Protein AF-0000000078382080 (afdb_homodimer)

Nearest PDB structures (foldseek):
  4kbr-assembly10_B  TM=9.056E-01  e=1.632E-13  Mus musculus
  4kbr-assembly9_C  TM=8.989E-01  e=3.040E-13  Mus musculus
  4kbr-assembly7_G  TM=9.002E-01  e=3.509E-13  Mus musculus
  4k80-assembly2_A  TM=8.984E-01  e=5.358E-12  Homo sapiens
  4k80-assembly2_A-2  TM=8.984E-01  e=5.358E-12  Homo sapiens

Structure (mmCIF, N/CA/C/O backbone):
data_AF-0000000078382080-model_v1
#
loop_
_entity.id
_entity.type
_entity.pdbx_description
1 polymer 'Ceramide-1-phosphate transfer protein'
#
loop_
_atom_site.group_PDB
_atom_site.id
_atom_site.type_symbol
_atom_site.label_atom_id
_atom_site.label_alt_id
_atom_site.label_comp_id
_atom_site.label_asym_id
_atom_site.label_entity_id
_atom_site.label_seq_id
_atom_site.pdbx_PDB_ins_code
_atom_site.Cartn_x
_atom_site.Cartn_y
_atom_site.Cartn_z
_atom_site.occupancy
_atom_site.B_iso_or_equiv
_atom_site.auth_seq_id
_atom_site.auth_comp_id
_atom_site.auth_asym_id
_atom_site.auth_atom_id
_atom_site.pdbx_PDB_model_num
ATOM 1 N N . MET A 1 1 ? 19.266 -20.781 9.438 1 33.88 1 MET A N 1
ATOM 2 C CA . MET A 1 1 ? 18.391 -19.703 8.992 1 33.88 1 MET A CA 1
ATOM 3 C C . MET A 1 1 ? 17.016 -20.219 8.609 1 33.88 1 MET A C 1
ATOM 5 O O . MET A 1 1 ? 16.906 -21.203 7.871 1 33.88 1 MET A O 1
ATOM 9 N N . SER A 1 2 ? 16.062 -19.938 9.281 1 39.28 2 SER A N 1
ATOM 10 C CA . SER A 1 2 ? 14.742 -20.5 8.992 1 39.28 2 SER A CA 1
ATOM 11 C C . SER A 1 2 ? 14.383 -20.312 7.523 1 39.28 2 SER A C 1
ATOM 13 O O . SER A 1 2 ? 14.898 -19.422 6.855 1 39.28 2 SER A O 1
ATOM 15 N N . ASP A 1 3 ? 13.711 -21.375 6.984 1 46.34 3 ASP A N 1
ATOM 16 C CA . ASP A 1 3 ? 13.281 -21.297 5.586 1 46.34 3 ASP A CA 1
ATOM 17 C C . ASP A 1 3 ? 12.773 -19.906 5.242 1 46.34 3 ASP A C 1
ATOM 19 O O . ASP A 1 3 ? 12.938 -19.438 4.113 1 46.34 3 ASP A O 1
ATOM 23 N N . ALA A 1 4 ? 12.219 -19.203 6.25 1 49.31 4 ALA A N 1
ATOM 24 C CA . ALA A 1 4 ? 11.688 -17.844 6.16 1 49.31 4 ALA A CA 1
ATOM 25 C C . ALA A 1 4 ? 12.812 -16.828 5.953 1 49.31 4 ALA A C 1
ATOM 27 O O . ALA A 1 4 ? 12.594 -15.758 5.375 1 49.31 4 ALA A O 1
ATOM 28 N N . GLN A 1 5 ? 13.969 -17.312 6.449 1 55.97 5 GLN A N 1
ATOM 29 C CA . GLN A 1 5 ? 15.07 -16.359 6.441 1 55.97 5 GLN A CA 1
ATOM 30 C C . GLN A 1 5 ? 15.828 -16.406 5.121 1 55.97 5 GLN A C 1
ATOM 32 O O . GLN A 1 5 ? 16.641 -15.516 4.836 1 55.97 5 GLN A O 1
ATOM 37 N N . ARG A 1 6 ? 15.375 -17.5 4.359 1 63.19 6 ARG A N 1
ATOM 38 C CA . ARG A 1 6 ? 16.172 -17.656 3.15 1 63.19 6 ARG A CA 1
ATOM 39 C C . ARG A 1 6 ? 15.641 -16.766 2.023 1 63.19 6 ARG A C 1
ATOM 41 O O . ARG A 1 6 ? 14.438 -16.516 1.942 1 63.19 6 ARG A O 1
ATOM 48 N N . LEU A 1 7 ? 16.453 -16.375 1.157 1 82 7 LEU A N 1
ATOM 49 C CA . LEU A 1 7 ? 16.203 -15.531 -0 1 82 7 LEU A CA 1
ATOM 50 C C . LEU A 1 7 ? 15.469 -16.297 -1.091 1 82 7 LEU A C 1
ATOM 52 O O . LEU A 1 7 ? 15.469 -17.531 -1.091 1 82 7 LEU A O 1
ATOM 56 N N . PHE A 1 8 ? 14.766 -15.773 -1.916 1 92.88 8 PHE A N 1
ATOM 57 C CA . PHE A 1 8 ? 14.039 -16.359 -3.035 1 92.88 8 PHE A CA 1
ATOM 58 C C . PHE A 1 8 ? 14.953 -17.281 -3.852 1 92.88 8 PHE A C 1
ATOM 60 O O . PHE A 1 8 ? 16.094 -16.922 -4.129 1 92.88 8 PHE A O 1
ATOM 67 N N . ASP A 1 9 ? 14.461 -18.438 -4.203 1 92.31 9 ASP A N 1
ATOM 68 C CA . ASP A 1 9 ? 15.156 -19.422 -5.016 1 92.31 9 ASP A CA 1
ATOM 69 C C . ASP A 1 9 ? 14.227 -20.016 -6.07 1 92.31 9 ASP A C 1
ATOM 71 O O . ASP A 1 9 ? 13.375 -20.859 -5.75 1 92.31 9 ASP A O 1
ATOM 75 N N . ILE A 1 10 ? 14.492 -19.641 -7.305 1 94.94 10 ILE A N 1
ATOM 76 C CA . ILE A 1 10 ? 13.617 -20.078 -8.391 1 94.94 10 ILE A CA 1
ATOM 77 C C . ILE A 1 10 ? 13.703 -21.594 -8.555 1 94.94 10 ILE A C 1
ATOM 79 O O . ILE A 1 10 ? 12.727 -22.234 -8.938 1 94.94 10 ILE A O 1
ATOM 83 N N . ASP A 1 11 ? 14.797 -22.172 -8.234 1 95.56 11 ASP A N 1
ATOM 84 C CA . ASP A 1 11 ? 14.945 -23.625 -8.336 1 95.56 11 ASP A CA 1
ATOM 85 C C . ASP A 1 11 ? 14.102 -24.328 -7.289 1 95.56 11 ASP A C 1
ATOM 87 O O . ASP A 1 11 ? 13.562 -25.422 -7.547 1 95.56 11 ASP A O 1
ATOM 91 N N . ALA A 1 12 ? 14 -23.719 -6.203 1 96.38 12 ALA A N 1
ATOM 92 C CA . ALA A 1 12 ? 13.133 -24.281 -5.176 1 96.38 12 ALA A CA 1
ATOM 93 C C . ALA A 1 12 ? 11.672 -24.25 -5.617 1 96.38 12 ALA A C 1
ATOM 95 O O . ALA A 1 12 ? 10.922 -25.203 -5.359 1 96.38 12 ALA A O 1
ATOM 96 N N . VAL A 1 13 ? 11.25 -23.203 -6.258 1 97.81 13 VAL A N 1
ATOM 97 C CA . VAL A 1 13 ? 9.891 -23.125 -6.797 1 97.81 13 VAL A CA 1
ATOM 98 C C . VAL A 1 13 ? 9.664 -24.266 -7.785 1 97.81 13 VAL A C 1
ATOM 100 O O . VAL A 1 13 ? 8.672 -25 -7.691 1 97.81 13 VAL A O 1
ATOM 103 N N . SER A 1 14 ? 10.609 -24.438 -8.656 1 98.25 14 SER A N 1
ATOM 104 C CA . SER A 1 14 ? 10.516 -25.484 -9.664 1 98.25 14 SER A CA 1
ATOM 105 C C . SER A 1 14 ? 10.43 -26.859 -9.016 1 98.25 14 SER A C 1
ATOM 107 O O . SER A 1 14 ? 9.609 -27.688 -9.43 1 98.25 14 SER A O 1
ATOM 109 N N . ASP A 1 15 ? 11.242 -27.016 -8.023 1 98.5 15 ASP A N 1
ATOM 110 C CA . ASP A 1 15 ? 11.25 -28.297 -7.328 1 98.5 15 ASP A CA 1
ATOM 111 C C . ASP A 1 15 ? 9.891 -28.594 -6.711 1 98.5 15 ASP A C 1
ATOM 113 O O . ASP A 1 15 ? 9.367 -29.703 -6.848 1 98.5 15 ASP A O 1
ATOM 117 N N . HIS A 1 16 ? 9.336 -27.641 -6.043 1 98.75 16 HIS A N 1
ATOM 118 C CA . HIS A 1 16 ? 8.039 -27.828 -5.402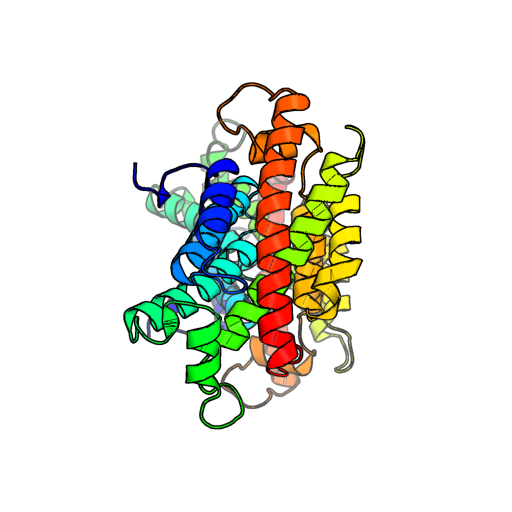 1 98.75 16 HIS A CA 1
ATOM 119 C C . HIS A 1 16 ? 6.953 -28.125 -6.434 1 98.75 16 HIS A C 1
ATOM 121 O O . HIS A 1 16 ? 6.141 -29.031 -6.238 1 98.75 16 HIS A O 1
ATOM 127 N N . PHE A 1 17 ? 6.93 -27.406 -7.555 1 98.88 17 PHE A N 1
ATOM 128 C CA . PHE A 1 17 ? 5.926 -27.656 -8.586 1 98.88 17 PHE A CA 1
ATOM 129 C C . PHE A 1 17 ? 6.117 -29.016 -9.219 1 98.88 17 PHE A C 1
ATOM 131 O O . PHE A 1 17 ? 5.148 -29.75 -9.445 1 98.88 17 PHE A O 1
ATOM 138 N N . GLU A 1 18 ? 7.383 -29.391 -9.461 1 98.81 18 GLU A N 1
ATOM 139 C CA . GLU A 1 18 ? 7.664 -30.703 -10.031 1 98.81 18 GLU A CA 1
ATOM 140 C C . GLU A 1 18 ? 7.188 -31.828 -9.102 1 98.81 18 GLU A C 1
ATOM 142 O O . GLU A 1 18 ? 6.555 -32.781 -9.555 1 98.81 18 GLU A O 1
ATOM 147 N N . ARG A 1 19 ? 7.422 -31.641 -7.879 1 98.75 19 ARG A N 1
ATOM 148 C CA . ARG A 1 19 ? 7.074 -32.656 -6.902 1 98.75 19 ARG A CA 1
ATOM 149 C C . ARG A 1 19 ? 5.574 -32.656 -6.617 1 98.75 19 ARG A C 1
ATOM 151 O O . ARG A 1 19 ? 5.043 -33.625 -6.066 1 98.75 19 ARG A O 1
ATOM 158 N N . SER A 1 20 ? 4.922 -31.562 -6.914 1 98.88 20 SER A N 1
ATOM 159 C CA . SER A 1 20 ? 3.49 -31.484 -6.645 1 98.88 20 SER A CA 1
ATOM 160 C C . SER A 1 20 ? 2.689 -32.312 -7.652 1 98.88 20 SER A C 1
ATOM 162 O O . SER A 1 20 ? 1.515 -32.594 -7.426 1 98.88 20 SER A O 1
ATOM 164 N N . LEU A 1 21 ? 3.314 -32.594 -8.812 1 98.75 21 LEU A N 1
ATOM 165 C CA . LEU A 1 21 ? 2.652 -33.438 -9.812 1 98.75 21 LEU A CA 1
ATOM 166 C C . LEU A 1 21 ? 2.488 -34.844 -9.297 1 98.75 21 LEU A C 1
ATOM 168 O O . LEU A 1 21 ? 3.479 -35.562 -9.078 1 98.75 21 LEU A O 1
ATOM 172 N N . THR A 1 22 ? 1.29 -35.219 -9.008 1 98.38 22 THR A N 1
ATOM 173 C CA . THR A 1 22 ? 1.055 -36.531 -8.469 1 98.38 22 THR A CA 1
ATOM 174 C C . THR A 1 22 ? 0.033 -37.281 -9.312 1 98.38 22 THR A C 1
ATOM 176 O O . THR A 1 22 ? -0.933 -36.688 -9.805 1 98.38 22 THR A O 1
ATOM 179 N N . GLY A 1 23 ? 0.293 -38.531 -9.5 1 96.75 23 GLY A N 1
ATOM 180 C CA . GLY A 1 23 ? -0.563 -39.281 -10.398 1 96.75 23 GLY A CA 1
ATOM 181 C C . GLY A 1 23 ? -0.502 -38.812 -11.828 1 96.75 23 GLY A C 1
ATOM 182 O O . GLY A 1 23 ? 0.505 -38.25 -12.258 1 96.75 23 GLY A O 1
ATOM 183 N N . ASP A 1 24 ? -1.569 -39.062 -12.609 1 95.25 24 ASP A N 1
ATOM 184 C CA . ASP A 1 24 ? -1.585 -38.688 -14.023 1 95.25 24 ASP A CA 1
ATOM 185 C C . ASP A 1 24 ? -2.074 -37.281 -14.234 1 95.25 24 ASP A C 1
ATOM 187 O O . ASP A 1 24 ? -1.695 -36.625 -15.211 1 95.25 24 ASP A O 1
ATOM 191 N N . ASP A 1 25 ? -2.857 -36.812 -13.297 1 97.44 25 ASP A N 1
ATOM 192 C CA . ASP A 1 25 ? -3.48 -35.531 -13.617 1 97.44 25 ASP A CA 1
ATOM 193 C C . ASP A 1 25 ? -3.84 -34.75 -12.352 1 97.44 25 ASP A C 1
ATOM 195 O O . ASP A 1 25 ? -4.766 -33.938 -12.352 1 97.44 25 ASP A O 1
ATOM 199 N N . ASP A 1 26 ? -3.162 -35.062 -11.227 1 98.69 26 ASP A N 1
ATOM 200 C CA . ASP A 1 26 ? -3.504 -34.438 -9.961 1 98.69 26 ASP A CA 1
ATOM 201 C C . ASP A 1 26 ? -2.338 -33.594 -9.438 1 98.69 26 ASP A C 1
ATOM 203 O O . ASP A 1 26 ? -1.266 -33.562 -10.039 1 98.69 26 ASP A O 1
ATOM 207 N N . ILE A 1 27 ? -2.646 -32.781 -8.391 1 98.88 27 ILE A N 1
ATOM 208 C CA . ILE A 1 27 ? -1.654 -31.891 -7.809 1 98.88 27 ILE A CA 1
ATOM 209 C C . ILE A 1 27 ? -1.623 -32.062 -6.293 1 98.88 27 ILE A C 1
ATOM 211 O O . ILE A 1 27 ? -2.666 -32.031 -5.633 1 98.88 27 ILE A O 1
ATOM 215 N N . ASP A 1 28 ? -0.42 -32.375 -5.758 1 98.94 28 ASP A N 1
ATOM 216 C CA . ASP A 1 28 ? -0.219 -32.344 -4.312 1 98.94 28 ASP A CA 1
ATOM 217 C C . ASP A 1 28 ? -0.405 -30.938 -3.762 1 98.94 28 ASP A C 1
ATOM 219 O O . ASP A 1 28 ? 0.338 -30.016 -4.121 1 98.94 28 ASP A O 1
ATOM 223 N N . LEU A 1 29 ? -1.395 -30.797 -2.912 1 98.88 29 LEU A N 1
ATOM 224 C CA . LEU A 1 29 ? -1.798 -29.453 -2.518 1 98.88 29 LEU A CA 1
ATOM 225 C C . LEU A 1 29 ? -0.754 -28.812 -1.605 1 98.88 29 LEU A C 1
ATOM 227 O O . LEU A 1 29 ? -0.351 -27.672 -1.82 1 98.88 29 LEU A O 1
ATOM 231 N N . PRO A 1 30 ? -0.165 -29.484 -0.596 1 98.81 30 PRO A N 1
ATOM 232 C CA . PRO A 1 30 ? 0.861 -28.875 0.258 1 98.81 30 PRO A CA 1
ATOM 233 C C . PRO A 1 30 ? 2.096 -28.438 -0.525 1 98.81 30 PRO A C 1
ATOM 235 O O . PRO A 1 30 ? 2.662 -27.375 -0.246 1 98.81 30 PRO A O 1
ATOM 238 N N . LEU A 1 31 ? 2.496 -29.219 -1.482 1 98.81 31 LEU A N 1
ATOM 239 C CA . LEU A 1 31 ? 3.666 -28.859 -2.279 1 98.81 31 LEU A CA 1
ATOM 240 C C . LEU A 1 31 ? 3.369 -27.672 -3.193 1 98.81 31 LEU A C 1
ATOM 242 O O . LEU A 1 31 ? 4.246 -26.844 -3.451 1 98.81 31 LEU A O 1
ATOM 246 N N . TYR A 1 32 ? 2.123 -27.656 -3.719 1 98.88 32 TYR A N 1
ATOM 247 C CA . TYR A 1 32 ? 1.674 -26.484 -4.469 1 98.88 32 TYR A CA 1
ATOM 248 C C . TYR A 1 32 ? 1.769 -25.234 -3.619 1 98.88 32 TYR A C 1
ATOM 250 O O . TYR A 1 32 ? 2.297 -24.203 -4.066 1 98.88 32 TYR A O 1
ATOM 258 N N . VAL A 1 33 ? 1.312 -25.328 -2.393 1 98.81 33 VAL A N 1
ATOM 259 C CA . VAL A 1 33 ? 1.335 -24.203 -1.461 1 98.81 33 VAL A CA 1
ATOM 260 C C . VAL A 1 33 ? 2.779 -23.844 -1.114 1 98.81 33 VAL A C 1
ATOM 262 O O . VAL A 1 33 ? 3.125 -22.672 -1 1 98.81 33 VAL A O 1
ATOM 265 N N . ALA A 1 34 ? 3.631 -24.812 -1 1 98.5 34 ALA A N 1
ATOM 266 C CA . ALA A 1 34 ? 5.047 -24.578 -0.726 1 98.5 34 ALA A CA 1
ATOM 267 C C . ALA A 1 34 ? 5.703 -23.797 -1.86 1 98.5 34 ALA A C 1
ATOM 269 O O . ALA A 1 34 ? 6.566 -22.953 -1.619 1 98.5 34 ALA A O 1
ATOM 270 N N . ALA A 1 35 ? 5.32 -24.109 -3.061 1 98.56 35 ALA A N 1
ATOM 271 C CA . ALA A 1 35 ? 5.836 -23.359 -4.207 1 98.56 35 ALA A CA 1
ATOM 272 C C . ALA A 1 35 ? 5.469 -21.891 -4.109 1 98.56 35 ALA A C 1
ATOM 274 O O . ALA A 1 35 ? 6.309 -21.016 -4.352 1 98.56 35 ALA A O 1
ATOM 275 N N . TYR A 1 36 ? 4.25 -21.609 -3.697 1 98.38 36 TYR A N 1
ATOM 276 C CA . TYR A 1 36 ? 3.795 -20.219 -3.564 1 98.38 36 TYR A CA 1
ATOM 277 C C . TYR A 1 36 ? 4.492 -19.531 -2.398 1 98.38 36 TYR A C 1
ATOM 279 O O . TYR A 1 36 ? 4.758 -18.328 -2.453 1 98.38 36 TYR A O 1
ATOM 287 N N . ARG A 1 37 ? 4.77 -20.297 -1.4 1 97.44 37 ARG A N 1
ATOM 288 C CA . ARG A 1 37 ? 5.531 -19.734 -0.293 1 97.44 37 ARG A CA 1
ATOM 289 C C . ARG A 1 37 ? 6.906 -19.266 -0.757 1 97.44 37 ARG A C 1
ATOM 291 O O . ARG A 1 37 ? 7.371 -18.203 -0.358 1 97.44 37 ARG A O 1
ATOM 298 N N . GLU A 1 38 ? 7.504 -20.062 -1.555 1 96.44 38 GLU A N 1
ATOM 299 C CA . GLU A 1 38 ? 8.789 -19.672 -2.129 1 96.44 38 GLU A CA 1
ATOM 300 C C . GLU A 1 38 ? 8.633 -18.469 -3.059 1 96.44 38 GLU A C 1
ATOM 302 O O . GLU A 1 38 ? 9.43 -17.531 -2.996 1 96.44 38 GLU A O 1
ATOM 307 N N . LEU A 1 39 ? 7.621 -18.453 -3.875 1 96.25 39 LEU A N 1
ATOM 308 C CA . LEU A 1 39 ? 7.363 -17.359 -4.809 1 96.25 39 LEU A CA 1
ATOM 309 C C . LEU A 1 39 ? 7.148 -16.047 -4.062 1 96.25 39 LEU A C 1
ATOM 311 O O . LEU A 1 39 ? 7.559 -14.984 -4.531 1 96.25 39 LEU A O 1
ATOM 315 N N . ASN A 1 40 ? 6.523 -16.141 -2.957 1 96.56 40 ASN A N 1
ATOM 316 C CA . ASN A 1 40 ? 6.172 -14.961 -2.186 1 96.56 40 ASN A CA 1
ATOM 317 C C . ASN A 1 40 ? 7.414 -14.219 -1.704 1 96.56 40 ASN A C 1
ATOM 319 O O . ASN A 1 40 ? 7.379 -13 -1.515 1 96.56 40 ASN A O 1
ATOM 323 N N . LYS A 1 41 ? 8.539 -14.922 -1.537 1 94.75 41 LYS A N 1
ATOM 324 C CA . LYS A 1 41 ? 9.805 -14.305 -1.138 1 94.75 41 LYS A CA 1
ATOM 325 C C . LYS A 1 41 ? 10.297 -13.32 -2.197 1 94.75 41 LYS A C 1
ATOM 327 O O . LYS A 1 41 ? 11.016 -12.375 -1.884 1 94.75 41 LYS A O 1
ATOM 332 N N . LEU A 1 42 ? 9.953 -13.594 -3.424 1 93.69 42 LEU A N 1
ATOM 333 C CA . LEU A 1 42 ? 10.344 -12.711 -4.516 1 93.69 42 LEU A CA 1
ATOM 334 C C . LEU A 1 42 ? 9.758 -11.312 -4.312 1 93.69 42 LEU A C 1
ATOM 336 O O . LEU A 1 42 ? 10.43 -10.312 -4.559 1 93.69 42 LEU A O 1
ATOM 340 N N . PHE A 1 43 ? 8.531 -11.203 -3.85 1 93.88 43 PHE A N 1
ATOM 341 C CA . PHE A 1 43 ? 7.855 -9.922 -3.711 1 93.88 43 PHE A CA 1
ATOM 342 C C . PHE A 1 43 ? 8.5 -9.086 -2.611 1 93.88 43 PHE A C 1
ATOM 344 O O . PHE A 1 43 ? 8.461 -7.852 -2.656 1 93.88 43 PHE A O 1
ATOM 351 N N . THR A 1 44 ? 9.086 -9.797 -1.656 1 90.69 44 THR A N 1
ATOM 352 C CA . THR A 1 44 ? 9.883 -9.086 -0.66 1 90.69 44 THR A CA 1
ATOM 353 C C . THR A 1 44 ? 11.117 -8.461 -1.299 1 90.69 44 THR A C 1
ATOM 355 O O . THR A 1 44 ? 11.477 -7.324 -0.998 1 90.69 44 THR A O 1
ATOM 358 N N . LEU A 1 45 ? 11.68 -9.156 -2.209 1 89.5 45 LEU A N 1
ATOM 359 C CA . LEU A 1 45 ? 12.891 -8.703 -2.889 1 89.5 45 LEU A CA 1
ATOM 360 C C . LEU A 1 45 ? 12.594 -7.531 -3.814 1 89.5 45 LEU A C 1
ATOM 362 O O . LEU A 1 45 ? 13.438 -6.656 -4.004 1 89.5 45 LEU A O 1
ATOM 366 N N . LEU A 1 46 ? 11.43 -7.539 -4.352 1 91.69 46 LEU A N 1
ATOM 367 C CA . LEU A 1 46 ? 11.094 -6.527 -5.348 1 91.69 46 LEU A CA 1
ATOM 368 C C . LEU A 1 46 ? 10.812 -5.184 -4.688 1 91.69 46 LEU A C 1
ATOM 370 O O . LEU A 1 46 ? 10.906 -4.137 -5.332 1 91.69 46 LEU A O 1
ATOM 374 N N . GLY A 1 47 ? 10.352 -5.234 -3.363 1 90.31 47 GLY A N 1
ATOM 375 C CA . GLY A 1 47 ? 10.234 -3.961 -2.668 1 90.31 47 GLY A CA 1
ATOM 376 C C . GLY A 1 47 ? 8.93 -3.811 -1.911 1 90.31 47 GLY A C 1
ATOM 377 O O . GLY A 1 47 ? 7.992 -4.586 -2.115 1 90.31 47 GLY A O 1
ATOM 378 N N . ALA A 1 48 ? 8.859 -2.797 -1.228 1 89.56 48 ALA A N 1
ATOM 379 C CA . ALA A 1 48 ? 7.766 -2.57 -0.289 1 89.56 48 ALA A CA 1
ATOM 380 C C . ALA A 1 48 ? 6.449 -2.344 -1.027 1 89.56 48 ALA A C 1
ATOM 382 O O . ALA A 1 48 ? 5.379 -2.666 -0.511 1 89.56 48 ALA A O 1
ATOM 383 N N . VAL A 1 49 ? 6.508 -1.811 -2.248 1 91.06 49 VAL A N 1
ATOM 384 C CA . VAL A 1 49 ? 5.316 -1.51 -3.033 1 91.06 49 VAL A CA 1
ATOM 385 C C . VAL A 1 49 ? 4.574 -2.805 -3.367 1 91.06 49 VAL A C 1
ATOM 387 O O . VAL A 1 49 ? 3.391 -2.779 -3.705 1 91.06 49 VAL A O 1
ATOM 390 N N . PHE A 1 50 ? 5.207 -3.938 -3.123 1 94.38 50 PHE A N 1
ATOM 391 C CA . PHE A 1 50 ? 4.602 -5.23 -3.424 1 94.38 50 PHE A CA 1
ATOM 392 C C . PHE A 1 50 ? 4.055 -5.879 -2.158 1 94.38 50 PHE A C 1
ATOM 394 O O . PHE A 1 50 ? 3.686 -7.055 -2.166 1 94.38 50 PHE A O 1
ATOM 401 N N . ALA A 1 51 ? 3.967 -5.086 -1.121 1 92.31 51 ALA A N 1
ATOM 402 C CA . ALA A 1 51 ? 3.49 -5.621 0.151 1 92.31 51 ALA A CA 1
ATOM 403 C C . ALA A 1 51 ? 2.057 -6.129 0.029 1 92.31 51 ALA A C 1
ATOM 405 O O . ALA A 1 51 ? 1.693 -7.137 0.639 1 92.31 51 ALA A O 1
ATOM 406 N N . PHE A 1 52 ? 1.255 -5.473 -0.711 1 91.62 52 PHE A N 1
ATOM 407 C CA . PHE A 1 52 ? -0.139 -5.883 -0.844 1 91.62 52 PHE A CA 1
ATOM 408 C C . PHE A 1 52 ? -0.247 -7.207 -1.587 1 91.62 52 PHE A C 1
ATOM 410 O O . PHE A 1 52 ? -1.144 -8.008 -1.312 1 91.62 52 PHE A O 1
ATOM 417 N N . VAL A 1 53 ? 0.643 -7.43 -2.609 1 96.19 53 VAL A N 1
ATOM 418 C CA . VAL A 1 53 ? 0.666 -8.703 -3.316 1 96.19 53 VAL A CA 1
ATOM 419 C C . VAL A 1 53 ? 1.112 -9.812 -2.367 1 96.19 53 VAL A C 1
ATOM 421 O O . VAL A 1 53 ? 0.478 -10.867 -2.293 1 96.19 53 VAL A O 1
ATOM 424 N N . ARG A 1 54 ? 2.199 -9.453 -1.652 1 95.75 54 ARG A N 1
ATOM 425 C CA . ARG A 1 54 ? 2.748 -10.422 -0.703 1 95.75 54 ARG A CA 1
ATOM 426 C C . ARG A 1 54 ? 1.705 -10.82 0.335 1 95.75 54 ARG A C 1
ATOM 428 O O . ARG A 1 54 ? 1.524 -12.008 0.617 1 95.75 54 ARG A O 1
ATOM 435 N N . SER A 1 55 ? 1.027 -9.875 0.879 1 95.44 55 SER A N 1
ATOM 436 C CA . SER A 1 55 ? 0.028 -10.133 1.911 1 95.44 55 SER A CA 1
ATOM 437 C C . SER A 1 55 ? -1.127 -10.969 1.368 1 95.44 55 SER A C 1
ATOM 439 O O . SER A 1 55 ? -1.615 -11.875 2.045 1 95.44 55 SER A O 1
ATOM 441 N N . ASP A 1 56 ? -1.547 -10.641 0.179 1 96.5 56 ASP A N 1
ATOM 442 C CA . ASP A 1 56 ? -2.633 -11.383 -0.453 1 96.5 56 ASP A CA 1
ATOM 443 C C . ASP A 1 56 ? -2.25 -12.852 -0.662 1 96.5 56 ASP A C 1
ATOM 445 O O . ASP A 1 56 ? -3.031 -13.75 -0.353 1 96.5 56 ASP A O 1
ATOM 449 N N . VAL A 1 57 ? -1.08 -13.109 -1.146 1 97.75 57 VAL A N 1
ATOM 450 C CA . VAL A 1 57 ? -0.597 -14.469 -1.38 1 97.75 57 VAL A CA 1
ATOM 451 C C . VAL A 1 57 ? -0.454 -15.203 -0.049 1 97.75 57 VAL A C 1
ATOM 453 O O . VAL A 1 57 ? -0.858 -16.359 0.074 1 97.75 57 VAL A O 1
ATOM 456 N N . GLU A 1 58 ? 0.089 -14.523 0.914 1 97.88 58 GLU A N 1
ATOM 457 C CA . GLU A 1 58 ? 0.249 -15.109 2.24 1 97.88 58 GLU A CA 1
ATOM 458 C C . GLU A 1 58 ? -1.097 -15.531 2.822 1 97.88 58 GLU A C 1
ATOM 460 O O . GLU A 1 58 ? -1.203 -16.594 3.443 1 97.88 58 GLU A O 1
ATOM 465 N N . GLU A 1 59 ? -2.047 -14.711 2.695 1 98.06 59 GLU A N 1
ATOM 466 C CA . GLU A 1 59 ? -3.387 -15.039 3.174 1 98.06 59 GLU A CA 1
ATOM 467 C C . GLU A 1 59 ? -3.922 -16.297 2.506 1 98.06 59 GLU A C 1
ATOM 469 O O . GLU A 1 59 ? -4.473 -17.172 3.174 1 98.06 59 GLU A O 1
ATOM 474 N N . LYS A 1 60 ? -3.77 -16.406 1.211 1 98.25 60 LYS A N 1
ATOM 475 C CA . LYS A 1 60 ? -4.266 -17.562 0.467 1 98.25 60 LYS A CA 1
ATOM 476 C C . LYS A 1 60 ? -3.498 -18.828 0.837 1 98.25 60 LYS A C 1
ATOM 478 O O . LYS A 1 60 ? -4.09 -19.891 0.981 1 98.25 60 LYS A O 1
ATOM 483 N N . GLU A 1 61 ? -2.193 -18.656 1.02 1 98.44 61 GLU A N 1
ATOM 484 C CA . GLU A 1 61 ? -1.392 -19.766 1.526 1 98.44 61 GLU A CA 1
ATOM 485 C C . GLU A 1 61 ? -1.925 -20.266 2.865 1 98.44 61 GLU A C 1
ATOM 487 O O . GLU A 1 61 ? -2.064 -21.469 3.072 1 98.44 61 GLU A O 1
ATOM 492 N N . SER A 1 62 ? -2.229 -19.359 3.729 1 98.25 62 SER A N 1
ATOM 493 C CA . SER A 1 62 ? -2.678 -19.688 5.074 1 98.25 62 SER A CA 1
ATOM 494 C C . SER A 1 62 ? -4.02 -20.422 5.043 1 98.25 62 SER A C 1
ATOM 496 O O . SER A 1 62 ? -4.223 -21.391 5.77 1 98.25 62 SER A O 1
ATOM 498 N N . ILE A 1 63 ? -4.902 -19.953 4.207 1 98.5 63 ILE A N 1
ATOM 499 C CA . ILE A 1 63 ? -6.215 -20.578 4.082 1 98.5 63 ILE A CA 1
ATOM 500 C C . ILE A 1 63 ? -6.055 -22.047 3.678 1 98.5 63 ILE A C 1
ATOM 502 O O . ILE A 1 63 ? -6.605 -22.938 4.32 1 98.5 63 ILE A O 1
ATOM 506 N N . LEU A 1 64 ? -5.273 -22.297 2.682 1 98.69 64 LEU A N 1
ATOM 507 C CA . LEU A 1 64 ? -5.105 -23.656 2.17 1 98.69 64 LEU A CA 1
ATOM 508 C C . LEU A 1 64 ? -4.344 -24.516 3.168 1 98.69 64 LEU A C 1
ATOM 510 O O . LEU A 1 64 ? -4.676 -25.688 3.359 1 98.69 64 LEU A O 1
ATOM 514 N N . ALA A 1 65 ? -3.32 -23.938 3.811 1 98.25 65 ALA A N 1
ATOM 515 C CA . ALA A 1 65 ? -2.553 -24.672 4.816 1 98.25 65 ALA A CA 1
ATOM 516 C C . ALA A 1 65 ? -3.428 -25.047 6.008 1 98.25 65 ALA A C 1
ATOM 518 O O . ALA A 1 65 ? -3.312 -26.156 6.543 1 98.25 65 ALA A O 1
ATOM 519 N N . ASP A 1 66 ? -4.281 -24.141 6.43 1 98.38 66 ASP A N 1
ATOM 520 C CA . ASP A 1 66 ? -5.18 -24.406 7.551 1 98.38 66 ASP A CA 1
ATOM 521 C C . ASP A 1 66 ? -6.176 -25.516 7.215 1 98.38 66 ASP A C 1
ATOM 523 O O . ASP A 1 66 ? -6.496 -26.344 8.07 1 98.38 66 ASP A O 1
ATOM 527 N N . LEU A 1 67 ? -6.66 -25.438 6 1 98.44 67 LEU A N 1
ATOM 528 C CA . LEU A 1 67 ? -7.582 -26.484 5.566 1 98.44 67 LEU A CA 1
ATOM 529 C C . LEU A 1 67 ? -6.898 -27.844 5.57 1 98.44 67 LEU A C 1
ATOM 531 O O . LEU A 1 67 ? -7.477 -28.828 6.031 1 98.44 67 LEU A O 1
ATOM 535 N N . TYR A 1 68 ? -5.68 -27.906 5.129 1 98.56 68 TYR A N 1
ATOM 536 C CA . TYR A 1 68 ? -4.918 -29.156 5.156 1 98.56 68 TYR A CA 1
ATOM 537 C C . TYR A 1 68 ? -4.676 -29.625 6.586 1 98.56 68 TYR A C 1
ATOM 539 O O . TYR A 1 68 ? -4.801 -30.812 6.891 1 98.56 68 TYR A O 1
ATOM 547 N N . ALA A 1 69 ? -4.305 -28.703 7.434 1 98.38 69 ALA A N 1
ATOM 548 C CA . ALA A 1 69 ? -4.035 -29.047 8.828 1 98.38 69 ALA A CA 1
ATOM 549 C C . ALA A 1 69 ? -5.281 -29.609 9.508 1 98.38 69 ALA A C 1
ATOM 551 O O . ALA A 1 69 ? -5.184 -30.531 10.328 1 98.38 69 ALA A O 1
ATOM 552 N N . SER A 1 70 ? -6.43 -29.109 9.133 1 97.81 70 SER A N 1
ATOM 553 C CA . SER A 1 70 ? -7.68 -29.516 9.766 1 97.81 70 SER A CA 1
ATOM 554 C C . SER A 1 70 ? -8.172 -30.859 9.211 1 97.81 70 SER A C 1
ATOM 556 O O . SER A 1 70 ? -8.805 -31.641 9.922 1 97.81 70 SER A O 1
ATOM 558 N N . ASN A 1 71 ? -7.918 -31.094 7.938 1 97.88 71 ASN A N 1
ATOM 559 C CA . ASN A 1 71 ? -8.398 -32.312 7.277 1 97.88 71 ASN A CA 1
ATOM 560 C C . ASN A 1 71 ? -7.418 -32.781 6.207 1 97.88 71 ASN A C 1
ATOM 562 O O . ASN A 1 71 ? -7.73 -32.75 5.016 1 97.88 71 ASN A O 1
ATOM 566 N N . PRO A 1 72 ? -6.285 -33.344 6.625 1 98.31 72 PRO A N 1
ATOM 567 C CA . PRO A 1 72 ? -5.207 -33.656 5.695 1 98.31 72 PRO A CA 1
ATOM 568 C C . PRO A 1 72 ? -5.645 -34.688 4.629 1 98.31 72 PRO A C 1
ATOM 570 O O . PRO A 1 72 ? -5.145 -34.625 3.5 1 98.31 72 PRO A O 1
ATOM 573 N N . LYS A 1 73 ? -6.543 -35.531 4.918 1 98.12 73 LYS A N 1
ATOM 574 C CA . LYS A 1 73 ? -6.988 -36.531 3.953 1 98.12 73 LYS A CA 1
ATOM 575 C C . LYS A 1 73 ? -7.688 -35.875 2.764 1 98.12 73 LYS A C 1
ATOM 577 O O . LYS A 1 73 ? -7.355 -36.156 1.61 1 98.12 73 LYS A O 1
ATOM 582 N N . HIS A 1 74 ? -8.602 -35 3.027 1 97.94 74 HIS A N 1
ATOM 583 C CA . HIS A 1 74 ? -9.422 -34.406 1.976 1 97.94 74 HIS A CA 1
ATOM 584 C C . HIS A 1 74 ? -8.68 -33.281 1.282 1 97.94 74 HIS A C 1
ATOM 586 O O . HIS A 1 74 ? -9.055 -32.875 0.181 1 97.94 74 HIS A O 1
ATOM 592 N N . TYR A 1 75 ? -7.609 -32.812 1.892 1 98.62 75 TYR A N 1
ATOM 593 C CA . TYR A 1 75 ? -6.871 -31.703 1.304 1 98.62 75 TYR A CA 1
ATOM 594 C C . TYR A 1 75 ? -5.449 -32.125 0.942 1 98.62 75 TYR A C 1
ATOM 596 O O . TYR A 1 75 ? -4.555 -31.266 0.854 1 98.62 75 TYR A O 1
ATOM 604 N N . ALA A 1 76 ? -5.27 -33.375 0.719 1 98.75 76 ALA A N 1
ATOM 605 C CA . ALA A 1 76 ? -3.969 -33.906 0.31 1 98.75 76 ALA A CA 1
ATOM 606 C C . ALA A 1 76 ? -3.645 -33.5 -1.127 1 98.75 76 ALA A C 1
ATOM 608 O O . ALA A 1 76 ? -2.484 -33.25 -1.462 1 98.75 76 ALA A O 1
ATOM 609 N N . THR A 1 77 ? -4.688 -33.5 -2.02 1 98.81 77 THR A N 1
ATOM 610 C CA . THR A 1 77 ? -4.531 -33.156 -3.422 1 98.81 77 THR A CA 1
ATOM 611 C C . THR A 1 77 ? -5.641 -32.188 -3.859 1 98.81 77 THR A C 1
ATOM 613 O O . THR A 1 77 ? -6.621 -32 -3.137 1 98.81 77 THR A O 1
ATOM 616 N N . VAL A 1 78 ? -5.48 -31.547 -5.023 1 98.81 78 VAL A N 1
ATOM 617 C CA . VAL A 1 78 ? -6.492 -30.656 -5.574 1 98.81 78 VAL A CA 1
ATOM 618 C C . VAL A 1 78 ? -7.766 -31.438 -5.875 1 98.81 78 VAL A C 1
ATOM 620 O O . VAL A 1 78 ? -8.875 -30.984 -5.578 1 98.81 78 VAL A O 1
ATOM 623 N N . ARG A 1 79 ? -7.609 -32.688 -6.398 1 98.44 79 ARG A N 1
ATOM 624 C CA . ARG A 1 79 ? -8.773 -33.5 -6.719 1 98.44 79 ARG A CA 1
ATOM 625 C C . ARG A 1 79 ? -9.555 -33.844 -5.461 1 98.44 79 ARG A C 1
ATOM 627 O O . ARG A 1 79 ? -10.781 -33.75 -5.438 1 98.44 79 ARG A O 1
ATOM 634 N N . SER A 1 80 ? -8.828 -34.344 -4.422 1 98.38 80 SER A N 1
ATOM 635 C CA . SER A 1 80 ? -9.523 -34.719 -3.193 1 98.38 80 SER A CA 1
ATOM 636 C C . SER A 1 80 ? -10.18 -33.5 -2.541 1 98.38 80 SER A C 1
ATOM 638 O O . SER A 1 80 ? -11.242 -33.625 -1.933 1 98.38 80 SER A O 1
ATOM 640 N N . MET A 1 81 ? -9.547 -32.312 -2.654 1 98.69 81 MET A N 1
ATOM 641 C CA . MET A 1 81 ? -10.133 -31.078 -2.145 1 98.69 81 MET A CA 1
ATOM 642 C C . MET A 1 81 ? -11.445 -30.75 -2.857 1 98.69 81 MET A C 1
ATOM 644 O O . MET A 1 81 ? -12.469 -30.531 -2.211 1 98.69 81 MET A O 1
ATOM 648 N N . ILE A 1 82 ? -11.453 -30.828 -4.168 1 98.25 82 ILE A N 1
ATOM 649 C CA . ILE A 1 82 ? -12.641 -30.516 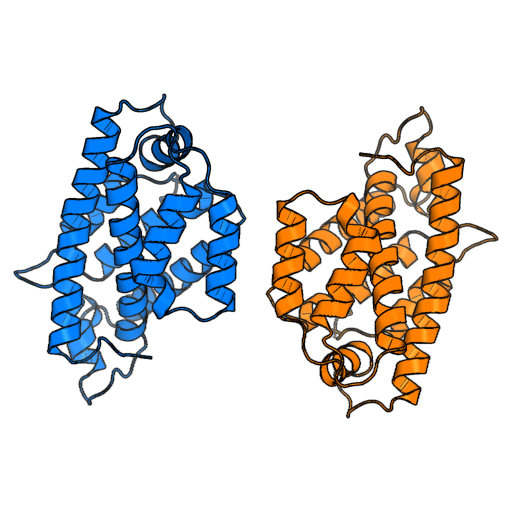-4.961 1 98.25 82 ILE A CA 1
ATOM 650 C C . ILE A 1 82 ? -13.758 -31.5 -4.629 1 98.25 82 ILE A C 1
ATOM 652 O O . ILE A 1 82 ? -14.898 -31.109 -4.406 1 98.25 82 ILE A O 1
ATOM 656 N N . SER A 1 83 ? -13.359 -32.781 -4.57 1 97.38 83 SER A N 1
ATOM 657 C CA . SER A 1 83 ? -14.352 -33.812 -4.262 1 97.38 83 SER A CA 1
ATOM 658 C C . SER A 1 83 ? -15 -33.562 -2.904 1 97.38 83 SER A C 1
ATOM 660 O O . SER A 1 83 ? -16.219 -33.719 -2.76 1 97.38 83 SER A O 1
ATOM 662 N N . TRP A 1 84 ? -14.195 -33.219 -1.985 1 97.88 84 TRP A N 1
ATOM 663 C CA . TRP A 1 84 ? -14.68 -32.969 -0.627 1 97.88 84 TRP A CA 1
ATOM 664 C C . TRP A 1 84 ? -15.539 -31.734 -0.562 1 97.88 84 TRP A C 1
ATOM 666 O O . TRP A 1 84 ? -16.656 -31.75 -0.026 1 97.88 84 TRP A O 1
ATOM 676 N N . GLU A 1 85 ? -15.07 -30.656 -1.152 1 97.62 85 GLU A N 1
ATOM 677 C CA . GLU A 1 85 ? -15.758 -29.375 -1.037 1 97.62 85 GLU A CA 1
ATOM 678 C C . GLU A 1 85 ? -17.031 -29.344 -1.883 1 97.62 85 GLU A C 1
ATOM 680 O O . GLU A 1 85 ? -17.953 -28.578 -1.601 1 97.62 85 GLU A O 1
ATOM 685 N N . CYS A 1 86 ? -17.094 -30.172 -2.877 1 95.69 86 CYS A N 1
ATOM 686 C CA . CYS A 1 86 ? -18.234 -30.156 -3.793 1 95.69 86 CYS A CA 1
ATOM 687 C C . CYS A 1 86 ? -19.156 -31.328 -3.543 1 95.69 86 CYS A C 1
ATOM 689 O O . CYS A 1 86 ? -19.953 -31.703 -4.406 1 95.69 86 CYS A O 1
ATOM 691 N N . ARG A 1 87 ? -18.984 -31.891 -2.436 1 93.69 87 ARG A N 1
ATOM 692 C CA . ARG A 1 87 ? -19.75 -33.094 -2.139 1 93.69 87 ARG A CA 1
ATOM 693 C C . ARG A 1 87 ? -21.25 -32.781 -2.117 1 93.69 87 ARG A C 1
ATOM 695 O O . ARG A 1 87 ? -22.062 -33.688 -2.342 1 93.69 87 ARG A O 1
ATOM 702 N N . HIS A 1 88 ? -21.688 -31.578 -1.958 1 91.81 88 HIS A N 1
ATOM 703 C CA . HIS A 1 88 ? -23.094 -31.172 -1.974 1 91.81 88 HIS A CA 1
ATOM 704 C C . HIS A 1 88 ? -23.359 -30.141 -3.059 1 91.81 88 HIS A C 1
ATOM 706 O O . HIS A 1 88 ? -24.281 -29.328 -2.939 1 91.81 88 HIS A O 1
ATOM 712 N N . GLY A 1 89 ? -22.5 -30.109 -4.098 1 87.88 89 GLY A N 1
ATOM 713 C CA . GLY A 1 89 ? -22.688 -29.156 -5.18 1 87.88 89 GLY A CA 1
ATOM 714 C C . GLY A 1 89 ? -21.578 -28.109 -5.242 1 87.88 89 GLY A C 1
ATOM 715 O O . GLY A 1 89 ? -20.422 -28.438 -5.516 1 87.88 89 GLY A O 1
ATOM 716 N N . MET A 1 90 ? -21.938 -26.859 -4.82 1 85 90 MET A N 1
ATOM 717 C CA . MET A 1 90 ? -20.953 -25.797 -4.82 1 85 90 MET A CA 1
ATOM 718 C C . MET A 1 90 ? -20 -25.938 -3.633 1 85 90 MET A C 1
ATOM 720 O O . MET A 1 90 ? -20.359 -26.5 -2.604 1 85 90 MET A O 1
ATOM 724 N N . PRO A 1 91 ? -18.719 -25.469 -3.887 1 90.88 91 PRO A N 1
ATOM 725 C CA . PRO A 1 91 ? -17.75 -25.656 -2.797 1 90.88 91 PRO A CA 1
ATOM 726 C C . PRO A 1 91 ? -18.25 -25.062 -1.476 1 90.88 91 PRO A C 1
ATOM 728 O O . PRO A 1 91 ? -18.594 -23.875 -1.415 1 90.88 91 PRO A O 1
ATOM 731 N N . GLU A 1 92 ? -18.125 -25.828 -0.503 1 86.69 92 GLU A N 1
ATOM 732 C CA . GLU A 1 92 ? -18.578 -25.453 0.831 1 86.69 92 GLU A CA 1
ATOM 733 C C . GLU A 1 92 ? -17.5 -24.656 1.574 1 86.69 92 GLU A C 1
ATOM 735 O O . GLU A 1 92 ? -17.812 -23.734 2.336 1 86.69 92 GLU A O 1
ATOM 740 N N . GLU A 1 93 ? -16.25 -25.078 1.406 1 88.25 93 GLU A N 1
ATOM 741 C CA . GLU A 1 93 ? -15.117 -24.406 2.035 1 88.25 93 GLU A CA 1
ATOM 742 C C . GLU A 1 93 ? -14.406 -23.469 1.05 1 88.25 93 GLU A C 1
ATOM 744 O O . GLU A 1 93 ? -14.766 -23.422 -0.13 1 88.25 93 GLU A O 1
ATOM 749 N N . LYS A 1 94 ? -13.375 -22.812 1.561 1 93.81 94 LYS A N 1
ATOM 750 C CA . LYS A 1 94 ? -12.727 -21.75 0.802 1 93.81 94 LYS A CA 1
ATOM 751 C C . LYS A 1 94 ? -11.578 -22.297 -0.046 1 93.81 94 LYS A C 1
ATOM 753 O O . LYS A 1 94 ? -10.93 -21.531 -0.771 1 93.81 94 LYS A O 1
ATOM 758 N N . GLY A 1 95 ? -11.359 -23.625 -0.03 1 97.75 95 GLY A N 1
ATOM 759 C CA . GLY A 1 95 ? -10.18 -24.188 -0.662 1 97.75 95 GLY A CA 1
ATOM 760 C C . GLY A 1 95 ? -10.17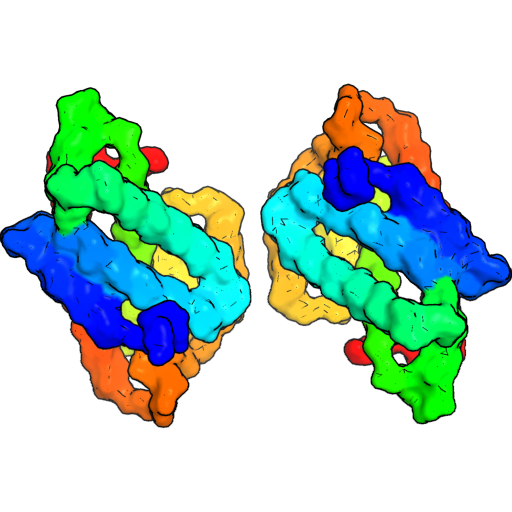2 -24.016 -2.17 1 97.75 95 GLY A C 1
ATOM 761 O O . GLY A 1 95 ? -9.258 -23.406 -2.727 1 97.75 95 GLY A O 1
ATOM 762 N N . SER A 1 96 ? -11.219 -24.469 -2.832 1 98.12 96 SER A N 1
ATOM 763 C CA . SER A 1 96 ? -11.281 -24.422 -4.289 1 98.12 96 SER A CA 1
ATOM 764 C C . SER A 1 96 ? -11.25 -22.984 -4.805 1 98.12 96 SER A C 1
ATOM 766 O O . SER A 1 96 ? -10.531 -22.688 -5.762 1 98.12 96 SER A O 1
ATOM 768 N N . ARG A 1 97 ? -11.977 -22.156 -4.137 1 97.5 97 ARG A N 1
ATOM 769 C CA . ARG A 1 97 ? -12 -20.75 -4.543 1 97.5 97 ARG A CA 1
ATOM 770 C C . ARG A 1 97 ? -10.617 -20.109 -4.379 1 97.5 97 ARG A C 1
ATOM 772 O O . ARG A 1 97 ? -10.164 -19.375 -5.254 1 97.5 97 ARG A O 1
ATOM 779 N N . THR A 1 98 ? -9.977 -20.375 -3.271 1 98.5 98 THR A N 1
ATOM 780 C CA . THR A 1 98 ? -8.656 -19.828 -2.99 1 98.5 98 THR A CA 1
ATOM 781 C C . THR A 1 98 ? -7.633 -20.344 -4 1 98.5 98 THR A C 1
ATOM 783 O O . THR A 1 98 ? -6.832 -19.578 -4.531 1 98.5 98 THR A O 1
ATOM 786 N N . LEU A 1 99 ? -7.707 -21.609 -4.289 1 98.75 99 LEU A N 1
ATOM 787 C CA . LEU A 1 99 ? -6.773 -22.203 -5.234 1 98.75 99 LEU A CA 1
ATOM 788 C C . LEU A 1 99 ? -6.98 -21.641 -6.633 1 98.75 99 LEU A C 1
ATOM 790 O O . LEU A 1 99 ? -6.016 -21.438 -7.375 1 98.75 99 LEU A O 1
ATOM 794 N N . LEU A 1 100 ? -8.188 -21.406 -6.98 1 98.56 100 LEU A N 1
ATOM 795 C CA . LEU A 1 100 ? -8.477 -20.844 -8.297 1 98.56 100 LEU A CA 1
ATOM 796 C C . LEU A 1 100 ? -7.785 -19.5 -8.469 1 98.56 100 LEU A C 1
ATOM 798 O O . LEU A 1 100 ? -7.227 -19.219 -9.531 1 98.56 100 LEU A O 1
ATOM 802 N N . ARG A 1 101 ? -7.836 -18.703 -7.473 1 98.25 101 ARG A N 1
ATOM 803 C CA . ARG A 1 101 ? -7.211 -17.391 -7.527 1 98.25 101 ARG A CA 1
ATOM 804 C C . ARG A 1 101 ? -5.695 -17.5 -7.648 1 98.25 101 ARG A C 1
ATOM 806 O O . ARG A 1 101 ? -5.07 -16.766 -8.406 1 98.25 101 ARG A O 1
ATOM 813 N N . LEU A 1 102 ? -5.082 -18.438 -6.973 1 98.69 102 LEU A N 1
ATOM 814 C CA . LEU A 1 102 ? -3.654 -18.688 -7.113 1 98.69 102 LEU A CA 1
ATOM 815 C C . LEU A 1 102 ? -3.33 -19.234 -8.5 1 98.69 102 LEU A C 1
ATOM 817 O O . LEU A 1 102 ? -2.293 -18.891 -9.078 1 98.69 102 LEU A O 1
ATOM 821 N N . HIS A 1 103 ? -4.207 -20.047 -9.023 1 98.81 103 HIS A N 1
ATOM 822 C CA . HIS A 1 103 ? -4.051 -20.609 -10.359 1 98.81 103 HIS A CA 1
ATOM 823 C C . HIS A 1 103 ? -4.02 -19.516 -11.414 1 98.81 103 HIS A C 1
ATOM 825 O O . HIS A 1 103 ? -3.15 -19.5 -12.289 1 98.81 103 HIS A O 1
ATOM 831 N N . ARG A 1 104 ? -4.887 -18.578 -11.297 1 98.56 104 ARG A N 1
ATOM 832 C CA . ARG A 1 104 ? -4.945 -17.453 -12.227 1 98.56 104 ARG A CA 1
ATOM 833 C C . ARG A 1 104 ? -3.691 -16.594 -12.125 1 98.56 104 ARG A C 1
ATOM 835 O O . ARG A 1 104 ? -3.176 -16.109 -13.141 1 98.56 104 ARG A O 1
ATOM 842 N N . ALA A 1 105 ? -3.254 -16.359 -10.914 1 98.56 105 ALA A N 1
ATOM 843 C CA . ALA A 1 105 ? -2.008 -15.633 -10.703 1 98.56 105 ALA A CA 1
ATOM 844 C C . ALA A 1 105 ? -0.829 -16.359 -11.344 1 98.56 105 ALA A C 1
ATOM 846 O O . ALA A 1 105 ? 0.054 -15.734 -11.93 1 98.56 105 ALA A O 1
ATOM 847 N N . LEU A 1 106 ? -0.786 -17.656 -11.219 1 98.69 106 LEU A N 1
ATOM 848 C CA . LEU A 1 106 ? 0.307 -18.438 -11.797 1 98.69 106 LEU A CA 1
ATOM 849 C C . LEU A 1 106 ? 0.32 -18.312 -13.312 1 98.69 106 LEU A C 1
ATOM 851 O O . LEU A 1 106 ? 1.389 -18.281 -13.93 1 98.69 106 LEU A O 1
ATOM 855 N N . GLN A 1 107 ? -0.855 -18.297 -13.891 1 98.69 107 GLN A N 1
ATOM 856 C CA . GLN A 1 107 ? -0.939 -18.094 -15.328 1 98.69 107 GLN A CA 1
ATOM 857 C C . GLN A 1 107 ? -0.325 -16.75 -15.734 1 98.69 107 GLN A C 1
ATOM 859 O O . GLN A 1 107 ? 0.349 -16.656 -16.766 1 98.69 107 GLN A O 1
ATOM 864 N N . PHE A 1 108 ? -0.586 -15.773 -14.984 1 98.69 108 PHE A N 1
ATOM 865 C CA . PHE A 1 108 ? 0.028 -14.469 -15.203 1 98.69 108 PHE A CA 1
ATOM 866 C C . PHE A 1 108 ? 1.546 -14.555 -15.086 1 98.69 108 PHE A C 1
ATOM 868 O O . PHE A 1 108 ? 2.27 -14.078 -15.961 1 98.69 108 PHE A O 1
ATOM 875 N N . VAL A 1 109 ? 2.053 -15.164 -14.023 1 98.12 109 VAL A N 1
ATOM 876 C CA . VAL A 1 109 ? 3.488 -15.289 -13.797 1 98.12 109 VAL A CA 1
ATOM 877 C C . VAL A 1 109 ? 4.133 -16.031 -14.969 1 98.12 109 VAL A C 1
ATOM 879 O O . VAL A 1 109 ? 5.172 -15.602 -15.477 1 98.12 109 VAL A O 1
ATOM 882 N N . ASN A 1 110 ? 3.514 -17.109 -15.406 1 98.31 110 ASN A N 1
ATOM 883 C CA . ASN A 1 110 ? 4.047 -17.875 -16.531 1 98.31 110 ASN A CA 1
ATOM 884 C C . ASN A 1 110 ? 4.129 -17.016 -17.797 1 98.31 110 ASN A C 1
ATOM 886 O O . ASN A 1 110 ? 5.16 -17 -18.469 1 98.31 110 ASN A O 1
ATOM 890 N N . ASP A 1 111 ? 3.049 -16.359 -18.078 1 98.5 111 ASP A N 1
ATOM 891 C CA . ASP A 1 111 ? 3.014 -15.523 -19.266 1 98.5 111 ASP A CA 1
ATOM 892 C C . ASP A 1 111 ? 4.094 -14.445 -19.219 1 98.5 111 ASP A C 1
ATOM 894 O O . ASP A 1 111 ? 4.785 -14.195 -20.203 1 98.5 111 ASP A O 1
ATOM 898 N N . PHE A 1 112 ? 4.27 -13.828 -18.109 1 98.06 112 PHE A N 1
ATOM 899 C CA . PHE A 1 112 ? 5.273 -12.789 -17.891 1 98.06 112 PHE A CA 1
ATOM 900 C C . PHE A 1 112 ? 6.68 -13.352 -18.094 1 98.06 112 PHE A C 1
ATOM 902 O O . PHE A 1 112 ? 7.512 -12.742 -18.766 1 98.06 112 PHE A O 1
ATOM 909 N N . LEU A 1 113 ? 6.953 -14.516 -17.531 1 96.69 113 LEU A N 1
ATOM 910 C CA . LEU A 1 113 ? 8.281 -15.117 -17.609 1 96.69 113 LEU A CA 1
ATOM 911 C C . LEU A 1 113 ? 8.617 -15.5 -19.047 1 96.69 113 LEU A C 1
ATOM 913 O O . LEU A 1 113 ? 9.766 -15.359 -19.469 1 96.69 113 LEU A O 1
ATOM 917 N N . VAL A 1 114 ? 7.645 -16.016 -19.766 1 96.94 114 VAL A N 1
ATOM 918 C CA . VAL A 1 114 ? 7.863 -16.312 -21.188 1 96.94 114 VAL A CA 1
ATOM 919 C C . VAL A 1 114 ? 8.297 -15.055 -21.922 1 96.94 114 VAL A C 1
ATOM 921 O O . VAL A 1 114 ? 9.273 -15.078 -22.672 1 96.94 114 VAL A O 1
ATOM 924 N N . SER A 1 115 ? 7.555 -13.992 -21.656 1 95.94 115 SER A N 1
ATOM 925 C CA . SER A 1 115 ? 7.863 -12.719 -22.312 1 95.94 115 SER A CA 1
ATOM 926 C C . SER A 1 115 ? 9.234 -12.195 -21.891 1 95.94 115 SER A C 1
ATOM 928 O O . SER A 1 115 ? 9.984 -11.68 -22.703 1 95.94 115 SER A O 1
ATOM 930 N N . LEU A 1 116 ? 9.555 -12.367 -20.641 1 94.62 116 LEU A N 1
ATOM 931 C CA . LEU A 1 116 ? 10.828 -11.906 -20.094 1 94.62 116 LEU A CA 1
ATOM 932 C C . LEU A 1 116 ? 11.992 -12.664 -20.719 1 94.62 116 LEU A C 1
ATOM 934 O O . LEU A 1 116 ? 13 -12.062 -21.094 1 94.62 116 LEU A O 1
ATOM 938 N N . LYS A 1 117 ? 11.852 -13.906 -20.766 1 92.69 117 LYS A N 1
ATOM 939 C CA . LYS A 1 117 ? 12.875 -14.781 -21.312 1 92.69 117 LYS A CA 1
ATOM 940 C C . LYS A 1 117 ? 13.172 -14.438 -22.766 1 92.69 117 LYS A C 1
ATOM 942 O O . LYS A 1 117 ? 14.328 -14.453 -23.188 1 92.69 117 LYS A O 1
ATOM 947 N N . ASP A 1 118 ? 12.18 -14.047 -23.469 1 91.62 118 ASP A N 1
ATOM 948 C CA . ASP A 1 118 ? 12.297 -13.859 -24.906 1 91.62 118 ASP A CA 1
ATOM 949 C C . ASP A 1 118 ? 12.578 -12.398 -25.25 1 91.62 118 ASP A C 1
ATOM 951 O O . ASP A 1 118 ? 12.555 -12.016 -26.422 1 91.62 118 ASP A O 1
ATOM 955 N N . SER A 1 119 ? 12.852 -11.547 -24.312 1 92.25 119 SER A N 1
ATOM 956 C CA . SER A 1 119 ? 13.008 -10.117 -24.562 1 92.25 119 SER A CA 1
ATOM 957 C C . SER A 1 119 ? 14.461 -9.688 -24.422 1 92.25 119 SER A C 1
ATOM 959 O O . SER A 1 119 ? 15.234 -10.305 -23.688 1 92.25 119 SER A O 1
ATOM 961 N N . PRO A 1 120 ? 14.797 -8.609 -25.219 1 91.12 120 PRO A N 1
ATOM 962 C CA . PRO A 1 120 ? 16.156 -8.062 -25.062 1 91.12 120 PRO A CA 1
ATOM 963 C C . PRO A 1 120 ? 16.328 -7.297 -23.766 1 91.12 120 PRO A C 1
ATOM 965 O O . PRO A 1 120 ? 15.359 -7.012 -23.062 1 91.12 120 PRO A O 1
ATOM 968 N N . ASP A 1 121 ? 17.531 -6.969 -23.453 1 87.62 121 ASP A N 1
ATOM 969 C CA . ASP A 1 121 ? 17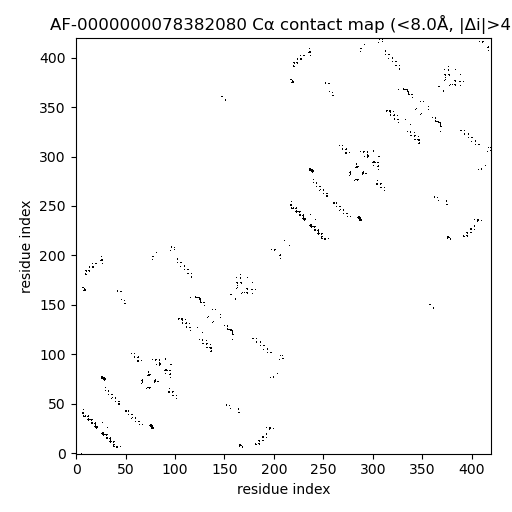.875 -6.359 -22.172 1 87.62 121 ASP A CA 1
ATOM 970 C C . ASP A 1 121 ? 17.297 -4.949 -22.062 1 87.62 121 ASP A C 1
ATOM 972 O O . ASP A 1 121 ? 17.094 -4.441 -20.953 1 87.62 121 ASP A O 1
ATOM 976 N N . ASP A 1 122 ? 17.078 -4.301 -23.125 1 91.94 122 ASP A N 1
ATOM 977 C CA . ASP A 1 122 ? 16.656 -2.908 -23.078 1 91.94 122 ASP A CA 1
ATOM 978 C C . ASP A 1 122 ? 15.125 -2.807 -23.047 1 91.94 122 ASP A C 1
ATOM 980 O O . ASP A 1 122 ? 14.57 -1.707 -23.125 1 91.94 122 ASP A O 1
ATOM 984 N N . VAL A 1 123 ? 14.461 -3.98 -22.891 1 92.94 123 VAL A N 1
ATOM 985 C CA . VAL A 1 123 ? 13.008 -3.977 -22.828 1 92.94 123 VAL A CA 1
ATOM 986 C C . VAL A 1 123 ? 12.539 -3.227 -21.578 1 92.94 123 VAL A C 1
ATOM 988 O O . VAL A 1 123 ? 13.234 -3.209 -20.562 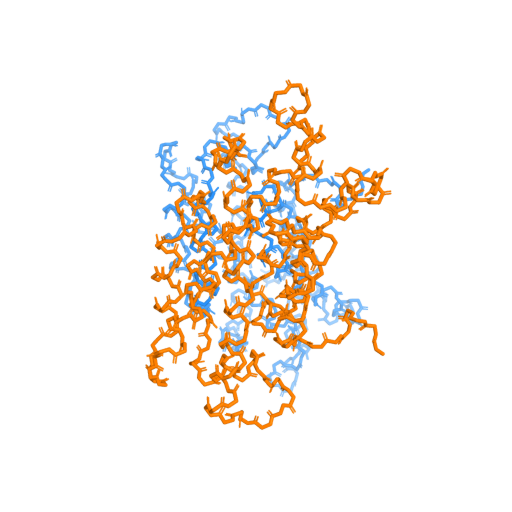1 92.94 123 VAL A O 1
ATOM 991 N N . GLN A 1 124 ? 11.438 -2.576 -21.734 1 95.81 124 GLN A N 1
ATOM 992 C CA . GLN A 1 124 ? 10.766 -2.031 -20.547 1 95.81 124 GLN A CA 1
ATOM 993 C C . GLN A 1 124 ? 10 -3.115 -19.797 1 95.81 124 GLN A C 1
ATOM 995 O O . GLN A 1 124 ? 8.914 -3.52 -20.219 1 95.81 124 GLN A O 1
ATOM 1000 N N . VAL A 1 125 ? 10.523 -3.574 -18.719 1 96.69 125 VAL A N 1
ATOM 1001 C CA . VAL A 1 125 ? 9.953 -4.68 -17.953 1 96.69 125 VAL A CA 1
ATOM 1002 C C . VAL A 1 125 ? 8.531 -4.324 -17.516 1 96.69 125 VAL A C 1
ATOM 1004 O O . VAL A 1 125 ? 7.652 -5.188 -17.5 1 96.69 125 VAL A O 1
ATOM 1007 N N . SER A 1 126 ? 8.328 -3.051 -17.141 1 96.69 126 SER A N 1
ATOM 1008 C CA . SER A 1 126 ? 7 -2.598 -16.75 1 96.69 126 SER A CA 1
ATOM 1009 C C . SER A 1 126 ? 5.98 -2.84 -17.844 1 96.69 126 SER A C 1
ATOM 1011 O O . SER A 1 126 ? 4.848 -3.244 -17.578 1 96.69 126 SER A O 1
ATOM 1013 N N . TRP A 1 127 ? 6.391 -2.598 -19.016 1 96.88 127 TRP A N 1
ATOM 1014 C CA . TRP A 1 127 ? 5.516 -2.809 -20.156 1 96.88 127 TRP A CA 1
ATOM 1015 C C . TRP A 1 127 ? 5.199 -4.289 -20.344 1 96.88 127 TRP A C 1
ATOM 1017 O O . TRP A 1 127 ? 4.043 -4.664 -20.547 1 96.88 127 TRP A O 1
ATOM 1027 N N . LEU A 1 128 ? 6.191 -5.117 -20.266 1 97.25 128 LEU A N 1
ATOM 1028 C CA . LEU A 1 128 ? 5.996 -6.559 -20.375 1 97.25 128 LEU A CA 1
ATOM 1029 C C . LEU A 1 128 ? 5.031 -7.062 -19.312 1 97.25 128 LEU A C 1
ATOM 1031 O O . LEU A 1 128 ? 4.121 -7.844 -19.609 1 97.25 128 LEU A O 1
ATOM 1035 N N . CYS A 1 129 ? 5.289 -6.586 -18.094 1 97.88 129 CYS A N 1
ATOM 1036 C CA . CYS A 1 129 ? 4.461 -7.004 -16.969 1 97.88 129 CYS A CA 1
ATOM 1037 C C . CYS A 1 129 ? 3.008 -6.598 -17.172 1 97.88 129 CYS A C 1
ATOM 1039 O O . CYS A 1 129 ? 2.102 -7.418 -17.016 1 97.88 129 CYS A O 1
ATOM 1041 N N . ARG A 1 130 ? 2.74 -5.414 -17.625 1 98.06 130 ARG A N 1
ATOM 1042 C CA . ARG A 1 130 ? 1.386 -4.902 -17.812 1 98.06 130 ARG A CA 1
ATOM 1043 C C . ARG A 1 130 ? 0.682 -5.625 -18.969 1 98.06 130 ARG A C 1
ATOM 1045 O O . ARG A 1 130 ? -0.51 -5.926 -18.875 1 98.06 130 ARG A O 1
ATOM 1052 N N . ARG A 1 131 ? 1.384 -5.891 -20.016 1 97.88 131 ARG A N 1
ATOM 1053 C CA . ARG A 1 131 ? 0.798 -6.613 -21.141 1 97.88 131 ARG A CA 1
ATOM 1054 C C . ARG A 1 131 ? 0.375 -8.016 -20.719 1 97.88 131 ARG A C 1
ATOM 1056 O O . ARG A 1 131 ? -0.719 -8.469 -21.062 1 97.88 131 ARG A O 1
ATOM 1063 N N . SER A 1 132 ? 1.257 -8.648 -20.031 1 98.56 132 SER A N 1
ATOM 1064 C CA . SER A 1 132 ? 0.924 -9.977 -19.531 1 98.56 132 SER A CA 1
ATOM 1065 C C . SER A 1 132 ? -0.259 -9.938 -18.578 1 98.56 132 SER A C 1
ATOM 1067 O O . SER A 1 132 ? -1.147 -10.789 -18.625 1 98.56 132 SER A O 1
ATOM 1069 N N . TYR A 1 133 ? -0.223 -8.977 -17.688 1 98.69 133 TYR A N 1
ATOM 1070 C CA . TYR A 1 133 ? -1.311 -8.797 -16.734 1 98.69 133 TYR A CA 1
ATOM 1071 C C . TYR A 1 133 ? -2.641 -8.609 -17.453 1 98.69 133 TYR A C 1
ATOM 1073 O O . TYR A 1 133 ? -3.637 -9.25 -17.109 1 98.69 133 TYR A O 1
ATOM 1081 N N . GLU A 1 134 ? -2.709 -7.824 -18.5 1 98.44 134 GLU A N 1
ATOM 1082 C CA . GLU A 1 134 ? -3.914 -7.531 -19.266 1 98.44 134 GLU A CA 1
ATOM 1083 C C . GLU A 1 134 ? -4.422 -8.773 -20 1 98.44 134 GLU A C 1
ATOM 1085 O O . GLU A 1 134 ? -5.633 -8.984 -20.109 1 98.44 134 GLU A O 1
ATOM 1090 N N . ARG A 1 135 ? -3.529 -9.609 -20.344 1 98 135 ARG A N 1
ATOM 1091 C CA . ARG A 1 135 ? -3.889 -10.797 -21.109 1 98 135 ARG A CA 1
ATOM 1092 C C . ARG A 1 135 ? -4.391 -11.914 -20.203 1 98 135 ARG A C 1
ATOM 1094 O O . ARG A 1 135 ? -5.035 -12.852 -20.672 1 98 135 ARG A O 1
ATOM 1101 N N . THR A 1 136 ? -4.082 -11.797 -18.938 1 98.31 136 THR A N 1
ATOM 1102 C CA . THR A 1 136 ? -4.32 -12.977 -18.109 1 98.31 136 THR A CA 1
ATOM 1103 C C . THR A 1 136 ? -5.137 -12.617 -16.875 1 98.31 136 THR A C 1
ATOM 1105 O O . THR A 1 136 ? -6.359 -12.766 -16.859 1 98.31 136 THR A O 1
ATOM 1108 N N . LEU A 1 137 ? -4.605 -11.898 -15.953 1 98.44 137 LEU A N 1
ATOM 1109 C CA . LEU A 1 137 ? -5.082 -11.82 -14.578 1 98.44 137 LEU A CA 1
ATOM 1110 C C . LEU A 1 137 ? -6.039 -10.648 -14.406 1 98.44 137 LEU A C 1
ATOM 1112 O O . LEU A 1 137 ? -6.945 -10.695 -13.57 1 98.44 137 LEU A O 1
ATOM 1116 N N . SER A 1 138 ? -5.961 -9.586 -15.258 1 98.44 138 SER A N 1
ATOM 1117 C CA . SER A 1 138 ? -6.672 -8.328 -15.047 1 98.44 138 SER A CA 1
ATOM 1118 C C . SER A 1 138 ? -8.18 -8.523 -15.125 1 98.44 138 SER A C 1
ATOM 1120 O O . SER A 1 138 ? -8.938 -7.852 -14.422 1 98.44 138 SER A O 1
ATOM 1122 N N . LYS A 1 139 ? -8.672 -9.477 -15.875 1 97.56 139 LYS A N 1
ATOM 1123 C CA . LYS A 1 139 ? -10.102 -9.68 -16.109 1 97.56 139 LYS A CA 1
ATOM 1124 C C . LYS A 1 139 ? -10.797 -10.188 -14.844 1 97.56 139 LYS A C 1
ATOM 1126 O O . LYS A 1 139 ? -12.031 -10.148 -14.75 1 97.56 139 LYS A O 1
ATOM 1131 N N . TYR A 1 140 ? -10 -10.617 -13.898 1 97.62 140 TYR A N 1
ATOM 1132 C CA . TYR A 1 140 ? -10.586 -11.164 -12.68 1 97.62 140 TYR A CA 1
ATOM 1133 C C . TYR A 1 140 ? -10.484 -10.164 -11.531 1 97.62 140 TYR A C 1
ATOM 1135 O O . TYR A 1 140 ? -10.977 -10.422 -10.43 1 97.62 140 TYR A O 1
ATOM 1143 N N . HIS A 1 141 ? -9.766 -9.008 -11.703 1 97.06 141 HIS A N 1
ATOM 1144 C CA . HIS A 1 141 ? -9.523 -8.039 -10.633 1 97.06 141 HIS A CA 1
ATOM 1145 C C . HIS A 1 141 ? -10.43 -6.82 -10.781 1 97.06 141 HIS A C 1
ATOM 1147 O O . HIS A 1 141 ? -10.703 -6.375 -11.891 1 97.06 141 HIS A O 1
ATOM 1153 N N . GLY A 1 142 ? -10.898 -6.32 -9.68 1 95.25 142 GLY A N 1
ATOM 1154 C CA . GLY A 1 142 ? -11.578 -5.039 -9.68 1 95.25 142 GLY A CA 1
ATOM 1155 C C . GLY A 1 142 ? -10.656 -3.865 -9.93 1 95.25 142 GLY A C 1
ATOM 1156 O O . GLY A 1 142 ? -9.438 -4.043 -10.047 1 95.25 142 GLY A O 1
ATOM 1157 N N . TRP A 1 143 ? -11.164 -2.689 -10.008 1 94.69 143 TRP A N 1
ATOM 1158 C CA . TRP A 1 143 ? -10.453 -1.481 -10.414 1 94.69 143 TRP A CA 1
ATOM 1159 C C . TRP A 1 143 ? -9.305 -1.175 -9.453 1 94.69 143 TRP A C 1
ATOM 1161 O O . TRP A 1 143 ? -8.203 -0.819 -9.875 1 94.69 143 TRP A O 1
ATOM 1171 N N . LEU A 1 144 ? -9.516 -1.312 -8.156 1 92.88 144 LEU A N 1
ATOM 1172 C CA . LEU A 1 144 ? -8.508 -0.948 -7.172 1 92.88 144 LEU A CA 1
ATOM 1173 C C . LEU A 1 144 ? -7.285 -1.853 -7.285 1 92.88 144 LEU A C 1
ATOM 1175 O O . LEU A 1 144 ? -6.148 -1.375 -7.25 1 92.88 144 LEU A O 1
ATOM 1179 N N . ILE A 1 145 ? -7.465 -3.143 -7.395 1 95.5 145 ILE A N 1
ATOM 1180 C CA . ILE A 1 145 ? -6.363 -4.086 -7.543 1 95.5 145 ILE A CA 1
ATOM 1181 C C . ILE A 1 145 ? -5.621 -3.818 -8.852 1 95.5 145 ILE A C 1
ATOM 1183 O O . ILE A 1 145 ? -4.387 -3.852 -8.891 1 95.5 145 ILE A O 1
ATOM 1187 N N . ARG A 1 146 ? -6.336 -3.486 -9.891 1 96.94 146 ARG A N 1
ATOM 1188 C CA . ARG A 1 146 ? -5.711 -3.174 -11.172 1 96.94 146 ARG A CA 1
ATOM 1189 C C . ARG A 1 146 ? -4.828 -1.936 -11.07 1 96.94 146 ARG A C 1
ATOM 1191 O O . ARG A 1 146 ? -3.734 -1.897 -11.633 1 96.94 146 ARG A O 1
ATOM 1198 N N . LYS A 1 147 ? -5.27 -0.971 -10.375 1 94.44 147 LYS A N 1
ATOM 1199 C CA . LYS A 1 147 ? -4.457 0.222 -10.141 1 94.44 147 LYS A CA 1
ATOM 1200 C C . LYS A 1 147 ? -3.223 -0.104 -9.312 1 94.44 147 LYS A C 1
ATOM 1202 O O . LYS A 1 147 ? -2.139 0.428 -9.562 1 94.44 147 LYS A O 1
ATOM 1207 N N . GLY A 1 148 ? -3.451 -0.953 -8.297 1 94.25 148 GLY A N 1
ATOM 1208 C CA . GLY A 1 148 ? -2.303 -1.407 -7.527 1 94.25 148 GLY A CA 1
ATOM 1209 C C . GLY A 1 148 ? -1.233 -2.061 -8.383 1 94.25 148 GLY A C 1
ATOM 1210 O O . GLY A 1 148 ? -0.047 -1.762 -8.234 1 94.25 148 GLY A O 1
ATOM 1211 N N . VAL A 1 149 ? -1.631 -2.887 -9.273 1 96.88 149 VAL A N 1
ATOM 1212 C CA . VAL A 1 149 ? -0.7 -3.572 -10.164 1 96.88 149 VAL A CA 1
ATOM 1213 C C . VAL A 1 149 ? -0.012 -2.559 -11.07 1 96.88 149 VAL A C 1
ATOM 1215 O O . VAL A 1 149 ? 1.192 -2.654 -11.32 1 96.88 149 VAL A O 1
ATOM 1218 N N . GLU A 1 150 ? -0.739 -1.636 -11.539 1 96 150 GLU A N 1
ATOM 1219 C CA . GLU A 1 150 ? -0.18 -0.572 -12.367 1 96 150 GLU A CA 1
ATOM 1220 C C . GLU A 1 150 ? 0.926 0.178 -11.633 1 96 150 GLU A C 1
ATOM 1222 O O . GLU A 1 150 ? 2.031 0.336 -12.156 1 96 150 GLU A O 1
ATOM 1227 N N . VAL A 1 151 ? 0.667 0.58 -10.461 1 94.25 151 VAL A N 1
ATOM 1228 C CA . VAL A 1 151 ? 1.64 1.32 -9.664 1 94.25 151 VAL A CA 1
ATOM 1229 C C . VAL A 1 151 ? 2.859 0.441 -9.391 1 94.25 151 VAL A C 1
ATOM 1231 O O . VAL A 1 151 ? 3.998 0.868 -9.594 1 94.25 151 VAL A O 1
ATOM 1234 N N . ALA A 1 152 ? 2.609 -0.774 -8.938 1 95.44 152 ALA A N 1
ATOM 1235 C CA . ALA A 1 152 ? 3.699 -1.697 -8.633 1 95.44 152 ALA A CA 1
ATOM 1236 C C . ALA A 1 152 ? 4.582 -1.926 -9.852 1 95.44 152 ALA A C 1
ATOM 1238 O O . ALA A 1 152 ? 5.809 -1.98 -9.742 1 95.44 152 ALA A O 1
ATOM 1239 N N . SER A 1 153 ? 4.031 -1.982 -11.016 1 96.31 153 SER A N 1
ATOM 1240 C CA . SER A 1 153 ? 4.766 -2.285 -12.234 1 96.31 153 SER A CA 1
ATOM 1241 C C . SER A 1 153 ? 5.77 -1.183 -12.57 1 96.31 153 SER A C 1
ATOM 1243 O O . SER A 1 153 ? 6.832 -1.451 -13.133 1 96.31 153 SER A O 1
ATOM 1245 N N . HIS A 1 154 ? 5.418 0.026 -12.188 1 94.44 154 HIS A N 1
ATOM 1246 C CA . HIS A 1 154 ? 6.305 1.149 -12.461 1 94.44 154 HIS A CA 1
ATOM 1247 C C . HIS A 1 154 ? 7.59 1.049 -11.641 1 94.44 154 HIS A C 1
ATOM 1249 O O . HIS A 1 154 ? 8.586 1.709 -11.953 1 94.44 154 HIS A O 1
ATOM 1255 N N . THR A 1 155 ? 7.582 0.242 -10.664 1 94.31 155 THR A N 1
ATOM 1256 C CA . THR A 1 155 ? 8.742 0.161 -9.789 1 94.31 155 THR A CA 1
ATOM 1257 C C . THR A 1 155 ? 9.641 -1.011 -10.18 1 94.31 155 THR A C 1
ATOM 1259 O O . THR A 1 155 ? 10.711 -1.206 -9.602 1 94.31 155 THR A O 1
ATOM 1262 N N . LEU A 1 156 ? 9.203 -1.719 -11.172 1 95.19 156 LEU A N 1
ATOM 1263 C CA . LEU A 1 156 ? 10.031 -2.83 -11.633 1 95.19 156 LEU A CA 1
ATOM 1264 C C . LEU A 1 156 ? 11.328 -2.324 -12.25 1 95.19 156 LEU A C 1
ATOM 1266 O O . LEU A 1 156 ? 11.328 -1.345 -12.992 1 95.19 156 LEU A O 1
ATOM 1270 N N . SER A 1 157 ? 12.375 -2.943 -11.922 1 91.69 157 SER A N 1
ATOM 1271 C CA . SER A 1 157 ? 13.703 -2.564 -12.391 1 91.69 157 SER A CA 1
ATOM 1272 C C . SER A 1 157 ? 13.93 -3.027 -13.828 1 91.69 157 SER A C 1
ATOM 1274 O O . SER A 1 157 ? 13.023 -3.564 -14.461 1 91.69 157 SER A O 1
ATOM 1276 N N . SER A 1 158 ? 15.125 -2.77 -14.289 1 93.94 158 SER A N 1
ATOM 1277 C CA . SER A 1 158 ? 15.516 -3.242 -15.617 1 93.94 158 SER A CA 1
ATOM 1278 C C . SER A 1 158 ? 15.492 -4.766 -15.688 1 93.94 158 SER A C 1
ATOM 1280 O O . SER A 1 158 ? 15.5 -5.441 -14.656 1 93.94 158 SER A O 1
ATOM 1282 N N . ARG A 1 159 ? 15.445 -5.227 -16.891 1 93.88 159 ARG A N 1
ATOM 1283 C CA . ARG A 1 159 ? 15.461 -6.676 -17.078 1 93.88 159 ARG A CA 1
ATOM 1284 C C . ARG A 1 159 ? 16.672 -7.301 -16.391 1 93.88 159 ARG A C 1
ATOM 1286 O O . ARG A 1 159 ? 16.562 -8.344 -15.742 1 93.88 159 ARG A O 1
ATOM 1293 N N . ARG A 1 160 ? 17.812 -6.629 -16.516 1 88.88 160 ARG A N 1
ATOM 1294 C CA . ARG A 1 160 ? 19.062 -7.137 -15.945 1 88.88 160 ARG A CA 1
ATOM 1295 C C . ARG A 1 160 ? 18.953 -7.309 -14.438 1 88.88 160 ARG A C 1
ATOM 1297 O O . ARG A 1 160 ? 19.297 -8.359 -13.898 1 88.88 160 ARG A O 1
ATOM 1304 N N . LEU A 1 161 ? 18.391 -6.375 -13.797 1 89.88 161 LEU A N 1
ATOM 1305 C CA . LEU A 1 161 ? 18.281 -6.41 -12.336 1 89.88 161 LEU A CA 1
ATOM 1306 C C . LEU A 1 161 ? 17.203 -7.398 -11.906 1 89.88 161 LEU A C 1
ATOM 1308 O O . LEU A 1 161 ? 17.359 -8.078 -10.883 1 89.88 161 LEU A O 1
ATOM 1312 N N . LEU A 1 162 ? 16.172 -7.469 -12.664 1 92.75 162 LEU A N 1
ATOM 1313 C CA . LEU A 1 162 ? 15.094 -8.383 -12.328 1 92.75 162 LEU A CA 1
ATOM 1314 C C . LEU A 1 162 ? 15.547 -9.836 -12.453 1 92.75 162 LEU A C 1
ATOM 1316 O O . LEU A 1 162 ? 15.273 -10.656 -11.57 1 92.75 162 LEU A O 1
ATOM 1320 N N . VAL A 1 163 ? 16.203 -10.086 -13.492 1 89.88 163 VAL A N 1
ATOM 1321 C CA . VAL A 1 163 ? 16.703 -11.438 -13.719 1 89.88 163 VAL A CA 1
ATOM 1322 C C . VAL A 1 163 ? 17.719 -11.805 -12.641 1 89.88 163 VAL A C 1
ATOM 1324 O O . VAL A 1 163 ? 17.781 -12.953 -12.203 1 89.88 163 VAL A O 1
ATOM 1327 N N . GLN A 1 164 ? 18.469 -10.891 -12.242 1 87.5 164 GLN A N 1
ATOM 1328 C CA . GLN A 1 164 ? 19.391 -11.117 -11.133 1 87.5 164 GLN A CA 1
ATOM 1329 C C . GLN A 1 164 ? 18.641 -11.453 -9.852 1 87.5 164 GLN A C 1
ATOM 1331 O O . GLN A 1 164 ? 19.047 -12.352 -9.109 1 87.5 164 GLN A O 1
ATOM 1336 N N . ALA A 1 165 ? 17.562 -10.805 -9.625 1 87.06 165 ALA A N 1
ATOM 1337 C CA . ALA A 1 165 ? 16.75 -11.047 -8.438 1 87.06 165 ALA A CA 1
ATOM 1338 C C . ALA A 1 165 ? 16.125 -12.438 -8.477 1 87.06 165 ALA A C 1
ATOM 1340 O O . ALA A 1 165 ? 16.016 -13.109 -7.445 1 87.06 165 ALA A O 1
ATOM 1341 N N . ILE A 1 166 ? 15.789 -12.859 -9.594 1 88.38 166 ILE A N 1
ATOM 1342 C CA . ILE A 1 166 ? 15.047 -14.109 -9.758 1 88.38 166 ILE A CA 1
ATOM 1343 C C . ILE A 1 166 ? 16 -15.289 -9.711 1 88.38 166 ILE A C 1
ATOM 1345 O O . ILE A 1 166 ? 15.711 -16.312 -9.086 1 88.38 166 ILE A O 1
ATOM 1349 N N . VAL A 1 167 ? 17.156 -15.133 -10.281 1 85.75 167 VAL A N 1
ATOM 1350 C CA . VAL A 1 167 ? 18.016 -16.297 -10.523 1 85.75 167 VAL A CA 1
ATOM 1351 C C . VAL A 1 167 ? 19.219 -16.25 -9.578 1 85.75 167 VAL A C 1
ATOM 1353 O O . VAL A 1 167 ? 19.766 -17.297 -9.227 1 85.75 167 VAL A O 1
ATOM 1356 N N . GLY A 1 168 ? 19.625 -15.156 -9.125 1 74 168 GLY A N 1
ATOM 1357 C CA . GLY A 1 168 ? 20.859 -15.156 -8.344 1 74 168 GLY A CA 1
ATOM 1358 C C . GLY A 1 168 ? 21 -13.938 -7.449 1 74 168 GLY A C 1
ATOM 1359 O O . GLY A 1 168 ? 21.938 -13.148 -7.609 1 74 168 GLY A O 1
ATOM 1360 N N . PRO A 1 169 ? 20.172 -13.836 -6.414 1 62.38 169 PRO A N 1
ATOM 1361 C CA . PRO A 1 169 ? 20.297 -12.609 -5.613 1 62.38 169 PRO A CA 1
ATOM 1362 C C . PRO A 1 169 ? 21.688 -12.484 -4.969 1 62.38 169 PRO A C 1
ATOM 1364 O O . PRO A 1 169 ? 22.141 -11.367 -4.703 1 62.38 169 PRO A O 1
ATOM 1367 N N . ASN A 1 170 ? 22.266 -13.555 -4.676 1 61.03 170 ASN A N 1
ATOM 1368 C CA . ASN A 1 170 ? 23.547 -13.508 -3.975 1 61.03 170 ASN A CA 1
ATOM 1369 C C . ASN A 1 170 ? 24.719 -13.672 -4.938 1 61.03 170 ASN A C 1
ATOM 1371 O O . ASN A 1 170 ? 25.844 -13.867 -4.508 1 61.03 170 ASN A O 1
ATOM 1375 N N . ARG A 1 171 ? 24.406 -13.75 -6.125 1 61.44 171 ARG A N 1
ATOM 1376 C CA . ARG A 1 171 ? 25.531 -14.062 -7 1 61.44 171 ARG A CA 1
ATOM 1377 C C . ARG A 1 171 ? 25.797 -12.914 -7.973 1 61.44 171 ARG A C 1
ATOM 1379 O O . ARG A 1 171 ? 24.984 -11.984 -8.078 1 61.44 171 ARG A O 1
ATOM 1386 N N . HIS A 1 172 ? 26.938 -12.922 -8.539 1 68.69 172 HIS A N 1
ATOM 1387 C CA . HIS A 1 172 ? 27.266 -12.133 -9.719 1 68.69 172 HIS A CA 1
ATOM 1388 C C . HIS A 1 172 ? 26.156 -12.219 -10.758 1 68.69 172 HIS A C 1
ATOM 1390 O O . HIS A 1 172 ? 25.266 -13.078 -10.656 1 68.69 172 HIS A O 1
ATOM 1396 N N . LEU A 1 173 ? 26.125 -11.328 -11.648 1 77.94 173 LEU A N 1
ATOM 1397 C CA . LEU A 1 173 ? 25.172 -11.352 -12.75 1 77.94 173 LEU A CA 1
ATOM 1398 C C . LEU A 1 173 ? 25.172 -12.719 -13.438 1 77.94 173 LEU A C 1
ATOM 1400 O O . LEU A 1 173 ? 26.203 -13.164 -13.945 1 77.94 173 LEU A O 1
ATOM 1404 N N . PRO A 1 174 ? 24.016 -13.398 -13.219 1 84.69 174 PRO A N 1
ATOM 1405 C CA . PRO A 1 174 ? 23.969 -14.711 -13.867 1 84.69 174 PRO A CA 1
ATOM 1406 C C . PRO A 1 174 ? 24.125 -14.625 -15.383 1 84.69 174 PRO A C 1
ATOM 1408 O O . PRO A 1 174 ? 23.781 -13.602 -15.984 1 84.69 174 PRO A O 1
ATOM 1411 N N . SER A 1 175 ? 24.703 -15.656 -15.93 1 87.75 175 SER A N 1
ATOM 1412 C CA . SER A 1 175 ? 24.781 -15.727 -17.391 1 87.75 175 SER A CA 1
ATOM 1413 C C . SER A 1 175 ? 23.391 -15.852 -18 1 87.75 175 SER A C 1
ATOM 1415 O O . SER A 1 175 ? 22.453 -16.328 -17.344 1 87.75 175 SER A O 1
ATOM 1417 N N . GLU A 1 176 ? 23.25 -15.406 -19.219 1 88.5 176 GLU A N 1
ATOM 1418 C CA . GLU A 1 176 ? 21.984 -15.539 -19.922 1 88.5 176 GLU A CA 1
ATOM 1419 C C . GLU A 1 176 ? 21.547 -17 -20.016 1 88.5 176 GLU A C 1
ATOM 1421 O O . GLU A 1 176 ? 20.359 -17.297 -19.984 1 88.5 176 GLU A O 1
ATOM 1426 N N . GLU A 1 177 ? 22.531 -17.844 -20.156 1 92 177 GLU A N 1
ATOM 1427 C CA . GLU A 1 177 ? 22.234 -19.281 -20.203 1 92 177 GLU A CA 1
ATOM 1428 C C . GLU A 1 177 ? 21.594 -19.766 -18.906 1 92 177 GLU A C 1
ATOM 1430 O O . GLU A 1 177 ? 20.609 -20.484 -18.922 1 92 177 GLU A O 1
ATOM 1435 N N . ARG A 1 178 ? 22.156 -19.406 -17.844 1 91.38 178 ARG A N 1
ATOM 1436 C CA . ARG A 1 178 ? 21.625 -19.766 -16.547 1 91.38 178 ARG A CA 1
ATOM 1437 C C . ARG A 1 178 ? 20.219 -19.203 -16.344 1 91.38 178 ARG A C 1
ATOM 1439 O O . ARG A 1 178 ? 19.328 -19.891 -15.836 1 91.38 178 ARG A O 1
ATOM 1446 N N . VAL A 1 179 ? 20.047 -18.016 -16.75 1 90 179 VAL A N 1
ATOM 1447 C CA . VAL A 1 179 ? 18.75 -17.344 -16.656 1 90 179 VAL A CA 1
ATOM 1448 C C . VAL A 1 179 ? 17.703 -18.109 -17.484 1 90 179 VAL A C 1
ATOM 1450 O O . VAL A 1 179 ? 16.641 -18.469 -16.969 1 90 179 VAL A O 1
ATOM 1453 N N . ASN A 1 180 ? 18.062 -18.359 -18.672 1 93 180 ASN A N 1
ATOM 1454 C CA . ASN A 1 180 ? 17.156 -19.078 -19.578 1 93 180 ASN A CA 1
ATOM 1455 C C . ASN A 1 180 ? 16.828 -20.469 -19.047 1 93 180 ASN A C 1
ATOM 1457 O O . ASN A 1 180 ? 15.672 -20.906 -19.094 1 93 180 ASN A O 1
ATOM 1461 N N . ASP A 1 181 ? 17.781 -21.125 -18.531 1 95.38 181 ASP A N 1
ATOM 1462 C CA . ASP A 1 181 ? 17.562 -22.469 -18.016 1 95.38 181 ASP A CA 1
ATOM 1463 C C . ASP A 1 181 ? 16.641 -22.453 -16.797 1 95.38 181 ASP A C 1
ATOM 1465 O O . ASP A 1 181 ? 15.742 -23.281 -16.672 1 95.38 181 ASP A O 1
ATOM 1469 N N . ALA A 1 182 ? 16.938 -21.547 -15.945 1 95.25 182 ALA A N 1
ATOM 1470 C CA . ALA A 1 182 ? 16.141 -21.453 -14.727 1 95.25 182 ALA A CA 1
ATOM 1471 C C . ALA A 1 182 ? 14.68 -21.125 -15.047 1 95.25 182 ALA A C 1
ATOM 1473 O O . ALA A 1 182 ? 13.766 -21.75 -14.508 1 95.25 182 ALA A O 1
ATOM 1474 N N . ILE A 1 183 ? 14.461 -20.156 -15.922 1 96.38 183 ILE A N 1
ATOM 1475 C CA . ILE A 1 183 ? 13.109 -19.766 -16.297 1 96.38 183 ILE A CA 1
ATOM 1476 C C . ILE A 1 183 ? 12.43 -20.906 -17.047 1 96.38 183 ILE A C 1
ATOM 1478 O O . ILE A 1 183 ? 11.258 -21.203 -16.797 1 96.38 183 ILE A O 1
ATOM 1482 N N . ARG A 1 184 ? 13.164 -21.547 -17.875 1 97.31 184 ARG A N 1
ATOM 1483 C CA . ARG A 1 184 ? 12.609 -22.688 -18.625 1 97.31 184 ARG A CA 1
ATOM 1484 C C . ARG A 1 184 ? 12.172 -23.797 -17.688 1 97.31 184 ARG A C 1
ATOM 1486 O O . ARG A 1 184 ? 11.094 -24.375 -17.859 1 97.31 184 ARG A O 1
ATOM 1493 N N . ARG A 1 185 ? 13.023 -24.141 -16.781 1 98 185 ARG A N 1
ATOM 1494 C CA . ARG A 1 185 ? 12.672 -25.188 -15.828 1 98 185 ARG A CA 1
ATOM 1495 C C . ARG A 1 185 ? 11.406 -24.844 -15.062 1 98 185 ARG A C 1
ATOM 1497 O O . ARG A 1 185 ? 10.508 -25.672 -14.922 1 98 185 ARG A O 1
ATOM 1504 N N . MET A 1 186 ? 11.359 -23.656 -14.602 1 97.5 186 MET A N 1
ATOM 1505 C CA . MET A 1 186 ? 10.18 -23.203 -13.867 1 97.5 186 MET A CA 1
ATOM 1506 C C . MET A 1 186 ? 8.93 -23.266 -14.742 1 97.5 186 MET A C 1
ATOM 1508 O O . MET A 1 186 ? 7.895 -23.766 -14.32 1 97.5 186 MET A O 1
ATOM 1512 N N . LEU A 1 187 ? 9.086 -22.797 -15.984 1 98.25 187 LEU A N 1
ATOM 1513 C CA . LEU A 1 187 ? 7.953 -22.766 -16.906 1 98.25 187 LEU A CA 1
ATOM 1514 C C . LEU A 1 187 ? 7.492 -24.188 -17.234 1 98.25 187 LEU A C 1
ATOM 1516 O O . LEU A 1 187 ? 6.293 -24.438 -17.359 1 98.25 187 LEU A O 1
ATOM 1520 N N . ASN A 1 188 ? 8.352 -25.078 -17.359 1 98.44 188 ASN A N 1
ATOM 1521 C CA . ASN A 1 188 ? 7.98 -26.469 -17.641 1 98.44 188 ASN A CA 1
ATOM 1522 C C . ASN A 1 188 ? 7.133 -27.062 -16.516 1 98.44 188 ASN A C 1
ATOM 1524 O O . ASN A 1 188 ? 6.094 -27.656 -16.781 1 98.44 188 ASN A O 1
ATOM 1528 N N . ALA A 1 189 ? 7.582 -26.812 -15.359 1 98.5 189 ALA A N 1
ATOM 1529 C CA . ALA A 1 189 ? 6.875 -27.359 -14.211 1 98.5 189 ALA A CA 1
ATOM 1530 C C . ALA A 1 189 ? 5.547 -26.656 -13.984 1 98.5 189 ALA A C 1
ATOM 1532 O O . ALA A 1 189 ? 4.504 -27.297 -13.836 1 98.5 189 ALA A O 1
ATOM 1533 N N . SER A 1 190 ? 5.562 -25.328 -13.984 1 98.69 190 SER A N 1
ATOM 1534 C CA . SER A 1 190 ? 4.375 -24.562 -13.656 1 98.69 190 SER A CA 1
ATOM 1535 C C . SER A 1 190 ? 3.32 -24.656 -14.75 1 98.69 190 SER A C 1
ATOM 1537 O O . SER A 1 190 ? 2.121 -24.625 -14.469 1 98.69 190 SER A O 1
ATOM 1539 N N . THR A 1 191 ? 3.738 -24.828 -15.977 1 98.5 191 THR A N 1
ATOM 1540 C CA . THR A 1 191 ? 2.789 -25 -17.062 1 98.5 191 THR A CA 1
ATOM 1541 C C . THR A 1 191 ? 2.018 -26.312 -16.922 1 98.5 191 THR A C 1
ATOM 1543 O O . THR A 1 191 ? 0.803 -26.344 -17.125 1 98.5 191 THR A O 1
ATOM 1546 N N . LEU A 1 192 ? 2.701 -27.328 -16.562 1 98.56 192 LEU A N 1
ATOM 1547 C CA . LEU A 1 192 ? 2.041 -28.609 -16.344 1 98.56 192 LEU A CA 1
ATOM 1548 C C . LEU A 1 192 ? 1.081 -28.531 -15.164 1 98.56 192 LEU A C 1
ATOM 1550 O O . LEU A 1 192 ? -0.04 -29.031 -15.234 1 98.56 192 LEU A O 1
ATOM 1554 N N . VAL A 1 193 ? 1.541 -27.891 -14.133 1 98.88 193 VAL A N 1
ATOM 1555 C CA . VAL A 1 193 ? 0.683 -27.688 -12.969 1 98.88 193 VAL A CA 1
ATOM 1556 C C . VAL A 1 193 ? -0.569 -26.922 -13.375 1 98.88 193 VAL A C 1
ATOM 1558 O O . VAL A 1 193 ? -1.686 -27.297 -13.023 1 98.88 193 VAL A O 1
ATOM 1561 N N . CYS A 1 194 ? -0.418 -25.859 -14.148 1 98.81 194 CYS A N 1
ATOM 1562 C CA . CYS A 1 194 ? -1.537 -25.047 -14.602 1 98.81 194 CYS A CA 1
ATOM 1563 C C . CYS A 1 194 ? -2.51 -25.859 -15.438 1 98.81 194 CYS A C 1
ATOM 1565 O O . CYS A 1 194 ? -3.727 -25.734 -15.289 1 98.81 194 CYS A O 1
ATOM 1567 N N . GLU A 1 195 ? -1.968 -26.656 -16.281 1 98.69 195 GLU A N 1
ATOM 1568 C CA . GLU A 1 195 ? -2.812 -27.484 -17.141 1 98.69 195 GLU A CA 1
ATOM 1569 C C . GLU A 1 195 ? -3.658 -28.453 -16.312 1 98.69 195 GLU A C 1
ATOM 1571 O O . GLU A 1 195 ? -4.859 -28.594 -16.562 1 98.69 195 GLU A O 1
ATOM 1576 N N . ARG A 1 196 ? -3.062 -29.078 -15.367 1 98.75 196 ARG A N 1
ATOM 1577 C CA . ARG A 1 196 ? -3.781 -30.047 -14.547 1 98.75 196 ARG A CA 1
ATOM 1578 C C . ARG A 1 196 ? -4.836 -29.375 -13.688 1 98.75 196 ARG A C 1
ATOM 1580 O O . ARG A 1 196 ? -5.977 -29.828 -13.602 1 98.75 196 ARG A O 1
ATOM 1587 N N . VAL A 1 197 ? -4.445 -28.266 -13.039 1 98.81 197 VAL A N 1
ATOM 1588 C CA . VAL A 1 197 ? -5.406 -27.531 -12.219 1 98.81 197 VAL A CA 1
ATOM 1589 C C . VAL A 1 197 ? -6.562 -27.031 -13.086 1 98.81 197 VAL A C 1
ATOM 1591 O O . VAL A 1 197 ? -7.727 -27.172 -12.703 1 98.81 197 VAL A O 1
ATOM 1594 N N . GLN A 1 198 ? -6.234 -26.484 -14.297 1 98.62 198 GLN A N 1
ATOM 1595 C CA . GLN A 1 198 ? -7.246 -26 -15.234 1 98.62 198 GLN A CA 1
ATOM 1596 C C . GLN A 1 198 ? -8.234 -27.109 -15.586 1 98.62 198 GLN A C 1
ATOM 1598 O O . GLN A 1 198 ? -9.453 -26.891 -15.57 1 98.62 198 GLN A O 1
ATOM 1603 N N . GLN A 1 199 ? -7.754 -28.25 -15.844 1 98.62 199 GLN A N 1
ATOM 1604 C CA . GLN A 1 199 ? -8.594 -29.375 -16.234 1 98.62 199 GLN A CA 1
ATOM 1605 C C . GLN A 1 199 ? -9.469 -29.844 -15.07 1 98.62 199 GLN A C 1
ATOM 1607 O O . GLN A 1 199 ? -10.656 -30.125 -15.258 1 98.62 199 GLN A O 1
ATOM 1612 N N . LEU A 1 200 ? -8.836 -29.922 -13.906 1 98.62 200 LEU A N 1
ATOM 1613 C CA . LEU A 1 200 ? -9.594 -30.344 -12.727 1 98.62 200 LEU A CA 1
ATOM 1614 C C . LEU A 1 200 ? -10.742 -29.375 -12.445 1 98.62 200 LEU A C 1
ATOM 1616 O O . LEU A 1 200 ? -11.867 -29.812 -12.188 1 98.62 200 LEU A O 1
ATOM 1620 N N . PHE A 1 201 ? -10.516 -28.125 -12.562 1 98.38 201 PHE A N 1
ATOM 1621 C CA . PHE A 1 201 ? -11.539 -27.125 -12.289 1 98.38 201 PHE A CA 1
ATOM 1622 C C . PHE A 1 201 ? -12.578 -27.109 -13.406 1 98.38 201 PHE A C 1
ATOM 1624 O O . PHE A 1 201 ? -13.773 -26.938 -13.141 1 98.38 201 PHE A O 1
ATOM 1631 N N . ALA A 1 202 ? -12.156 -27.266 -14.672 1 98.06 202 ALA A N 1
ATOM 1632 C CA . ALA A 1 202 ? -13.078 -27.281 -15.805 1 98.06 202 ALA A CA 1
ATOM 1633 C C . ALA A 1 202 ? -14.031 -28.469 -15.719 1 98.06 202 ALA A C 1
ATOM 1635 O O . ALA A 1 202 ? -15.242 -28.328 -15.898 1 98.06 202 ALA A O 1
ATOM 1636 N N . ARG A 1 203 ? -13.508 -29.625 -15.375 1 96.69 203 ARG A N 1
ATOM 1637 C CA . ARG A 1 203 ? -14.297 -30.844 -15.305 1 96.69 203 ARG A CA 1
ATOM 1638 C C . ARG A 1 203 ? -15.352 -30.766 -14.211 1 96.69 203 ARG A C 1
ATOM 1640 O O . ARG A 1 203 ? -16.406 -31.391 -14.32 1 96.69 203 ARG A O 1
ATOM 1647 N N . ASN A 1 204 ? -15.031 -29.969 -13.266 1 96.12 204 ASN A N 1
ATOM 1648 C CA . ASN A 1 204 ? -15.953 -29.844 -12.141 1 96.12 204 ASN A CA 1
ATOM 1649 C C . ASN A 1 204 ? -16.734 -28.531 -12.195 1 96.12 204 ASN A C 1
ATOM 1651 O O . ASN A 1 204 ? -17.375 -28.156 -11.219 1 96.12 204 ASN A O 1
ATOM 1655 N N . HIS A 1 205 ? -16.641 -27.75 -13.32 1 95.69 205 HIS A N 1
ATOM 1656 C CA . HIS A 1 205 ? -17.375 -26.516 -13.57 1 95.69 205 HIS A CA 1
ATOM 1657 C C . HIS A 1 205 ? -17.109 -25.469 -12.484 1 95.69 205 HIS A C 1
ATOM 1659 O O . HIS A 1 205 ? -18.031 -24.859 -11.977 1 95.69 205 HIS A O 1
ATOM 1665 N N . LEU A 1 206 ? -15.805 -25.359 -12.141 1 97.19 206 LEU A N 1
ATOM 1666 C CA . LEU A 1 206 ? -15.438 -24.5 -11.023 1 97.19 206 LEU A CA 1
ATOM 1667 C C . LEU A 1 206 ? -14.672 -23.281 -11.5 1 97.19 206 LEU A C 1
ATOM 1669 O O . LEU A 1 206 ? -14.25 -22.453 -10.688 1 97.19 206 LEU A O 1
ATOM 1673 N N . LEU A 1 207 ? -14.539 -22.984 -12.773 1 97.25 207 LEU A N 1
ATOM 1674 C CA . LEU A 1 207 ? -13.672 -21.953 -13.312 1 97.25 207 LEU A CA 1
ATOM 1675 C C . LEU A 1 207 ? -14.305 -20.578 -13.156 1 97.25 207 LEU A C 1
ATOM 1677 O O . LEU A 1 207 ? -13.625 -19.547 -13.312 1 97.25 207 LEU A O 1
ATOM 1681 N N . ASN A 1 208 ? -15.562 -20.484 -12.812 1 93.75 208 ASN A N 1
ATOM 1682 C CA . ASN A 1 208 ? -16.25 -19.203 -12.688 1 93.75 208 ASN A CA 1
ATOM 1683 C C . ASN A 1 208 ? -16.656 -18.938 -11.242 1 93.75 208 ASN A C 1
ATOM 1685 O O . ASN A 1 208 ? -17.625 -18.203 -10.992 1 93.75 208 ASN A O 1
ATOM 1689 N N . LEU A 1 209 ? -15.938 -19.562 -10.344 1 91.94 209 LEU A N 1
ATOM 1690 C CA . LEU A 1 209 ? -16.203 -19.266 -8.938 1 91.94 209 LEU A CA 1
ATOM 1691 C C . LEU A 1 209 ? -16 -17.781 -8.648 1 91.94 209 LEU A C 1
ATOM 1693 O O . LEU A 1 209 ? -15.062 -17.172 -9.156 1 91.94 209 LEU A O 1
ATOM 1697 N N . PRO A 1 210 ? -16.922 -17.328 -7.824 1 81.5 210 PRO A N 1
ATOM 1698 C CA . PRO A 1 210 ? -16.781 -15.898 -7.512 1 81.5 210 PRO A CA 1
ATOM 1699 C C . PRO A 1 210 ? -15.594 -15.609 -6.594 1 81.5 210 PRO A C 1
ATOM 1701 O O . PRO A 1 210 ? -15.164 -16.484 -5.84 1 81.5 210 PRO A O 1
ATOM 1704 N N . MET B 1 1 ? -11.57 3.814 27.062 1 33.56 1 MET B N 1
ATOM 1705 C CA . MET B 1 1 ? -11.078 3.518 25.719 1 33.56 1 MET B CA 1
ATOM 1706 C C . MET B 1 1 ? -9.812 4.309 25.422 1 33.56 1 MET B C 1
ATOM 1708 O O . MET B 1 1 ? -9.758 5.516 25.656 1 33.56 1 MET B O 1
ATOM 1712 N N . SER B 1 2 ? -8.75 3.711 25.312 1 40.25 2 SER B N 1
ATOM 1713 C CA . SER B 1 2 ? -7.492 4.426 25.109 1 40.25 2 SER B CA 1
ATOM 1714 C C . SER B 1 2 ? -7.617 5.453 23.984 1 40.25 2 SER B C 1
ATOM 1716 O O . SER B 1 2 ? -8.453 5.309 23.094 1 40.25 2 SER B O 1
ATOM 1718 N N . ASP B 1 3 ? -7.051 6.703 24.219 1 46 3 ASP B N 1
ATOM 1719 C CA . ASP B 1 3 ? -7.078 7.766 23.219 1 46 3 ASP B CA 1
ATOM 1720 C C . ASP B 1 3 ? -6.93 7.191 21.812 1 46 3 ASP B C 1
ATOM 1722 O O . ASP B 1 3 ? -7.5 7.727 20.859 1 46 3 ASP B O 1
ATOM 1726 N N . ALA B 1 4 ? -6.105 6.133 21.766 1 47.97 4 ALA B N 1
ATOM 1727 C CA . ALA B 1 4 ? -5.828 5.379 20.547 1 47.97 4 ALA B CA 1
ATOM 1728 C C . ALA B 1 4 ? -7.09 4.695 20.031 1 47.97 4 ALA B C 1
ATOM 1730 O O . ALA B 1 4 ? -7.195 4.398 18.844 1 47.97 4 ALA B O 1
ATOM 1731 N N . GLN B 1 5 ? -8 4.434 20.969 1 53.91 5 GLN B N 1
ATOM 1732 C CA . GLN B 1 5 ? -9.18 3.65 20.625 1 53.91 5 GLN B CA 1
ATOM 1733 C C . GLN B 1 5 ? -10.312 4.551 20.125 1 53.91 5 GLN B C 1
ATOM 1735 O O . GLN B 1 5 ? -11.305 4.062 19.578 1 53.91 5 GLN B O 1
ATOM 1740 N N . ARG B 1 6 ? -10.016 5.883 20.375 1 63.34 6 ARG B N 1
ATOM 1741 C CA . ARG B 1 6 ? -11.133 6.762 20.047 1 63.34 6 ARG B CA 1
ATOM 1742 C C . ARG B 1 6 ? -11.133 7.113 18.562 1 63.34 6 ARG B C 1
ATOM 1744 O O . ARG B 1 6 ? -10.078 7.215 17.938 1 63.34 6 ARG B O 1
ATOM 1751 N N . LEU B 1 7 ? -12.242 7.367 18.031 1 81.75 7 LEU B N 1
ATOM 1752 C CA . LEU B 1 7 ? -12.516 7.715 16.641 1 81.75 7 LEU B CA 1
ATOM 1753 C C . LEU B 1 7 ? -12.055 9.141 16.344 1 81.75 7 LEU B C 1
ATOM 1755 O O . LEU B 1 7 ? -11.852 9.938 17.25 1 81.75 7 LEU B O 1
ATOM 1759 N N . PHE B 1 8 ? -11.734 9.508 15.242 1 92.69 8 PHE B N 1
ATOM 1760 C CA . PHE B 1 8 ? -11.32 10.828 14.789 1 92.69 8 PHE B CA 1
ATOM 1761 C C . PHE B 1 8 ? -12.289 11.898 15.281 1 92.69 8 PHE B C 1
ATOM 1763 O O . PHE B 1 8 ? -13.508 11.703 15.234 1 92.69 8 PHE B O 1
ATOM 1770 N N . ASP B 1 9 ? -11.766 12.984 15.773 1 92.06 9 ASP B N 1
ATOM 1771 C CA . ASP B 1 9 ? -12.523 14.133 16.266 1 92.06 9 ASP B CA 1
ATOM 1772 C C . ASP B 1 9 ? -11.898 15.445 15.781 1 92.06 9 ASP B C 1
ATOM 1774 O O . ASP B 1 9 ? -10.875 15.875 16.312 1 92.06 9 ASP B O 1
ATOM 1778 N N . ILE B 1 10 ? -12.609 16.078 14.859 1 94.75 10 ILE B N 1
ATOM 1779 C CA . ILE B 1 10 ? -12.078 17.297 14.258 1 94.75 10 ILE B CA 1
ATOM 1780 C C . ILE B 1 10 ? -11.969 18.391 15.312 1 94.75 10 ILE B C 1
ATOM 1782 O O . ILE B 1 10 ? -11.078 19.25 15.25 1 94.75 10 ILE B O 1
ATOM 1786 N N . ASP B 1 11 ? -12.797 18.375 16.281 1 95.38 11 ASP B N 1
ATOM 1787 C CA . ASP B 1 11 ? -12.742 19.375 17.344 1 95.38 11 ASP B CA 1
ATOM 1788 C C . ASP B 1 11 ? -11.508 19.188 18.219 1 95.38 11 ASP B C 1
ATOM 1790 O O . ASP B 1 11 ? -10.922 20.156 18.703 1 95.38 11 ASP B O 1
ATOM 1794 N N . ALA B 1 12 ? -11.156 17.984 18.359 1 96.25 12 ALA B N 1
ATOM 1795 C CA . ALA B 1 12 ? -9.93 17.719 19.109 1 96.25 12 ALA B CA 1
ATOM 1796 C C . ALA B 1 12 ? -8.711 18.25 18.359 1 96.25 12 ALA B C 1
ATOM 1798 O O . ALA B 1 12 ? -7.785 18.797 18.969 1 96.25 12 ALA B O 1
ATOM 1799 N N . VAL B 1 13 ? -8.68 18.109 17.062 1 97.69 13 VAL B N 1
ATOM 1800 C CA . VAL B 1 13 ? -7.602 18.656 16.25 1 97.69 13 VAL B CA 1
ATOM 1801 C C . VAL B 1 13 ? -7.535 20.172 16.438 1 97.69 13 VAL B C 1
ATOM 1803 O O . VAL B 1 13 ? -6.465 20.734 16.703 1 97.69 13 VAL B O 1
ATOM 1806 N N . SER B 1 14 ? -8.672 20.781 16.359 1 98.19 14 SER B N 1
ATOM 1807 C CA . SER B 1 14 ? -8.758 22.234 16.516 1 98.19 14 SER B CA 1
ATOM 1808 C C . SER B 1 14 ? -8.25 22.672 17.875 1 98.19 14 SER B C 1
ATOM 1810 O O . SER B 1 14 ? -7.496 23.641 17.984 1 98.19 14 SER B O 1
ATOM 1812 N N . ASP B 1 15 ? -8.664 21.906 18.859 1 98.5 15 ASP B N 1
ATOM 1813 C CA . ASP B 1 15 ? -8.25 22.234 20.219 1 98.5 15 ASP B CA 1
ATOM 1814 C C . ASP B 1 15 ? -6.727 22.172 20.359 1 98.5 15 ASP B C 1
ATOM 1816 O O . ASP B 1 15 ? -6.117 23.078 20.922 1 98.5 15 ASP B O 1
ATOM 1820 N N . HIS B 1 16 ? -6.152 21.141 19.859 1 98.75 16 HIS B N 1
ATOM 1821 C CA . HIS B 1 16 ? -4.703 20.969 19.938 1 98.75 16 HIS B CA 1
ATOM 1822 C C . HIS B 1 16 ? -3.977 22.094 19.203 1 98.75 16 HIS B C 1
ATOM 1824 O O . HIS B 1 16 ? -3.018 22.672 19.734 1 98.75 16 HIS B O 1
ATOM 1830 N N . PHE B 1 17 ? -4.43 22.469 18.016 1 98.88 17 PHE B N 1
ATOM 1831 C CA . PHE B 1 17 ? -3.789 23.531 17.25 1 98.88 17 PHE B CA 1
ATOM 1832 C C . PHE B 1 17 ? -3.963 24.875 17.953 1 98.88 17 PHE B C 1
ATOM 1834 O O . PHE B 1 17 ? -3.02 25.672 18.047 1 98.88 17 PHE B O 1
ATOM 1841 N N . GLU B 1 18 ? -5.156 25.109 18.5 1 98.81 18 GLU B N 1
ATOM 1842 C CA . GLU B 1 18 ? -5.402 26.344 19.234 1 98.81 18 GLU B CA 1
ATOM 1843 C C . GLU B 1 18 ? -4.488 26.469 20.453 1 98.81 18 GLU B C 1
ATOM 1845 O O . GLU B 1 18 ? -3.898 27.531 20.688 1 98.81 18 GLU B O 1
ATOM 1850 N N . ARG B 1 19 ? -4.348 25.391 21.109 1 98.75 19 ARG B N 1
ATOM 1851 C CA . ARG B 1 19 ? -3.549 25.406 22.328 1 98.75 19 ARG B CA 1
ATOM 1852 C C . ARG B 1 19 ? -2.059 25.406 22.016 1 98.75 19 ARG B C 1
ATOM 1854 O O . ARG B 1 19 ? -1.236 25.734 22.875 1 98.75 19 ARG B O 1
ATOM 1861 N N . SER B 1 20 ? -1.709 25.016 20.812 1 98.88 20 SER B N 1
ATOM 1862 C CA . SER B 1 20 ? -0.298 24.969 20.453 1 98.88 20 SER B CA 1
ATOM 1863 C C . SER B 1 20 ? 0.249 26.375 20.203 1 98.88 20 SER B C 1
ATOM 1865 O O . SER B 1 20 ? 1.465 26.578 20.172 1 98.88 20 SER B O 1
ATOM 1867 N N . LEU B 1 21 ? -0.671 27.344 19.922 1 98.69 21 LEU B N 1
ATOM 1868 C CA . LEU B 1 21 ? -0.246 28.719 19.75 1 98.69 21 LEU B CA 1
ATOM 1869 C C . LEU B 1 21 ? 0.291 29.297 21.047 1 98.69 21 LEU B C 1
ATOM 1871 O O . LEU B 1 21 ? -0.454 29.453 22.016 1 98.69 21 LEU B O 1
ATOM 1875 N N . THR B 1 22 ? 1.562 29.5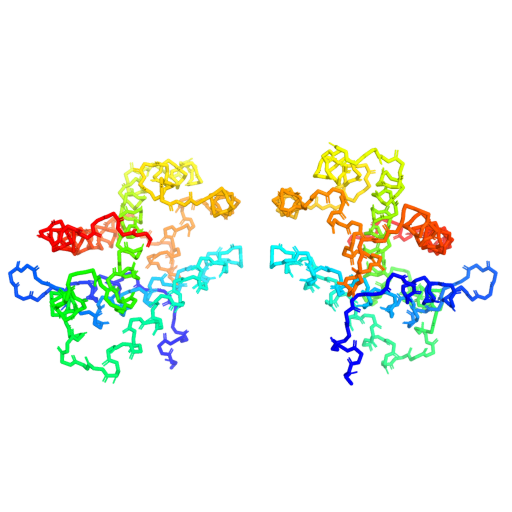 21.078 1 98.31 22 THR B N 1
ATOM 1876 C CA . THR B 1 22 ? 2.164 30 22.312 1 98.31 22 THR B CA 1
ATOM 1877 C C . THR B 1 22 ? 2.957 31.281 22.047 1 98.31 22 THR B C 1
ATOM 1879 O O . THR B 1 22 ? 3.607 31.406 21 1 98.31 22 THR B O 1
ATOM 1882 N N . GLY B 1 23 ? 2.848 32.188 22.922 1 96.69 23 GLY B N 1
ATOM 1883 C CA . GLY B 1 23 ? 3.473 33.469 22.688 1 96.69 23 GLY B CA 1
ATOM 1884 C C . GLY B 1 23 ? 2.883 34.219 21.5 1 96.69 23 GLY B C 1
ATOM 1885 O O . GLY B 1 23 ? 1.717 34 21.156 1 96.69 23 GLY B O 1
ATOM 1886 N N . ASP B 1 24 ? 3.674 35.094 20.875 1 95 24 ASP B N 1
ATOM 1887 C CA . ASP B 1 24 ? 3.18 35.938 19.766 1 95 24 ASP B CA 1
ATOM 1888 C C . ASP B 1 24 ? 3.352 35.219 18.422 1 95 24 ASP B C 1
ATOM 1890 O O . ASP B 1 24 ? 2.584 35.469 17.5 1 95 24 ASP B O 1
ATOM 1894 N N . ASP B 1 25 ? 4.305 34.344 18.359 1 97.38 25 ASP B N 1
ATOM 1895 C CA . ASP B 1 25 ? 4.582 33.812 17.031 1 97.38 25 ASP B CA 1
ATOM 1896 C C . ASP B 1 25 ? 5.207 32.438 17.094 1 97.38 25 ASP B C 1
ATOM 1898 O O . ASP B 1 25 ? 5.938 32.031 16.172 1 97.38 25 ASP B O 1
ATOM 1902 N N . ASP B 1 26 ? 4.98 31.719 18.219 1 98.69 26 ASP B N 1
ATOM 1903 C CA . ASP B 1 26 ? 5.609 30.406 18.375 1 98.69 26 ASP B CA 1
ATOM 1904 C C . ASP B 1 26 ? 4.562 29.297 18.453 1 98.69 26 ASP B C 1
ATOM 1906 O O . ASP B 1 26 ? 3.361 29.578 18.438 1 98.69 26 ASP B O 1
ATOM 1910 N N . ILE B 1 27 ? 5.062 28.031 18.375 1 98.88 27 ILE B N 1
ATOM 1911 C CA . ILE B 1 27 ? 4.188 26.859 18.375 1 98.88 27 ILE B CA 1
ATOM 1912 C C . ILE B 1 27 ? 4.676 25.859 19.422 1 98.88 27 ILE B C 1
ATOM 1914 O O . ILE B 1 27 ? 5.855 25.5 19.438 1 98.88 27 ILE B O 1
ATOM 1918 N N . ASP B 1 28 ? 3.785 25.484 20.359 1 98.94 28 ASP B N 1
ATOM 1919 C CA . ASP B 1 28 ? 4.059 24.359 21.25 1 98.94 28 ASP B CA 1
ATOM 1920 C C . ASP B 1 28 ? 4.191 23.047 20.469 1 98.94 28 ASP B C 1
ATOM 1922 O O . ASP B 1 28 ? 3.238 22.609 19.828 1 98.94 28 ASP B O 1
ATOM 1926 N N . LEU B 1 29 ? 5.359 22.469 20.531 1 98.88 29 LEU B N 1
ATOM 1927 C CA . LEU B 1 29 ? 5.656 21.359 19.641 1 98.88 29 LEU B CA 1
ATOM 1928 C C . LEU B 1 29 ? 4.883 20.109 20.047 1 98.88 29 LEU B C 1
ATOM 1930 O O . LEU B 1 29 ? 4.262 19.469 19.203 1 98.88 29 LEU B O 1
ATOM 1934 N N . PRO B 1 30 ? 4.77 19.719 21.328 1 98.81 30 PRO B N 1
ATOM 1935 C CA . PRO B 1 30 ? 3.994 18.547 21.719 1 98.81 30 PRO B CA 1
ATOM 1936 C C . PRO B 1 30 ? 2.521 18.656 21.328 1 98.81 30 PRO B C 1
ATOM 1938 O O . PRO B 1 30 ? 1.92 17.672 20.891 1 98.81 30 PRO B O 1
ATOM 1941 N N . LEU B 1 31 ? 1.951 19.812 21.484 1 98.81 31 LEU B N 1
ATOM 1942 C CA . LEU B 1 31 ? 0.546 20 21.125 1 98.81 31 LEU B CA 1
ATOM 1943 C C . LEU B 1 31 ? 0.348 19.938 19.625 1 98.81 31 LEU B C 1
ATOM 1945 O O . LEU B 1 31 ? -0.682 19.469 19.141 1 98.81 31 LEU B O 1
ATOM 1949 N N . TYR B 1 32 ? 1.333 20.5 18.891 1 98.88 32 TYR B N 1
ATOM 1950 C CA . TYR B 1 32 ? 1.332 20.359 17.438 1 98.88 32 TYR B CA 1
ATOM 1951 C C . TYR B 1 32 ? 1.326 18.891 17.031 1 98.88 32 TYR B C 1
ATOM 1953 O O . TYR B 1 32 ? 0.532 18.469 16.188 1 98.88 32 TYR B O 1
ATOM 1961 N N . VAL B 1 33 ? 2.17 18.109 17.672 1 98.81 33 VAL B N 1
ATOM 1962 C CA . VAL B 1 33 ? 2.275 16.672 17.391 1 98.81 33 VAL B CA 1
ATOM 1963 C C . VAL B 1 33 ? 0.985 15.977 17.812 1 98.81 33 VAL B C 1
ATOM 1965 O O . VAL B 1 33 ? 0.518 15.07 17.109 1 98.81 33 VAL B O 1
ATOM 1968 N N . ALA B 1 34 ? 0.371 16.391 18.875 1 98.5 34 ALA B N 1
ATOM 1969 C CA . ALA B 1 34 ? -0.898 15.828 19.312 1 98.5 34 ALA B CA 1
ATOM 1970 C C . ALA B 1 34 ? -1.998 16.062 18.281 1 98.5 34 ALA B C 1
ATOM 1972 O O . ALA B 1 34 ? -2.857 15.195 18.078 1 98.5 34 ALA B O 1
ATOM 1973 N N . ALA B 1 35 ? -1.977 17.219 17.688 1 98.5 35 ALA B N 1
ATOM 1974 C CA . ALA B 1 35 ? -2.941 17.5 16.625 1 98.5 35 ALA B CA 1
ATOM 1975 C C . ALA B 1 35 ? -2.797 16.516 15.469 1 98.5 35 ALA B C 1
ATOM 1977 O O . ALA B 1 35 ? -3.791 16 14.953 1 98.5 35 ALA B O 1
ATOM 1978 N N . TYR B 1 36 ? -1.57 16.203 15.109 1 98.38 36 TYR B N 1
ATOM 1979 C CA . TYR B 1 36 ? -1.315 15.273 14.023 1 98.38 36 TYR B CA 1
ATOM 1980 C C . TYR B 1 36 ? -1.695 13.852 14.422 1 98.38 36 TYR B C 1
ATOM 1982 O O . TYR B 1 36 ? -2.146 13.062 13.586 1 98.38 36 TYR B O 1
ATOM 1990 N N . ARG B 1 37 ? -1.507 13.578 15.672 1 97.38 37 ARG B N 1
ATOM 1991 C CA . ARG B 1 37 ? -1.947 12.266 16.141 1 97.38 37 ARG B CA 1
ATOM 1992 C C . ARG B 1 37 ? -3.453 12.102 15.969 1 97.38 37 ARG B C 1
ATOM 1994 O O . ARG B 1 37 ? -3.922 11.039 15.57 1 97.38 37 ARG B O 1
ATOM 2001 N N . GLU B 1 38 ? -4.148 13.125 16.281 1 96.31 38 GLU B N 1
ATOM 2002 C CA . GLU B 1 38 ? -5.594 13.102 16.078 1 96.31 38 GLU B CA 1
ATOM 2003 C C . GLU B 1 38 ? -5.938 13.023 14.594 1 96.31 38 GLU B C 1
ATOM 2005 O O . GLU B 1 38 ? -6.797 12.242 14.188 1 96.31 38 GLU B O 1
ATOM 2010 N N . LEU B 1 39 ? -5.25 13.766 13.766 1 96.12 39 LEU B N 1
ATOM 2011 C CA . LEU B 1 39 ? -5.484 13.773 12.328 1 96.12 39 LEU B CA 1
ATOM 2012 C C . LEU B 1 39 ? -5.238 12.398 11.719 1 96.12 39 LEU B C 1
ATOM 2014 O O . LEU B 1 39 ? -5.938 11.992 10.789 1 96.12 39 LEU B O 1
ATOM 2018 N N . ASN B 1 40 ? -4.281 11.758 12.242 1 96.5 40 ASN B N 1
ATOM 2019 C CA . ASN B 1 40 ? -3.885 10.461 11.711 1 96.5 40 ASN B CA 1
ATOM 2020 C C . ASN B 1 40 ? -5.004 9.43 11.844 1 96.5 40 ASN B C 1
ATOM 2022 O O . ASN B 1 40 ? -5.094 8.5 11.039 1 96.5 40 ASN B O 1
ATOM 2026 N N . LYS B 1 41 ? -5.895 9.586 12.836 1 94.69 41 LYS B N 1
ATOM 2027 C CA . LYS B 1 41 ? -7.039 8.695 13.023 1 94.69 41 LYS B CA 1
ATOM 2028 C C . LYS B 1 41 ? -7.992 8.773 11.828 1 94.69 41 LYS B C 1
ATOM 2030 O O . LYS B 1 41 ? -8.711 7.812 11.547 1 94.69 41 LYS B O 1
ATOM 2035 N N . LEU B 1 42 ? -8.031 9.906 11.188 1 93.5 42 LEU B N 1
ATOM 2036 C CA . LEU B 1 42 ? -8.875 10.07 10.016 1 93.5 42 LEU B CA 1
ATOM 2037 C C . LEU B 1 42 ? -8.484 9.102 8.914 1 93.5 42 LEU B C 1
ATOM 2039 O O . LEU B 1 42 ? -9.344 8.531 8.242 1 93.5 42 LEU B O 1
ATOM 2043 N N . PHE B 1 43 ? -7.199 8.867 8.711 1 93.75 43 PHE B N 1
ATOM 2044 C CA . PHE B 1 43 ? -6.719 8.023 7.617 1 93.75 43 PHE B CA 1
ATOM 2045 C C . PHE B 1 43 ? -7.098 6.57 7.855 1 93.75 43 PHE B C 1
ATOM 2047 O O . PHE B 1 43 ? -7.266 5.805 6.902 1 93.75 43 PHE B O 1
ATOM 2054 N N . THR B 1 44 ? -7.215 6.234 9.141 1 90.62 44 THR B N 1
ATOM 2055 C CA . THR B 1 44 ? -7.746 4.914 9.453 1 90.62 44 THR B CA 1
ATOM 2056 C C . THR B 1 44 ? -9.203 4.801 9.023 1 90.62 44 THR B C 1
ATOM 2058 O O . THR B 1 44 ? -9.617 3.779 8.461 1 90.62 44 THR B O 1
ATOM 2061 N N . LEU B 1 45 ? -9.922 5.844 9.18 1 89.31 45 LEU B N 1
ATOM 2062 C CA . LEU B 1 45 ? -11.344 5.875 8.844 1 89.31 45 LEU B CA 1
ATOM 2063 C C . LEU B 1 45 ? -11.547 5.84 7.332 1 89.31 45 LEU B C 1
ATOM 2065 O O . LEU B 1 45 ? -12.531 5.281 6.844 1 89.31 45 LEU B O 1
ATOM 2069 N N . LEU B 1 46 ? -10.633 6.414 6.641 1 91.56 46 LEU B N 1
ATOM 2070 C CA . LEU B 1 46 ? -10.797 6.543 5.195 1 91.56 46 LEU B CA 1
ATOM 2071 C C . LEU B 1 46 ? -10.531 5.215 4.5 1 91.56 46 LEU B C 1
ATOM 2073 O O . LEU B 1 46 ? -10.977 5 3.369 1 91.56 46 LEU B O 1
ATOM 2077 N N . GLY B 1 47 ? -9.656 4.336 5.16 1 90.31 47 GLY B N 1
ATOM 2078 C CA . GLY B 1 47 ? -9.523 3.006 4.59 1 90.31 47 GLY B CA 1
ATOM 2079 C C . GLY B 1 47 ? -8.086 2.539 4.496 1 90.31 47 GLY B C 1
ATOM 2080 O O . GLY B 1 47 ? -7.156 3.336 4.645 1 90.31 47 GLY B O 1
ATOM 2081 N N . ALA B 1 48 ? -7.953 1.367 4.121 1 89.94 48 ALA B N 1
ATOM 2082 C CA . ALA B 1 48 ? -6.664 0.686 4.148 1 89.94 48 ALA B CA 1
ATOM 2083 C C . ALA B 1 48 ? -5.707 1.28 3.115 1 89.94 48 ALA B C 1
ATOM 2085 O O . ALA B 1 48 ? -4.488 1.266 3.307 1 89.94 48 ALA B O 1
ATOM 2086 N N . VAL B 1 49 ? -6.246 1.836 2.035 1 91.12 49 VAL B N 1
ATOM 2087 C CA . VAL B 1 49 ? -5.43 2.4 0.964 1 91.12 49 VAL B CA 1
ATOM 2088 C C . VAL B 1 49 ? -4.645 3.602 1.487 1 91.12 49 VAL B C 1
ATOM 2090 O O . VAL B 1 49 ? -3.652 4.012 0.884 1 91.12 49 VAL B O 1
ATOM 2093 N N . PHE B 1 50 ? -4.98 4.062 2.67 1 94.31 50 PHE B N 1
ATOM 2094 C CA . PHE B 1 50 ? -4.312 5.219 3.256 1 94.31 50 PHE B CA 1
ATOM 2095 C C . PHE B 1 50 ? -3.293 4.781 4.301 1 94.31 50 PHE B C 1
ATOM 2097 O O . PHE B 1 50 ? -2.768 5.613 5.047 1 94.31 50 PHE B O 1
ATOM 2104 N N . ALA B 1 51 ? -2.984 3.51 4.285 1 92.31 51 ALA B N 1
ATOM 2105 C CA . ALA B 1 51 ? -2.047 2.986 5.277 1 92.31 51 ALA B CA 1
ATOM 2106 C C . ALA B 1 51 ? -0.669 3.623 5.121 1 92.31 51 ALA B C 1
ATOM 2108 O O . ALA B 1 51 ? 0.018 3.883 6.113 1 92.31 51 ALA B O 1
ATOM 2109 N N . PHE B 1 52 ? -0.258 3.865 3.947 1 91.44 52 PHE B N 1
ATOM 2110 C CA . PHE B 1 52 ? 1.063 4.438 3.721 1 91.44 52 PHE B CA 1
ATOM 2111 C C . PHE B 1 52 ? 1.128 5.871 4.23 1 91.44 52 PHE B C 1
ATOM 2113 O O . PHE B 1 52 ? 2.178 6.324 4.695 1 91.44 52 PHE B O 1
ATOM 2120 N N . VAL B 1 53 ? -0.006 6.648 4.074 1 96.12 53 VAL B N 1
ATOM 2121 C CA . VAL B 1 53 ? -0.063 8 4.613 1 96.12 53 VAL B CA 1
ATOM 2122 C C . VAL B 1 53 ? -0.005 7.957 6.137 1 96.12 53 VAL B C 1
ATOM 2124 O O . VAL B 1 53 ? 0.769 8.688 6.758 1 96.12 53 VAL B O 1
ATOM 2127 N N . ARG B 1 54 ? -0.84 7.035 6.648 1 95.75 54 ARG B N 1
ATOM 2128 C CA . ARG B 1 54 ? -0.9 6.879 8.102 1 95.75 54 ARG B CA 1
ATOM 2129 C C . ARG B 1 54 ? 0.47 6.523 8.672 1 95.75 54 ARG B C 1
ATOM 2131 O O . ARG B 1 54 ? 0.91 7.121 9.656 1 95.75 54 ARG B O 1
ATOM 2138 N N . SER B 1 55 ? 1.129 5.602 8.07 1 95.5 55 SER B N 1
ATOM 2139 C CA . SER B 1 55 ? 2.434 5.152 8.539 1 95.5 55 SER B CA 1
ATOM 2140 C C . SER B 1 55 ? 3.465 6.273 8.469 1 95.5 55 SER B C 1
ATOM 2142 O O . SER B 1 55 ? 4.285 6.43 9.375 1 95.5 55 SER B O 1
ATOM 2144 N N . ASP B 1 56 ? 3.428 7.02 7.391 1 96.5 56 ASP B N 1
ATOM 2145 C CA . ASP B 1 56 ? 4.352 8.133 7.219 1 96.5 56 ASP B CA 1
ATOM 2146 C C . ASP B 1 56 ? 4.145 9.195 8.305 1 96.5 56 ASP B C 1
ATOM 2148 O O . ASP B 1 56 ? 5.113 9.672 8.898 1 96.5 56 ASP B O 1
ATOM 2152 N N . VAL B 1 57 ? 2.936 9.539 8.594 1 97.69 57 VAL B N 1
ATOM 2153 C CA . VAL B 1 57 ? 2.613 10.531 9.617 1 97.69 57 VAL B CA 1
ATOM 2154 C C . VAL B 1 57 ? 3.023 10 10.992 1 97.69 57 VAL B C 1
ATOM 2156 O O . VAL B 1 57 ? 3.617 10.734 11.789 1 97.69 57 VAL B O 1
ATOM 2159 N N . GLU B 1 58 ? 2.723 8.766 11.219 1 97.81 58 GLU B N 1
ATOM 2160 C CA . GLU B 1 58 ? 3.092 8.141 12.484 1 97.81 58 GLU B CA 1
ATOM 2161 C C . GLU B 1 58 ? 4.602 8.195 12.703 1 97.81 58 GLU B C 1
ATOM 2163 O O . GLU B 1 58 ? 5.062 8.445 13.82 1 97.81 58 GLU B O 1
ATOM 2168 N N . GLU B 1 59 ? 5.324 7.887 11.719 1 98.12 59 GLU B N 1
ATOM 2169 C CA . GLU B 1 59 ? 6.781 7.945 11.805 1 98.12 59 GLU B CA 1
ATOM 2170 C C . GLU B 1 59 ? 7.258 9.352 12.172 1 98.12 59 GLU B C 1
ATOM 2172 O O . GLU B 1 59 ? 8.125 9.508 13.031 1 98.12 59 GLU B O 1
ATOM 2177 N N . LYS B 1 60 ? 6.707 10.352 11.539 1 98.25 60 LYS B N 1
ATOM 2178 C CA . LYS B 1 60 ? 7.109 11.734 11.789 1 98.25 60 LYS B CA 1
ATOM 2179 C C . LYS B 1 60 ? 6.703 12.172 13.195 1 98.25 60 LYS B C 1
ATOM 2181 O O . LYS B 1 60 ? 7.465 12.859 13.875 1 98.25 60 LYS B O 1
ATOM 2186 N N . GLU B 1 61 ? 5.527 11.734 13.609 1 98.44 61 GLU B N 1
ATOM 2187 C CA . GLU B 1 61 ? 5.113 11.969 14.984 1 98.44 61 GLU B CA 1
ATOM 2188 C C . GLU B 1 61 ? 6.121 11.383 15.969 1 98.44 61 GLU B C 1
ATOM 2190 O O . GLU B 1 61 ? 6.504 12.047 16.938 1 98.44 61 GLU B O 1
ATOM 2195 N N . SER B 1 62 ? 6.539 10.195 15.703 1 98.19 62 SER B N 1
ATOM 2196 C CA . SER B 1 62 ? 7.445 9.484 16.594 1 98.19 62 SER B CA 1
ATOM 2197 C C . SER B 1 62 ? 8.805 10.188 16.672 1 98.19 62 SER B C 1
ATOM 2199 O O . SER B 1 62 ? 9.375 10.312 17.766 1 98.19 62 SER B O 1
ATOM 2201 N N . ILE B 1 63 ? 9.281 10.641 15.555 1 98.5 63 ILE B N 1
ATOM 2202 C CA . ILE B 1 63 ? 10.562 11.336 15.516 1 98.5 63 ILE B CA 1
ATOM 2203 C C . ILE B 1 63 ? 10.508 12.57 16.422 1 98.5 63 ILE B C 1
ATOM 2205 O O . ILE B 1 63 ? 11.367 12.758 17.281 1 98.5 63 ILE B O 1
ATOM 2209 N N . LEU B 1 64 ? 9.492 13.352 16.266 1 98.69 64 LEU B N 1
ATOM 2210 C CA . LEU B 1 64 ? 9.375 14.594 17.031 1 98.69 64 LEU B CA 1
ATOM 2211 C C . LEU B 1 64 ? 9.125 14.305 18.5 1 98.69 64 LEU B C 1
ATOM 2213 O O . LEU B 1 64 ? 9.672 14.984 19.375 1 98.69 64 LEU B O 1
ATOM 2217 N N . ALA B 1 65 ? 8.289 13.297 18.781 1 98.25 65 ALA B N 1
ATOM 2218 C CA . ALA B 1 65 ? 8.016 12.914 20.172 1 98.25 65 ALA B CA 1
ATOM 2219 C C . ALA B 1 65 ? 9.273 12.406 20.859 1 98.25 65 ALA B C 1
ATOM 2221 O O . ALA B 1 65 ? 9.508 12.711 22.031 1 98.25 65 ALA B O 1
ATOM 2222 N N . ASP B 1 66 ? 10.07 11.633 20.172 1 98.38 66 ASP B N 1
ATOM 2223 C CA . ASP B 1 66 ? 11.312 11.102 20.719 1 98.38 66 ASP B CA 1
ATOM 2224 C C . ASP B 1 66 ? 12.305 12.227 21.016 1 98.38 66 ASP B C 1
ATOM 2226 O O . ASP B 1 66 ? 13.008 12.188 22.031 1 98.38 66 ASP B O 1
ATOM 2230 N N . LEU B 1 67 ? 12.352 13.156 20.109 1 98.44 67 LEU B N 1
ATOM 2231 C CA . LEU B 1 67 ? 13.227 14.305 20.312 1 98.44 67 LEU B CA 1
ATOM 2232 C C . LEU B 1 67 ? 12.797 15.086 21.547 1 98.44 67 LEU B C 1
ATOM 2234 O O . LEU B 1 67 ? 13.641 15.477 22.359 1 98.44 67 LEU B O 1
ATOM 2238 N N . TYR B 1 68 ? 11.523 15.273 21.734 1 98.56 68 TYR B N 1
ATOM 2239 C CA . TYR B 1 68 ? 11.016 15.961 22.922 1 98.56 68 TYR B CA 1
ATOM 2240 C C . TYR B 1 68 ? 11.328 15.164 24.188 1 98.56 68 TYR B C 1
ATOM 2242 O O . TYR B 1 68 ? 11.719 15.734 25.203 1 98.56 68 TYR B O 1
ATOM 2250 N N . ALA B 1 69 ? 11.117 13.875 24.125 1 98.31 69 ALA B N 1
ATOM 2251 C CA . ALA B 1 69 ? 11.375 13.023 25.281 1 98.31 69 ALA B CA 1
ATOM 2252 C C . ALA B 1 69 ? 12.844 13.078 25.688 1 98.31 69 ALA B C 1
ATOM 2254 O O . ALA B 1 69 ? 13.164 13.055 26.891 1 98.31 69 ALA B O 1
ATOM 2255 N N . SER B 1 70 ? 13.719 13.211 24.734 1 97.81 70 SER B N 1
ATOM 2256 C CA . SER B 1 70 ? 15.156 13.195 25 1 97.81 70 SER B CA 1
ATOM 2257 C C . SER B 1 70 ? 15.641 14.555 25.5 1 97.81 70 SER B C 1
ATOM 2259 O O . SER B 1 70 ? 16.578 14.633 26.297 1 97.81 70 SER B O 1
ATOM 2261 N N . ASN B 1 71 ? 15.016 15.617 25.016 1 97.94 71 ASN B N 1
ATOM 2262 C CA . ASN B 1 71 ? 15.43 16.969 25.359 1 97.94 71 ASN B CA 1
ATOM 2263 C C . ASN B 1 71 ? 14.25 17.922 25.406 1 97.94 71 ASN B C 1
ATOM 2265 O O . ASN B 1 71 ? 14.148 18.844 24.578 1 97.94 71 ASN B O 1
ATOM 2269 N N . PRO B 1 72 ? 13.398 17.812 26.422 1 98.31 72 PRO B N 1
ATOM 2270 C CA . PRO B 1 72 ? 12.141 18.562 26.484 1 98.31 72 PRO B CA 1
ATOM 2271 C C . PRO B 1 72 ? 12.359 20.062 26.453 1 98.31 72 PRO B C 1
ATOM 2273 O O . PRO B 1 72 ? 11.523 20.812 25.938 1 98.31 72 PRO B O 1
ATOM 2276 N N . LYS B 1 73 ? 13.43 20.547 26.969 1 98.12 73 LYS B N 1
ATOM 2277 C CA . LYS B 1 73 ? 13.688 21.984 27 1 98.12 73 LYS B CA 1
ATOM 2278 C C . LYS B 1 73 ? 13.852 22.547 25.594 1 98.12 73 LYS B C 1
ATOM 2280 O O . LYS B 1 73 ? 13.211 23.531 25.234 1 98.12 73 LYS B O 1
ATOM 2285 N N . HIS B 1 74 ? 14.664 21.922 24.797 1 98 74 HIS B N 1
ATOM 2286 C CA . HIS B 1 74 ? 14.992 22.438 23.469 1 98 74 HIS B CA 1
ATOM 2287 C C . HIS B 1 74 ? 13.906 22.094 22.469 1 98 74 HIS B C 1
ATOM 2289 O O . HIS B 1 74 ? 13.836 22.688 21.391 1 98 74 HIS B O 1
ATOM 2295 N N . TYR B 1 75 ? 13.031 21.172 22.828 1 98.62 75 TYR B N 1
ATOM 2296 C CA . TYR B 1 75 ? 11.977 20.766 21.906 1 98.62 75 TYR B CA 1
ATOM 2297 C C . TYR B 1 75 ? 10.602 21.094 22.469 1 98.62 75 TYR B C 1
ATOM 2299 O O . TYR B 1 75 ? 9.609 20.469 22.078 1 98.62 75 TYR B O 1
ATOM 2307 N N . ALA B 1 76 ? 10.547 22.062 23.312 1 98.69 76 ALA B N 1
ATOM 2308 C CA . ALA B 1 76 ? 9.281 22.5 23.891 1 98.69 76 ALA B CA 1
ATOM 2309 C C . ALA B 1 76 ? 8.453 23.266 22.859 1 98.69 76 ALA B C 1
ATOM 2311 O O . ALA B 1 76 ? 7.227 23.172 22.844 1 98.69 76 ALA B O 1
ATOM 2312 N N . THR B 1 77 ? 9.141 24.094 22 1 98.81 77 THR B N 1
ATOM 2313 C CA . THR B 1 77 ? 8.484 24.859 20.953 1 98.81 77 THR B CA 1
ATOM 2314 C C . THR B 1 77 ? 9.227 24.719 19.625 1 98.81 77 THR B C 1
ATOM 2316 O O . THR B 1 77 ? 10.352 24.219 19.594 1 98.81 77 THR B O 1
ATOM 2319 N N . VAL B 1 78 ? 8.609 25.141 18.516 1 98.81 78 VAL B N 1
ATOM 2320 C CA . VAL B 1 78 ? 9.242 25.125 17.203 1 98.81 78 VAL B CA 1
ATOM 2321 C C . VAL B 1 78 ? 10.453 26.047 17.203 1 98.81 78 VAL B C 1
ATOM 2323 O O . VAL B 1 78 ? 11.516 25.688 16.672 1 98.81 78 VAL B O 1
ATOM 2326 N N . ARG B 1 79 ? 10.328 27.219 17.844 1 98.44 79 ARG B N 1
ATOM 2327 C CA . ARG B 1 79 ? 11.43 28.172 17.891 1 98.44 79 ARG B CA 1
ATOM 2328 C C . ARG B 1 79 ? 12.625 27.594 18.641 1 98.44 79 ARG B C 1
ATOM 2330 O O . ARG B 1 79 ? 13.766 27.688 18.172 1 98.44 79 ARG B O 1
ATOM 2337 N N . SER B 1 80 ? 12.367 27.016 19.844 1 98.38 80 SER B N 1
ATOM 2338 C CA . SER B 1 80 ? 13.469 26.453 20.625 1 98.38 80 SER B CA 1
ATOM 2339 C C . SER B 1 80 ? 14.109 25.281 19.891 1 98.38 80 SER B C 1
ATOM 2341 O O . SER B 1 80 ? 15.32 25.062 19.984 1 98.38 80 SER B O 1
ATOM 2343 N N . MET B 1 81 ? 13.305 24.5 19.156 1 98.69 81 MET B N 1
ATOM 2344 C CA . MET B 1 81 ? 13.82 23.391 18.344 1 98.69 81 MET B CA 1
ATOM 2345 C C . MET B 1 81 ? 14.766 23.906 17.266 1 98.69 81 MET B C 1
ATOM 2347 O O . MET B 1 81 ? 15.891 23.438 17.141 1 98.69 81 MET B O 1
ATOM 2351 N N . ILE B 1 82 ? 14.367 24.938 16.547 1 98.25 82 ILE B N 1
ATOM 2352 C CA . ILE B 1 82 ? 15.164 25.5 15.461 1 98.25 82 ILE B CA 1
ATOM 2353 C C . ILE B 1 82 ? 16.469 26.062 16.031 1 98.25 82 ILE B C 1
ATOM 2355 O O . ILE B 1 82 ? 17.547 25.812 15.492 1 98.25 82 ILE B O 1
ATOM 2359 N N . SER B 1 83 ? 16.312 26.812 17.141 1 97.38 83 SER B N 1
ATOM 2360 C CA . SER B 1 83 ? 17.5 27.406 17.75 1 97.38 83 SER B CA 1
ATOM 2361 C C . SER B 1 83 ? 18.5 26.328 18.156 1 97.38 83 SER B C 1
ATOM 2363 O O . SER B 1 83 ? 19.719 26.5 17.953 1 97.38 83 SER B O 1
ATOM 2365 N N . TRP B 1 84 ? 18 25.281 18.703 1 97.94 84 TRP B N 1
ATOM 2366 C CA . TRP B 1 84 ? 18.844 24.203 19.172 1 97.94 84 TRP B CA 1
ATOM 2367 C C . TRP B 1 84 ? 19.484 23.453 18 1 97.94 84 TRP B C 1
ATOM 2369 O O . TRP B 1 84 ? 20.703 23.25 17.969 1 97.94 84 TRP B O 1
ATOM 2379 N N . GLU B 1 85 ? 18.688 23.125 17.031 1 97.62 85 GLU B N 1
ATOM 2380 C CA . GLU B 1 85 ? 19.156 22.297 15.922 1 97.62 85 GLU B CA 1
ATOM 2381 C C . GLU B 1 85 ? 20.062 23.094 14.984 1 97.62 85 GLU B C 1
ATOM 2383 O O . GLU B 1 85 ? 20.906 22.516 14.281 1 97.62 85 GLU B O 1
ATOM 2388 N N . CYS B 1 86 ? 19.953 24.391 14.969 1 95.81 86 CYS B N 1
ATOM 2389 C CA . CYS B 1 86 ? 20.703 25.219 14.039 1 95.81 86 CYS B CA 1
ATOM 2390 C C . CYS B 1 86 ? 21.828 25.953 14.766 1 95.81 86 CYS B C 1
ATOM 2392 O O . CYS B 1 86 ? 22.344 26.953 14.266 1 95.81 86 CYS B O 1
ATOM 2394 N N . ARG B 1 87 ? 22.125 25.453 15.883 1 93.69 87 ARG B N 1
ATOM 2395 C CA . ARG B 1 87 ? 23.125 26.141 16.703 1 93.69 87 ARG B CA 1
ATOM 2396 C C . ARG B 1 87 ? 24.484 26.156 16 1 93.69 87 ARG B C 1
ATOM 2398 O O . ARG B 1 87 ? 25.312 27.031 16.281 1 93.69 87 ARG B O 1
ATOM 2405 N N . HIS B 1 88 ? 24.75 25.312 15.047 1 91.88 88 HIS B N 1
ATOM 2406 C CA . HIS B 1 88 ? 25.984 25.266 14.281 1 91.88 88 HIS B CA 1
ATOM 2407 C C . HIS B 1 88 ? 25.719 25.438 12.789 1 91.88 88 HIS B C 1
ATOM 2409 O O . HIS B 1 88 ? 26.484 24.953 11.953 1 91.88 88 HIS B O 1
ATOM 2415 N N . GLY B 1 89 ? 24.578 26.062 12.438 1 88.12 89 GLY B N 1
ATOM 2416 C CA . GLY B 1 89 ? 24.234 26.266 11.039 1 88.12 89 GLY B CA 1
ATOM 2417 C C . GLY B 1 89 ? 23.031 25.469 10.586 1 88.12 89 GLY B C 1
ATOM 2418 O O . GLY B 1 89 ? 21.922 25.703 11.055 1 88.12 89 GLY B O 1
ATOM 2419 N N . MET B 1 90 ? 23.312 24.391 9.797 1 85.56 90 MET B N 1
ATOM 2420 C CA . MET B 1 90 ? 22.219 23.531 9.328 1 85.56 90 MET B CA 1
ATOM 2421 C C . MET B 1 90 ? 21.75 22.609 10.445 1 85.56 90 MET B C 1
ATOM 2423 O O . MET B 1 90 ? 22.5 22.281 11.359 1 85.56 90 MET B O 1
ATOM 2427 N N . PRO B 1 91 ? 20.391 22.297 10.367 1 91.38 91 PRO B N 1
ATOM 2428 C CA . PRO B 1 91 ? 19.891 21.469 11.461 1 91.38 91 PRO B CA 1
ATOM 2429 C C . PRO B 1 91 ? 20.672 20.172 11.641 1 91.38 91 PRO B C 1
ATOM 2431 O O . PRO B 1 91 ? 20.844 19.406 10.688 1 91.38 91 PRO B O 1
ATOM 2434 N N . GLU B 1 92 ? 21 19.938 12.82 1 87.31 92 GLU B N 1
ATOM 2435 C CA . GLU B 1 92 ? 21.797 18.766 13.172 1 87.31 92 GLU B CA 1
ATOM 2436 C C . GLU B 1 92 ? 20.922 17.531 13.375 1 87.31 92 GLU B C 1
ATOM 2438 O O . GLU B 1 92 ? 21.328 16.422 13.039 1 87.31 92 GLU B O 1
ATOM 2443 N N . GLU B 1 93 ? 19.766 17.75 14 1 88.69 93 GLU B N 1
ATOM 2444 C CA . GLU B 1 93 ? 18.812 16.672 14.242 1 88.69 93 GLU B CA 1
ATOM 2445 C C . GLU B 1 93 ? 17.688 16.688 13.203 1 88.69 93 GLU B C 1
ATOM 2447 O O . GLU B 1 93 ? 17.625 17.594 12.359 1 88.69 93 GLU B O 1
ATOM 2452 N N . LYS B 1 94 ? 16.781 15.734 13.352 1 94.12 94 LYS B N 1
ATOM 2453 C CA . LYS B 1 94 ? 15.766 15.5 12.328 1 94.12 94 LYS B CA 1
ATOM 2454 C C . LYS B 1 94 ? 14.5 16.312 12.609 1 94.12 94 LYS B C 1
ATOM 2456 O O . LYS B 1 94 ? 13.539 16.25 11.836 1 94.12 94 LYS B O 1
ATOM 2461 N N . GLY B 1 95 ? 14.508 17.125 13.672 1 97.81 95 GLY B N 1
ATOM 2462 C CA . GLY B 1 95 ? 13.289 17.797 14.109 1 97.81 95 GLY B CA 1
ATOM 2463 C C . GLY B 1 95 ? 12.766 18.797 13.102 1 97.81 95 GLY B C 1
ATOM 2464 O O . GLY B 1 95 ? 11.633 18.672 12.625 1 97.81 95 GLY B O 1
ATOM 2465 N N . SER B 1 96 ? 13.586 19.734 12.695 1 98.12 96 SER B N 1
ATOM 2466 C CA . SER B 1 96 ? 13.172 20.797 11.789 1 98.12 96 SER B CA 1
ATOM 2467 C C . SER B 1 96 ? 12.75 20.234 10.43 1 98.12 96 SER B C 1
ATOM 2469 O O . SER B 1 96 ? 11.727 20.641 9.875 1 98.12 96 SER B O 1
ATOM 2471 N N . ARG B 1 97 ? 13.531 19.297 9.969 1 97.62 97 ARG B N 1
ATOM 2472 C CA . ARG B 1 97 ? 13.195 18.688 8.688 1 97.62 97 ARG B CA 1
ATOM 2473 C C . ARG B 1 97 ? 11.867 17.953 8.766 1 97.62 97 ARG B C 1
ATOM 2475 O O . ARG B 1 97 ? 11.039 18.047 7.855 1 97.62 97 ARG B O 1
ATOM 2482 N N . THR B 1 98 ? 11.672 17.203 9.812 1 98.5 98 THR B N 1
ATOM 2483 C CA . THR B 1 98 ? 10.438 16.438 10.016 1 98.5 98 THR B CA 1
ATOM 2484 C C . THR B 1 98 ? 9.242 17.375 10.133 1 98.5 98 THR B C 1
ATOM 2486 O O . THR B 1 98 ? 8.203 17.141 9.508 1 98.5 98 THR B O 1
ATOM 2489 N N . LEU B 1 99 ? 9.406 18.422 10.883 1 98.75 99 LEU B N 1
ATOM 2490 C CA . LEU B 1 99 ? 8.32 19.375 11.07 1 98.75 99 LEU B CA 1
ATOM 2491 C C . LEU B 1 99 ? 7.977 20.078 9.758 1 98.75 99 LEU B C 1
ATOM 2493 O O . LEU B 1 99 ? 6.805 20.344 9.484 1 98.75 99 LEU B O 1
ATOM 2497 N N . LEU B 1 100 ? 8.961 20.359 8.984 1 98.56 100 LEU B N 1
ATOM 2498 C CA . LEU B 1 100 ? 8.711 21.016 7.703 1 98.56 100 LEU B CA 1
ATOM 2499 C C . LEU B 1 100 ? 7.805 20.156 6.828 1 98.56 100 LEU B C 1
ATOM 2501 O O . LEU B 1 100 ? 6.895 20.672 6.176 1 98.56 100 LEU B O 1
ATOM 2505 N N . ARG B 1 101 ? 8.062 18.906 6.82 1 98.31 101 ARG B N 1
ATOM 2506 C CA . ARG B 1 101 ? 7.258 17.984 6.016 1 98.31 101 ARG B CA 1
ATOM 2507 C C . ARG B 1 101 ? 5.82 17.922 6.523 1 98.31 101 ARG B C 1
ATOM 2509 O O . ARG B 1 101 ? 4.875 17.906 5.734 1 98.31 101 ARG B O 1
ATOM 2516 N N . LEU B 1 102 ? 5.602 17.938 7.793 1 98.69 102 LEU B N 1
ATOM 2517 C CA . LEU B 1 102 ? 4.258 18 8.359 1 98.69 102 LEU B CA 1
ATOM 2518 C C . LEU B 1 102 ? 3.592 19.328 8.047 1 98.69 102 LEU B C 1
ATOM 2520 O O . LEU B 1 102 ? 2.385 19.391 7.809 1 98.69 102 LEU B O 1
ATOM 2524 N N . HIS B 1 103 ? 4.371 20.391 8.07 1 98.81 103 HIS B N 1
ATOM 2525 C CA . HIS B 1 103 ? 3.879 21.719 7.746 1 98.81 103 HIS B CA 1
ATOM 2526 C C . HIS B 1 103 ? 3.342 21.781 6.32 1 98.81 103 HIS B C 1
ATOM 2528 O O . HIS B 1 103 ? 2.246 22.297 6.086 1 98.81 103 HIS B O 1
ATOM 2534 N N . ARG B 1 104 ? 4.047 21.203 5.418 1 98.56 104 ARG B N 1
ATOM 2535 C CA . ARG B 1 104 ? 3.633 21.172 4.02 1 98.56 104 ARG B CA 1
ATOM 2536 C C . ARG B 1 104 ? 2.361 20.344 3.848 1 98.56 104 ARG B C 1
ATOM 2538 O O . ARG B 1 104 ? 1.479 20.719 3.068 1 98.56 104 ARG B O 1
ATOM 2545 N N . ALA B 1 105 ? 2.311 19.234 4.539 1 98.5 105 ALA B N 1
ATOM 2546 C CA . ALA B 1 105 ? 1.102 18.406 4.52 1 98.5 105 ALA B CA 1
ATOM 2547 C C . ALA B 1 105 ? -0.093 19.188 5.066 1 98.5 105 ALA B C 1
ATOM 2549 O O . ALA B 1 105 ? -1.204 19.078 4.543 1 98.5 105 ALA B O 1
ATOM 2550 N N . LEU B 1 106 ? 0.103 19.938 6.121 1 98.69 106 LEU B N 1
ATOM 2551 C CA . LEU B 1 106 ? -0.985 20.703 6.715 1 98.69 106 LEU B CA 1
ATOM 2552 C C . LEU B 1 106 ? -1.507 21.75 5.738 1 98.69 106 LEU B C 1
ATOM 2554 O O . LEU B 1 106 ? -2.709 22.031 5.695 1 98.69 106 LEU B O 1
ATOM 2558 N N . GLN B 1 107 ? -0.605 22.344 4.996 1 98.62 107 GLN B N 1
ATOM 2559 C CA . GLN B 1 107 ? -1.024 23.297 3.975 1 98.62 107 GLN B CA 1
ATOM 2560 C C . GLN B 1 107 ? -1.934 22.625 2.943 1 98.62 107 GLN B C 1
ATOM 2562 O O . GLN B 1 107 ? -2.908 23.234 2.488 1 98.62 107 GLN B O 1
ATOM 2567 N N . PHE B 1 108 ? -1.591 21.469 2.572 1 98.69 108 PHE B N 1
ATOM 2568 C CA . PHE B 1 108 ? -2.436 20.672 1.678 1 98.69 108 PHE B CA 1
ATOM 2569 C C . PHE B 1 108 ? -3.801 20.422 2.305 1 98.69 108 PHE B C 1
ATOM 2571 O O . PHE B 1 108 ? -4.832 20.656 1.669 1 98.69 108 PHE B O 1
ATOM 2578 N N . VAL B 1 109 ? -3.844 19.953 3.543 1 98.06 109 VAL B N 1
ATOM 2579 C CA . VAL B 1 109 ? -5.09 19.656 4.238 1 98.06 109 VAL B CA 1
ATOM 2580 C C . VAL B 1 109 ? -5.961 20.906 4.301 1 98.06 109 VAL B C 1
ATOM 2582 O O . VAL B 1 109 ? -7.16 20.844 4.023 1 98.06 109 VAL B O 1
ATOM 2585 N N . ASN B 1 110 ? -5.359 22.031 4.641 1 98.25 110 ASN B N 1
ATOM 2586 C CA . ASN B 1 110 ? -6.105 23.281 4.719 1 98.25 110 ASN B CA 1
ATOM 2587 C C . ASN B 1 110 ? -6.719 23.656 3.375 1 98.25 110 ASN B C 1
ATOM 2589 O O . ASN B 1 110 ? -7.902 23.984 3.299 1 98.25 110 ASN B O 1
ATOM 2593 N N . ASP B 1 111 ? -5.898 23.594 2.369 1 98.44 111 ASP B N 1
ATOM 2594 C CA . ASP B 1 111 ? -6.383 23.938 1.033 1 98.44 111 ASP B CA 1
ATOM 2595 C C . ASP B 1 111 ? -7.539 23.031 0.622 1 98.44 111 ASP B C 1
ATOM 2597 O O . ASP B 1 111 ? -8.539 23.5 0.085 1 98.44 111 ASP B O 1
ATOM 2601 N N . PHE B 1 112 ? -7.438 21.781 0.873 1 98 112 PHE B N 1
ATOM 2602 C CA . PHE B 1 112 ? -8.469 20.797 0.557 1 98 112 PHE B CA 1
ATOM 2603 C C . PHE B 1 112 ? -9.758 21.094 1.319 1 98 112 PHE B C 1
ATOM 2605 O O . PHE B 1 112 ? -10.844 21.078 0.745 1 98 112 PHE B O 1
ATOM 2612 N N . LEU B 1 113 ? -9.656 21.406 2.594 1 96.62 113 LEU B N 1
ATOM 2613 C CA . LEU B 1 113 ? -10.828 21.656 3.426 1 96.62 113 LEU B CA 1
ATOM 2614 C C . LEU B 1 113 ? -11.547 22.922 2.977 1 96.62 113 LEU B C 1
ATOM 2616 O O . LEU B 1 113 ? -12.781 22.984 2.988 1 96.62 113 LEU B O 1
ATOM 2620 N N . VAL B 1 114 ? -10.789 23.938 2.605 1 96.81 114 VAL B N 1
ATOM 2621 C CA . VAL B 1 114 ? -11.398 25.156 2.074 1 96.81 114 VAL B CA 1
ATOM 2622 C C . VAL B 1 114 ? -12.234 24.812 0.844 1 96.81 114 VAL B C 1
ATOM 2624 O O . VAL B 1 114 ? -13.391 25.234 0.737 1 96.81 114 VAL B O 1
ATOM 2627 N N . SER B 1 115 ? -11.617 24.031 -0.032 1 95.81 115 SER B N 1
ATOM 2628 C CA . SER B 1 115 ? -12.312 23.625 -1.254 1 95.81 115 SER B CA 1
ATOM 2629 C C . SER B 1 115 ? -13.539 22.781 -0.942 1 95.81 115 SER B C 1
ATOM 2631 O O . SER B 1 115 ? -14.586 22.938 -1.565 1 95.81 115 SER B O 1
ATOM 2633 N N . LEU B 1 116 ? -13.406 21.922 0.021 1 94.5 116 LEU B N 1
ATOM 2634 C CA . LEU B 1 116 ? -14.5 21.031 0.409 1 94.5 116 LEU B CA 1
ATOM 2635 C C . LEU B 1 116 ? -15.664 21.812 0.985 1 94.5 116 LEU B C 1
ATOM 2637 O O . LEU B 1 116 ? -16.828 21.547 0.65 1 94.5 116 LEU B O 1
ATOM 2641 N N . LYS B 1 117 ? -15.359 22.672 1.843 1 92.56 117 LYS B N 1
ATOM 2642 C CA . LYS B 1 117 ? -16.359 23.5 2.504 1 92.56 117 LYS B CA 1
ATOM 2643 C C . LYS B 1 117 ? -17.172 24.312 1.486 1 92.56 117 LYS B C 1
ATOM 2645 O O . LYS B 1 117 ? -18.391 24.453 1.625 1 92.56 117 LYS B O 1
ATOM 2650 N N . ASP B 1 118 ? -16.531 24.719 0.458 1 91.38 118 ASP B N 1
ATOM 2651 C CA . ASP B 1 118 ? -17.141 25.641 -0.488 1 91.38 118 ASP B CA 1
ATOM 2652 C C . ASP B 1 118 ? -17.734 24.906 -1.683 1 91.38 118 ASP B C 1
ATOM 2654 O O . ASP B 1 118 ? -18.156 25.531 -2.656 1 91.38 118 ASP B O 1
ATOM 2658 N N . SER B 1 119 ? -17.812 23.594 -1.675 1 91.94 119 SER B N 1
ATOM 2659 C CA . SER B 1 119 ? -18.25 22.828 -2.83 1 91.94 119 SER B CA 1
ATOM 2660 C C . SER B 1 119 ? -19.641 22.234 -2.598 1 91.94 119 SER B C 1
ATOM 2662 O O . SER B 1 119 ? -20.016 21.969 -1.457 1 91.94 119 SER B O 1
ATOM 2664 N N . PRO B 1 120 ? -20.359 22.062 -3.756 1 90.94 120 PRO B N 1
ATOM 2665 C CA . PRO B 1 120 ? -21.656 21.391 -3.645 1 90.94 120 PRO B CA 1
ATOM 2666 C C . PRO B 1 120 ? -21.531 19.891 -3.375 1 90.94 120 PRO B C 1
ATOM 2668 O O . PRO B 1 120 ? -20.438 19.328 -3.496 1 90.94 120 PRO B O 1
ATOM 2671 N N . ASP B 1 121 ? -22.594 19.281 -3.051 1 87.31 121 ASP B N 1
ATOM 2672 C CA . ASP B 1 121 ? -22.609 17.875 -2.631 1 87.31 121 ASP B CA 1
ATOM 2673 C C . ASP B 1 121 ? -22.25 16.953 -3.795 1 87.31 121 ASP B C 1
ATOM 2675 O O . ASP B 1 121 ? -21.781 15.836 -3.582 1 87.31 121 ASP B O 1
ATOM 2679 N N . ASP B 1 122 ? -22.484 17.344 -4.961 1 91.81 122 ASP B N 1
ATOM 2680 C CA . ASP B 1 122 ? -22.281 16.453 -6.102 1 91.81 122 ASP B CA 1
ATOM 2681 C C . ASP B 1 122 ? -20.859 16.609 -6.66 1 91.81 122 ASP B C 1
ATOM 2683 O O . ASP B 1 122 ? -20.531 16.016 -7.691 1 91.81 122 ASP B O 1
ATOM 2687 N N . VAL B 1 123 ? -20.016 17.359 -5.906 1 92.75 123 VAL B N 1
ATOM 2688 C CA . VAL B 1 123 ? -18.641 17.531 -6.352 1 92.75 123 VAL B CA 1
ATOM 2689 C C . VAL B 1 123 ? -17.922 16.188 -6.324 1 92.75 123 VAL B C 1
ATOM 2691 O O . VAL B 1 123 ? -18.234 15.32 -5.512 1 92.75 123 VAL B O 1
ATOM 2694 N N . GLN B 1 124 ? -17.031 16.031 -7.246 1 95.69 124 GLN B N 1
ATOM 2695 C CA . GLN B 1 124 ? -16.109 14.898 -7.176 1 95.69 124 GLN B CA 1
ATOM 2696 C C . GLN B 1 124 ? -14.977 15.172 -6.184 1 95.69 124 GLN B C 1
ATOM 2698 O O . GLN B 1 124 ? -14.047 15.914 -6.484 1 95.69 124 GLN B O 1
ATOM 2703 N N . VAL B 1 125 ? -15.039 14.586 -5.039 1 96.69 125 VAL B N 1
ATOM 2704 C CA . VAL B 1 125 ? -14.094 14.828 -3.959 1 96.69 125 VAL B CA 1
ATOM 2705 C C . VAL B 1 125 ? -12.68 14.484 -4.426 1 96.69 125 VAL B C 1
ATOM 2707 O O . VAL B 1 125 ? -11.719 15.172 -4.066 1 96.69 125 VAL B O 1
ATOM 2710 N N . SER B 1 126 ? -12.562 13.406 -5.219 1 96.69 126 SER B N 1
ATOM 2711 C CA . SER B 1 126 ? -11.258 13.016 -5.754 1 96.69 126 SER B CA 1
ATOM 2712 C C . SER B 1 126 ? -10.625 14.141 -6.559 1 96.69 126 SER B C 1
ATOM 2714 O O . SER B 1 126 ? -9.422 14.375 -6.469 1 96.69 126 SER B O 1
ATOM 2716 N N . TRP B 1 127 ? -11.43 14.781 -7.285 1 96.75 127 TRP B N 1
ATOM 2717 C CA . TRP B 1 127 ? -10.945 15.906 -8.086 1 96.75 127 TRP B CA 1
ATOM 2718 C C . TRP B 1 127 ? -10.484 17.047 -7.199 1 96.75 127 TRP B C 1
ATOM 2720 O O . TRP B 1 127 ? -9.414 17.625 -7.422 1 96.75 127 TRP B O 1
ATOM 2730 N N . LEU B 1 128 ? -11.258 17.391 -6.227 1 97.19 128 LEU B N 1
ATOM 2731 C CA . LEU B 1 128 ? -10.898 18.438 -5.289 1 97.19 128 LEU B CA 1
ATOM 2732 C C . LEU B 1 128 ? -9.57 18.125 -4.602 1 97.19 128 LEU B C 1
ATOM 2734 O O . LEU B 1 128 ? -8.703 19 -4.496 1 97.19 128 LEU B O 1
ATOM 2738 N N . CYS B 1 129 ? -9.5 16.875 -4.148 1 97.81 129 CYS B N 1
ATOM 2739 C CA . CYS B 1 129 ? -8.305 16.438 -3.443 1 97.81 129 CYS B CA 1
ATOM 2740 C C . CYS B 1 129 ? -7.074 16.547 -4.336 1 97.81 129 CYS B C 1
ATOM 2742 O O . CYS B 1 129 ? -6.047 17.094 -3.93 1 97.81 129 CYS B O 1
ATOM 2744 N N . ARG B 1 130 ? -7.137 16.156 -5.578 1 98.06 130 ARG B N 1
ATOM 2745 C CA . ARG B 1 130 ? -6.012 16.156 -6.508 1 98.06 130 ARG B CA 1
ATOM 2746 C C . ARG B 1 130 ? -5.609 17.578 -6.871 1 98.06 130 ARG B C 1
ATOM 2748 O O . ARG B 1 130 ? -4.422 17.891 -6.988 1 98.06 130 ARG B O 1
ATOM 2755 N N . ARG B 1 131 ? -6.566 18.438 -7.055 1 97.75 131 ARG B N 1
ATOM 2756 C CA . ARG B 1 131 ? -6.27 19.828 -7.367 1 97.75 131 ARG B CA 1
ATOM 2757 C C . ARG B 1 131 ? -5.527 20.5 -6.223 1 97.75 131 ARG B C 1
ATOM 2759 O O . ARG B 1 131 ? -4.551 21.219 -6.445 1 97.75 131 ARG B O 1
ATOM 2766 N N . SER B 1 132 ? -6.039 20.266 -5.066 1 98.5 132 SER B N 1
ATOM 2767 C CA . SER B 1 132 ? -5.363 20.828 -3.896 1 98.5 132 SER B CA 1
ATOM 2768 C C . SER B 1 132 ? -3.955 20.266 -3.75 1 98.5 132 SER B C 1
ATOM 2770 O O . SER B 1 132 ? -3.014 21 -3.443 1 98.5 132 SER B O 1
ATOM 2772 N N . TYR B 1 133 ? -3.842 18.969 -3.926 1 98.62 133 TYR B N 1
ATOM 2773 C CA . TYR B 1 133 ? -2.545 18.297 -3.854 1 98.62 133 TYR B CA 1
ATOM 2774 C C . TYR B 1 133 ? -1.565 18.906 -4.848 1 98.62 133 TYR B C 1
ATOM 2776 O O . TYR B 1 133 ? -0.427 19.234 -4.496 1 98.62 133 TYR B O 1
ATOM 2784 N N . GLU B 1 134 ? -1.965 19.203 -6.066 1 98.44 134 GLU B N 1
ATOM 2785 C CA . GLU B 1 134 ? -1.136 19.766 -7.133 1 98.44 134 GLU B CA 1
ATOM 2786 C C . GLU B 1 134 ? -0.704 21.188 -6.805 1 98.44 134 GLU B C 1
ATOM 2788 O O . GLU B 1 134 ? 0.421 21.594 -7.113 1 98.44 134 GLU B O 1
ATOM 2793 N N . ARG B 1 135 ? -1.518 21.859 -6.082 1 98 135 ARG B N 1
ATOM 2794 C CA . ARG B 1 135 ? -1.252 23.25 -5.777 1 98 135 ARG B CA 1
ATOM 2795 C C . ARG B 1 135 ? -0.32 23.391 -4.578 1 98 135 ARG B C 1
ATOM 2797 O O . ARG B 1 135 ? 0.273 24.453 -4.363 1 98 135 ARG B O 1
ATOM 2804 N N . THR B 1 136 ? -0.209 22.312 -3.822 1 98.31 136 THR B N 1
ATOM 2805 C CA . THR B 1 136 ? 0.464 22.516 -2.543 1 98.31 136 THR B CA 1
ATOM 2806 C C . THR B 1 136 ? 1.568 21.484 -2.352 1 98.31 136 THR B C 1
ATOM 2808 O O . THR B 1 136 ? 2.738 21.75 -2.625 1 98.31 136 THR B O 1
ATOM 2811 N N . LEU B 1 137 ? 1.257 20.25 -2.17 1 98.38 137 LEU B N 1
ATOM 2812 C CA . LEU B 1 137 ? 2.135 19.25 -1.576 1 98.38 137 LEU B CA 1
ATOM 2813 C C . LEU B 1 137 ? 2.902 18.484 -2.656 1 98.38 137 LEU B C 1
ATOM 2815 O O . LEU B 1 137 ? 4.023 18.031 -2.42 1 98.38 137 LEU B O 1
ATOM 2819 N N . SER B 1 138 ? 2.385 18.422 -3.916 1 98.44 138 SER B N 1
ATOM 2820 C CA . SER B 1 138 ? 2.924 17.547 -4.957 1 98.44 138 SER B CA 1
ATOM 2821 C C . SER B 1 138 ? 4.34 17.969 -5.344 1 98.44 138 SER B C 1
ATOM 2823 O O . SER B 1 138 ? 5.168 17.109 -5.684 1 98.44 138 SER B O 1
ATOM 2825 N N . LYS B 1 139 ? 4.703 19.219 -5.238 1 97.56 139 LYS B N 1
ATOM 2826 C CA . LYS B 1 139 ? 5.992 19.734 -5.695 1 97.56 139 LYS B CA 1
ATOM 2827 C C . LYS B 1 139 ? 7.129 19.234 -4.805 1 97.56 139 LYS B C 1
ATOM 2829 O O . LYS B 1 139 ? 8.297 19.328 -5.176 1 97.56 139 LYS B O 1
ATOM 2834 N N . TYR B 1 140 ? 6.758 18.688 -3.662 1 97.69 140 TYR B N 1
ATOM 2835 C CA . TYR B 1 140 ? 7.785 18.234 -2.734 1 97.69 140 TYR B CA 1
ATOM 2836 C C . TYR B 1 140 ? 7.91 16.719 -2.768 1 97.69 140 TYR B C 1
ATOM 2838 O O . TYR B 1 140 ? 8.766 16.141 -2.09 1 97.69 140 TYR B O 1
ATOM 2846 N N . HIS B 1 141 ? 7.008 15.977 -3.494 1 97.06 141 HIS B N 1
ATOM 2847 C CA . HIS B 1 141 ? 6.98 14.516 -3.5 1 97.06 141 HIS B CA 1
ATOM 2848 C C . HIS B 1 141 ? 7.59 13.961 -4.781 1 97.06 141 HIS B C 1
ATOM 2850 O O . HIS B 1 141 ? 7.426 14.539 -5.855 1 97.06 141 HIS B O 1
ATOM 2856 N N . GLY B 1 142 ? 8.305 12.875 -4.656 1 95.25 142 GLY B N 1
ATOM 2857 C CA . GLY B 1 142 ? 8.75 12.141 -5.832 1 95.25 142 GLY B CA 1
ATOM 2858 C C . GLY B 1 142 ? 7.617 11.43 -6.547 1 95.25 142 GLY B C 1
ATOM 2859 O O . GLY B 1 142 ? 6.473 11.453 -6.09 1 95.25 142 GLY B O 1
ATOM 2860 N N . TRP B 1 143 ? 7.887 10.797 -7.625 1 94.69 143 TRP B N 1
ATOM 2861 C CA . TRP B 1 143 ? 6.902 10.211 -8.523 1 94.69 143 TRP B CA 1
ATOM 2862 C C . TRP B 1 143 ? 6.094 9.125 -7.82 1 94.69 143 TRP B C 1
ATOM 2864 O O . TRP B 1 143 ? 4.875 9.047 -7.977 1 94.69 143 TRP B O 1
ATOM 2874 N N . LEU B 1 144 ? 6.719 8.281 -7.035 1 93.06 144 LEU B N 1
ATOM 2875 C CA . LEU B 1 144 ? 6.035 7.16 -6.398 1 93.06 144 LEU B CA 1
ATOM 2876 C C . LEU B 1 144 ? 5 7.652 -5.395 1 93.06 144 LEU B C 1
ATOM 2878 O O . LEU B 1 144 ? 3.875 7.148 -5.355 1 93.06 144 LEU B O 1
ATOM 2882 N N . ILE B 1 145 ? 5.344 8.602 -4.559 1 95.5 145 ILE B N 1
ATOM 2883 C CA . ILE B 1 145 ? 4.414 9.164 -3.586 1 95.5 145 ILE B CA 1
ATOM 2884 C C . ILE B 1 145 ? 3.26 9.852 -4.312 1 95.5 145 ILE B C 1
ATOM 2886 O O . ILE B 1 145 ? 2.1 9.719 -3.91 1 95.5 145 ILE B O 1
ATOM 2890 N N . ARG B 1 146 ? 3.541 10.508 -5.395 1 96.94 146 ARG B N 1
ATOM 2891 C CA . ARG B 1 146 ? 2.498 11.172 -6.176 1 96.94 146 ARG B CA 1
ATOM 2892 C C . ARG B 1 146 ? 1.518 10.148 -6.746 1 96.94 146 ARG B C 1
ATOM 2894 O O . ARG B 1 146 ? 0.307 10.383 -6.746 1 96.94 146 ARG B O 1
ATOM 2901 N N . LYS B 1 147 ? 1.999 9.07 -7.199 1 94.56 147 LYS B N 1
ATOM 2902 C CA . LYS B 1 147 ? 1.132 8 -7.688 1 94.56 147 LYS B CA 1
ATOM 2903 C C . LYS B 1 147 ? 0.294 7.41 -6.555 1 94.56 147 LYS B C 1
ATOM 2905 O O . LYS B 1 147 ? -0.88 7.09 -6.75 1 94.56 147 LYS B O 1
ATOM 2910 N N . GLY B 1 148 ? 0.965 7.238 -5.414 1 94.38 148 GLY B N 1
ATOM 2911 C CA . GLY B 1 148 ? 0.212 6.793 -4.25 1 94.38 148 GLY B CA 1
ATOM 2912 C C . GLY B 1 148 ? -0.962 7.695 -3.922 1 94.38 148 GLY B C 1
ATOM 2913 O O . GLY B 1 148 ? -2.068 7.215 -3.668 1 94.38 148 GLY B O 1
ATOM 2914 N N . VAL B 1 149 ? -0.748 8.961 -3.951 1 96.88 149 VAL B N 1
ATOM 2915 C CA . VAL B 1 149 ? -1.8 9.93 -3.666 1 96.88 149 VAL B CA 1
ATOM 2916 C C . VAL B 1 149 ? -2.891 9.836 -4.73 1 96.88 149 VAL B C 1
ATOM 2918 O O . VAL B 1 149 ? -4.082 9.906 -4.414 1 96.88 149 VAL B O 1
ATOM 2921 N N . GLU B 1 150 ? -2.502 9.688 -5.926 1 96.06 150 GLU B N 1
ATOM 2922 C CA . GLU B 1 150 ? -3.455 9.531 -7.02 1 96.06 150 GLU B CA 1
ATOM 2923 C C . GLU B 1 150 ? -4.363 8.328 -6.781 1 96.06 150 GLU B C 1
ATOM 2925 O O . GLU B 1 150 ? -5.59 8.445 -6.848 1 96.06 150 GLU B O 1
ATOM 2930 N N . VAL B 1 151 ? -3.809 7.23 -6.473 1 94.31 151 VAL B N 1
ATOM 2931 C CA . VAL B 1 151 ? -4.574 6.012 -6.234 1 94.31 151 VAL B CA 1
ATOM 2932 C C . VAL B 1 151 ? -5.488 6.203 -5.027 1 94.31 151 VAL B C 1
ATOM 2934 O O . VAL B 1 151 ? -6.684 5.906 -5.09 1 94.31 151 VAL B O 1
ATOM 2937 N N . ALA B 1 152 ? -4.922 6.688 -3.939 1 95.56 152 ALA B N 1
ATOM 2938 C CA . ALA B 1 152 ? -5.695 6.902 -2.723 1 95.56 152 ALA B CA 1
ATOM 2939 C C . ALA B 1 152 ? -6.883 7.832 -2.982 1 95.56 152 ALA B C 1
ATOM 2941 O O . ALA B 1 152 ? -7.98 7.602 -2.475 1 95.56 152 ALA B O 1
ATOM 2942 N N . SER B 1 153 ? -6.73 8.812 -3.805 1 96.31 153 SER B N 1
ATOM 2943 C CA . SER B 1 153 ? -7.766 9.805 -4.059 1 96.31 153 SER B CA 1
ATOM 2944 C C . SER B 1 153 ? -8.977 9.18 -4.742 1 96.31 153 SER B C 1
ATOM 2946 O O . SER B 1 153 ? -10.109 9.617 -4.527 1 96.31 153 SER B O 1
ATOM 2948 N N . HIS B 1 154 ? -8.719 8.156 -5.527 1 94.5 154 HIS B N 1
ATOM 2949 C CA . HIS B 1 154 ? -9.812 7.492 -6.23 1 94.5 154 HIS B CA 1
ATOM 2950 C C . HIS B 1 154 ? -10.727 6.758 -5.258 1 94.5 154 HIS B C 1
ATOM 2952 O O . HIS B 1 154 ? -11.852 6.41 -5.602 1 94.5 154 HIS B O 1
ATOM 2958 N N . THR B 1 155 ? -10.281 6.559 -4.094 1 94.19 155 THR B N 1
ATOM 2959 C CA . THR B 1 155 ? -11.07 5.785 -3.141 1 94.19 155 THR B CA 1
ATOM 2960 C C . THR B 1 155 ? -11.852 6.707 -2.209 1 94.19 155 THR B C 1
ATOM 2962 O O . THR B 1 155 ? -12.617 6.242 -1.368 1 94.19 155 THR B O 1
ATOM 2965 N N . LEU B 1 156 ? -11.648 7.977 -2.4 1 95.12 156 LEU B N 1
ATOM 2966 C CA . LEU B 1 156 ? -12.398 8.922 -1.574 1 95.12 156 LEU B CA 1
ATOM 2967 C C . LEU B 1 156 ? -13.891 8.852 -1.888 1 95.12 156 LEU B C 1
ATOM 2969 O O . LEU B 1 156 ? -14.281 8.766 -3.055 1 95.12 156 LEU B O 1
ATOM 2973 N N . SER B 1 157 ? -14.672 8.852 -0.899 1 91.69 157 SER B N 1
ATOM 2974 C CA . SER B 1 157 ? -16.125 8.758 -1.024 1 91.69 157 SER B CA 1
ATOM 2975 C C . SER B 1 157 ? -16.734 10.094 -1.45 1 91.69 157 SER B C 1
ATOM 2977 O O . SER B 1 157 ? -16 11.047 -1.729 1 91.69 157 SER B O 1
ATOM 2979 N N . SER B 1 158 ? -18.031 10.086 -1.523 1 93.88 158 SER B N 1
ATOM 2980 C CA . SER B 1 158 ? -18.75 11.32 -1.83 1 93.88 158 SER B CA 1
ATOM 2981 C C . SER B 1 158 ? -18.516 12.375 -0.752 1 93.88 158 SER B C 1
ATOM 2983 O O . SER B 1 158 ? -18.094 12.055 0.356 1 93.88 158 SER B O 1
ATOM 2985 N N . ARG B 1 159 ? -18.781 13.57 -1.133 1 93.75 159 ARG B N 1
ATOM 2986 C CA . ARG B 1 159 ? -18.641 14.656 -0.166 1 93.75 159 ARG B CA 1
ATOM 2987 C C . ARG B 1 159 ? -19.469 14.383 1.091 1 93.75 159 ARG B C 1
ATOM 2989 O O . ARG B 1 159 ? -18.984 14.602 2.207 1 93.75 159 ARG B O 1
ATOM 2996 N N . ARG B 1 160 ? -20.672 13.867 0.897 1 88.75 160 ARG B N 1
ATOM 2997 C CA . ARG B 1 160 ? -21.578 13.586 2.012 1 88.75 160 ARG B CA 1
ATOM 2998 C C . ARG B 1 160 ? -20.953 12.602 2.988 1 88.75 160 ARG B C 1
ATOM 3000 O O . ARG B 1 160 ? -20.938 12.836 4.199 1 88.75 160 ARG B O 1
ATOM 3007 N N . LEU B 1 161 ? -20.375 11.594 2.504 1 89.75 161 LEU B N 1
ATOM 3008 C CA . LEU B 1 161 ? -19.781 10.562 3.348 1 89.75 161 LEU B CA 1
ATOM 3009 C C . LEU B 1 161 ? -18.484 11.039 3.986 1 89.75 161 LEU B C 1
ATOM 3011 O O . LEU B 1 161 ? -18.203 10.711 5.137 1 89.75 161 LEU B O 1
ATOM 3015 N N . LEU B 1 162 ? -17.766 11.805 3.252 1 92.62 162 LEU B N 1
ATOM 3016 C CA . LEU B 1 162 ? -16.5 12.32 3.775 1 92.62 162 LEU B CA 1
ATOM 3017 C C . LEU B 1 162 ? -16.75 13.297 4.922 1 92.62 162 LEU B C 1
ATOM 3019 O O . LEU B 1 162 ? -16.094 13.219 5.961 1 92.62 162 LEU B O 1
ATOM 3023 N N . VAL B 1 163 ? -17.672 14.125 4.715 1 89.69 163 VAL B N 1
ATOM 3024 C CA . VAL B 1 163 ? -18 15.102 5.746 1 89.69 163 VAL B CA 1
ATOM 3025 C C . VAL B 1 163 ? -18.547 14.391 6.98 1 89.69 163 VAL B C 1
ATOM 3027 O O . VAL B 1 163 ? -18.281 14.805 8.109 1 89.69 163 VAL B O 1
ATOM 3030 N N . GLN B 1 164 ? -19.25 13.383 6.781 1 87.31 164 GLN B N 1
ATOM 3031 C CA . GLN B 1 164 ? -19.719 12.578 7.898 1 87.31 164 GLN B CA 1
ATOM 3032 C C . GLN B 1 164 ? -18.562 11.953 8.664 1 87.31 164 GLN B C 1
ATOM 3034 O O . GLN B 1 164 ? -18.547 11.938 9.891 1 87.31 164 GLN B O 1
ATOM 3039 N N . ALA B 1 165 ? -17.578 11.523 7.957 1 86.81 165 ALA B N 1
ATOM 3040 C CA . ALA B 1 165 ? -16.406 10.922 8.57 1 86.81 165 ALA B CA 1
ATOM 3041 C C . ALA B 1 165 ? -15.617 11.953 9.375 1 86.81 165 ALA B C 1
ATOM 3043 O O . ALA B 1 165 ? -15.086 11.648 10.445 1 86.81 165 ALA B O 1
ATOM 3044 N N . ILE B 1 166 ? -15.602 13.109 8.93 1 88.06 166 ILE B N 1
ATOM 3045 C CA . ILE B 1 166 ? -14.766 14.156 9.508 1 88.06 166 ILE B CA 1
ATOM 3046 C C . ILE B 1 166 ? -15.469 14.766 10.727 1 88.06 166 ILE B C 1
ATOM 3048 O O . ILE B 1 166 ? -14.828 15.008 11.758 1 88.06 166 ILE B O 1
ATOM 3052 N N . VAL B 1 167 ? -16.75 14.922 10.648 1 85.25 167 VAL B N 1
ATOM 3053 C CA . VAL B 1 167 ? -17.453 15.734 11.641 1 85.25 167 VAL B CA 1
ATOM 3054 C C . VAL B 1 167 ? -18.266 14.828 12.562 1 85.25 167 VAL B C 1
ATOM 3056 O O . VAL B 1 167 ? -18.516 15.172 13.727 1 85.25 167 VAL B O 1
ATOM 3059 N N . GLY B 1 168 ? -18.672 13.703 12.141 1 73.69 168 GLY B N 1
ATOM 3060 C CA . GLY B 1 168 ? -19.562 12.945 13.008 1 73.69 168 GLY B CA 1
ATOM 3061 C C . GLY B 1 168 ? -19.594 11.469 12.68 1 73.69 168 GLY B C 1
ATOM 3062 O O . GLY B 1 168 ? -20.641 10.938 12.297 1 73.69 168 GLY B O 1
ATOM 3063 N N . PRO B 1 169 ? -18.5 10.75 12.953 1 62.25 169 PRO B N 1
ATOM 3064 C CA . PRO B 1 169 ? -18.562 9.344 12.562 1 62.25 169 PRO B CA 1
ATOM 3065 C C . PRO B 1 169 ? -19.656 8.57 13.297 1 62.25 169 PRO B C 1
ATOM 3067 O O . PRO B 1 169 ? -20.172 7.574 12.773 1 62.25 169 PRO B O 1
ATOM 3070 N N . ASN B 1 170 ? -19.953 8.961 14.453 1 60.94 170 ASN B N 1
ATOM 3071 C CA . ASN B 1 170 ? -20.922 8.227 15.242 1 60.94 170 ASN B CA 1
ATOM 3072 C C . ASN B 1 170 ? -22.312 8.875 15.18 1 60.94 170 ASN B C 1
ATOM 3074 O O . ASN B 1 170 ? -23.203 8.516 15.938 1 60.94 170 ASN B O 1
ATOM 3078 N N . ARG B 1 171 ? -22.375 9.859 14.43 1 61.53 171 ARG B N 1
ATOM 3079 C CA . ARG B 1 171 ? -23.656 10.555 14.5 1 61.53 171 ARG B CA 1
ATOM 3080 C C . ARG B 1 171 ? -24.406 10.477 13.172 1 61.53 171 ARG B C 1
ATOM 3082 O O . ARG B 1 171 ? -23.844 10.062 12.164 1 61.53 171 ARG B O 1
ATOM 3089 N N . HIS B 1 172 ? -25.656 10.727 13.219 1 68.38 172 HIS B N 1
ATOM 3090 C CA . HIS B 1 172 ? -26.469 11.031 12.039 1 68.38 172 HIS B CA 1
ATOM 3091 C C . HIS B 1 172 ? -25.75 12.031 11.133 1 68.38 172 HIS B C 1
ATOM 3093 O O . HIS B 1 172 ? -24.766 12.656 11.539 1 68.38 172 HIS B O 1
ATOM 3099 N N . LEU B 1 173 ? -26.156 12.109 9.953 1 77.69 173 LEU B N 1
ATOM 3100 C CA . LEU B 1 173 ? -25.609 13.086 9.016 1 77.69 173 LEU B CA 1
ATOM 3101 C C . LEU B 1 173 ? -25.609 14.484 9.617 1 77.69 173 LEU B C 1
ATOM 3103 O O . LEU B 1 173 ? -26.656 15 10 1 77.69 173 LEU B O 1
ATOM 3107 N N . PRO B 1 174 ? -24.375 14.953 9.891 1 84.19 174 PRO B N 1
ATOM 3108 C CA . PRO B 1 174 ? -24.312 16.297 10.461 1 84.19 174 PRO B CA 1
ATOM 3109 C C . PRO B 1 174 ? -24.969 17.344 9.547 1 84.19 174 PRO B C 1
ATOM 3111 O O . PRO B 1 174 ? -25.016 17.172 8.328 1 84.19 174 PRO B O 1
ATOM 3114 N N . SER B 1 175 ? -25.531 18.328 10.188 1 87.5 175 SER B N 1
ATOM 3115 C CA . SER B 1 175 ? -26.062 19.438 9.406 1 87.5 175 SER B CA 1
ATOM 3116 C C . SER B 1 175 ? -24.938 20.188 8.68 1 87.5 175 SER B C 1
ATOM 3118 O O . SER B 1 175 ? -23.781 20.156 9.117 1 87.5 175 SER B O 1
ATOM 3120 N N . GLU B 1 176 ? -25.297 20.812 7.586 1 88.19 176 GLU B N 1
ATOM 3121 C CA . GLU B 1 176 ? -24.312 21.609 6.852 1 88.19 176 GLU B CA 1
ATOM 3122 C C . GLU B 1 176 ? -23.719 22.703 7.734 1 88.19 176 GLU B C 1
ATOM 3124 O O . GLU B 1 176 ? -22.547 23.047 7.59 1 88.19 176 GLU B O 1
ATOM 3129 N N . GLU B 1 177 ? -24.547 23.219 8.602 1 91.81 177 GLU B N 1
ATOM 3130 C CA . GLU B 1 177 ? -24.062 24.234 9.531 1 91.81 177 GLU B CA 1
ATOM 3131 C C . GLU B 1 177 ? -22.984 23.688 10.453 1 91.81 177 GLU B C 1
ATOM 3133 O O . GLU B 1 177 ? -21.938 24.328 10.656 1 91.81 177 GLU B O 1
ATOM 3138 N N . ARG B 1 178 ? -23.203 22.578 10.984 1 91.25 178 ARG B N 1
ATOM 3139 C CA . ARG B 1 178 ? -22.219 21.938 11.852 1 91.25 178 ARG B CA 1
ATOM 3140 C C . ARG B 1 178 ? -20.938 21.641 11.086 1 91.25 178 ARG B C 1
ATOM 3142 O O . ARG B 1 178 ? -19.844 21.828 11.609 1 91.25 178 ARG B O 1
ATOM 3149 N N . VAL B 1 179 ? -21.094 21.172 9.906 1 89.81 179 VAL B N 1
ATOM 3150 C CA . VAL B 1 179 ? -19.953 20.859 9.047 1 89.81 179 VAL B CA 1
ATOM 3151 C C . VAL B 1 179 ? -19.125 22.125 8.797 1 89.81 179 VAL B C 1
ATOM 3153 O O . VAL B 1 179 ? -17.922 22.141 9 1 89.81 179 VAL B O 1
ATOM 3156 N N . ASN B 1 180 ? -19.812 23.125 8.391 1 92.81 180 ASN B N 1
ATOM 3157 C CA . ASN B 1 180 ? -19.141 24.391 8.102 1 92.81 180 ASN B CA 1
ATOM 3158 C C . ASN B 1 180 ? -18.453 24.969 9.336 1 92.81 180 ASN B C 1
ATOM 3160 O O . ASN B 1 180 ? -17.312 25.453 9.242 1 92.81 180 ASN B O 1
ATOM 3164 N N . ASP B 1 181 ? -19.078 24.875 10.438 1 95.25 181 ASP B N 1
ATOM 3165 C CA . ASP B 1 181 ? -18.5 25.391 11.672 1 95.25 181 ASP B CA 1
ATOM 3166 C C . ASP B 1 181 ? -17.25 24.625 12.062 1 95.25 181 ASP B C 1
ATOM 3168 O O . ASP B 1 181 ? -16.25 25.219 12.461 1 95.25 181 ASP B O 1
ATOM 3172 N N . ALA B 1 182 ? -17.375 23.359 11.992 1 95.12 182 ALA B N 1
ATOM 3173 C CA . ALA B 1 182 ? -16.25 22.516 12.383 1 95.12 182 ALA B CA 1
ATOM 3174 C C . ALA B 1 182 ? -15.047 22.75 11.477 1 95.12 182 ALA B C 1
ATOM 3176 O O . ALA B 1 182 ? -13.922 22.891 11.961 1 95.12 182 ALA B O 1
ATOM 3177 N N . ILE B 1 183 ? -15.281 22.797 10.172 1 96.25 183 ILE B N 1
ATOM 3178 C CA . ILE B 1 183 ? -14.203 23.016 9.219 1 96.25 183 ILE B CA 1
ATOM 3179 C C . ILE B 1 183 ? -13.625 24.422 9.406 1 96.25 183 ILE B C 1
ATOM 3181 O O . ILE B 1 183 ? -12.406 24.609 9.391 1 96.25 183 ILE B O 1
ATOM 3185 N N . ARG B 1 184 ? -14.484 25.359 9.617 1 97.25 184 ARG B N 1
ATOM 3186 C CA . ARG B 1 184 ? -14.039 26.719 9.836 1 97.25 184 ARG B CA 1
ATOM 3187 C C . ARG B 1 184 ? -13.156 26.828 11.078 1 97.25 184 ARG B C 1
ATOM 3189 O O . ARG B 1 184 ? -12.117 27.484 11.055 1 97.25 184 ARG B O 1
ATOM 3196 N N . ARG B 1 185 ? -13.594 26.25 12.141 1 97.94 185 ARG B N 1
ATOM 3197 C CA . ARG B 1 185 ? -12.805 26.297 13.367 1 97.94 185 ARG B CA 1
ATOM 3198 C C . ARG B 1 185 ? -11.43 25.672 13.148 1 97.94 185 ARG B C 1
ATOM 3200 O O . ARG B 1 185 ? -10.414 26.234 13.555 1 97.94 185 ARG B O 1
ATOM 3207 N N . MET B 1 186 ? -11.414 24.562 12.523 1 97.38 186 MET B N 1
ATOM 3208 C CA . MET B 1 186 ? -10.148 23.891 12.227 1 97.38 186 MET B CA 1
ATOM 3209 C C . MET B 1 186 ? -9.258 24.781 11.352 1 97.38 186 MET B C 1
ATOM 3211 O O . MET B 1 186 ? -8.07 24.938 11.633 1 97.38 186 MET B O 1
ATOM 3215 N N . LEU B 1 187 ? -9.867 25.359 10.328 1 98.25 187 LEU B N 1
ATOM 3216 C CA . LEU B 1 187 ? -9.117 26.203 9.398 1 98.25 187 LEU B CA 1
ATOM 3217 C C . LEU B 1 187 ? -8.57 27.438 10.102 1 98.25 187 LEU B C 1
ATOM 3219 O O . LEU B 1 187 ? -7.445 27.875 9.828 1 98.25 187 LEU B O 1
ATOM 3223 N N . ASN B 1 188 ? -9.281 28 10.969 1 98.38 188 ASN B N 1
ATOM 3224 C CA . ASN B 1 188 ? -8.812 29.156 11.703 1 98.38 188 ASN B CA 1
ATOM 3225 C C . ASN B 1 188 ? -7.566 28.844 12.531 1 98.38 188 ASN B C 1
ATOM 3227 O O . ASN B 1 188 ? -6.586 29.578 12.492 1 98.38 188 ASN B O 1
ATOM 3231 N N . 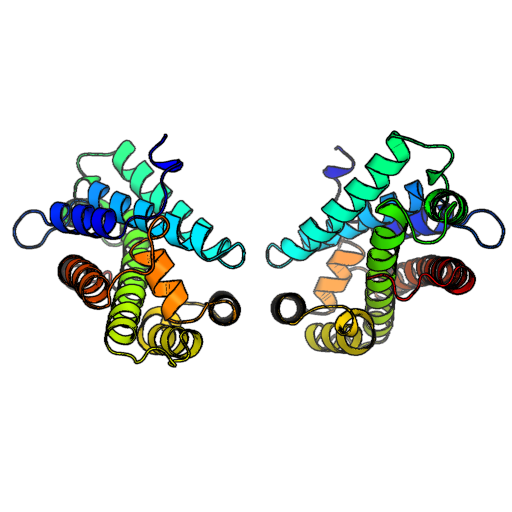ALA B 1 189 ? -7.652 27.75 13.18 1 98.44 189 ALA B N 1
ATOM 3232 C CA . ALA B 1 189 ? -6.535 27.359 14.039 1 98.44 189 ALA B CA 1
ATOM 3233 C C . ALA B 1 189 ? -5.332 26.922 13.211 1 98.44 189 ALA B C 1
ATOM 3235 O O . ALA B 1 189 ? -4.211 27.391 13.438 1 98.44 189 ALA B O 1
ATOM 3236 N N . SER B 1 190 ? -5.551 26.062 12.25 1 98.69 190 SER B N 1
ATOM 3237 C CA . SER B 1 190 ? -4.453 25.484 11.477 1 98.69 190 SER B CA 1
ATOM 3238 C C . SER B 1 190 ? -3.809 26.516 10.57 1 98.69 190 SER B C 1
ATOM 3240 O O . SER B 1 190 ? -2.604 26.469 10.312 1 98.69 190 SER B O 1
ATOM 3242 N N . THR B 1 191 ? -4.566 27.484 10.094 1 98.5 191 THR B N 1
ATOM 3243 C CA . THR B 1 191 ? -4.008 28.547 9.266 1 98.5 191 THR B CA 1
ATOM 3244 C C . THR B 1 191 ? -3.037 29.406 10.078 1 98.5 191 THR B C 1
ATOM 3246 O O . THR B 1 191 ? -1.964 29.766 9.586 1 98.5 191 THR B O 1
ATOM 3249 N N . LEU B 1 192 ? -3.406 29.703 11.266 1 98.56 192 LEU B N 1
ATOM 3250 C CA . LEU B 1 192 ? -2.523 30.484 12.125 1 98.56 192 LEU B CA 1
ATOM 3251 C C . LEU B 1 192 ? -1.257 29.703 12.453 1 98.56 192 LEU B C 1
ATOM 3253 O O . LEU B 1 192 ? -0.155 30.25 12.422 1 98.56 192 LEU B O 1
ATOM 3257 N N . VAL B 1 193 ? -1.45 28.438 12.742 1 98.81 193 VAL B N 1
ATOM 3258 C CA . VAL B 1 193 ? -0.304 27.578 13 1 98.81 193 VAL B CA 1
ATOM 3259 C C . VAL B 1 193 ? 0.617 27.562 11.781 1 98.81 193 VAL B C 1
ATOM 3261 O O . VAL B 1 193 ? 1.833 27.719 11.914 1 98.81 193 VAL B O 1
ATOM 3264 N N . CYS B 1 194 ? 0.063 27.422 10.594 1 98.81 194 CYS B N 1
ATOM 3265 C CA . CYS B 1 194 ? 0.837 27.391 9.359 1 98.81 194 CYS B CA 1
ATOM 3266 C C . CYS B 1 194 ? 1.6 28.688 9.156 1 98.81 194 CYS B C 1
ATOM 3268 O O . CYS B 1 194 ? 2.766 28.688 8.758 1 98.81 194 CYS B O 1
ATOM 3270 N N . GLU B 1 195 ? 0.941 29.766 9.422 1 98.69 195 GLU B N 1
ATOM 3271 C CA . GLU B 1 195 ? 1.576 31.062 9.25 1 98.69 195 GLU B CA 1
ATOM 3272 C C . GLU B 1 195 ? 2.781 31.219 10.18 1 98.69 195 GLU B C 1
ATOM 3274 O O . GLU B 1 195 ? 3.844 31.672 9.75 1 98.69 195 GLU B O 1
ATOM 3279 N N . ARG B 1 196 ? 2.631 30.828 11.398 1 98.75 196 ARG B N 1
ATOM 3280 C CA . ARG B 1 196 ? 3.715 30.969 12.367 1 98.75 196 ARG B CA 1
ATOM 3281 C C . ARG B 1 196 ? 4.875 30.047 12.023 1 98.75 196 ARG B C 1
ATOM 3283 O O . ARG B 1 196 ? 6.035 30.453 12.047 1 98.75 196 ARG B O 1
ATOM 3290 N N . VAL B 1 197 ? 4.547 28.766 11.711 1 98.81 197 VAL B N 1
ATOM 3291 C CA . VAL B 1 197 ? 5.598 27.828 11.344 1 98.81 197 VAL B CA 1
ATOM 3292 C C . VAL B 1 197 ? 6.32 28.312 10.094 1 98.81 197 VAL B C 1
ATOM 3294 O O . VAL B 1 197 ? 7.551 28.297 10.031 1 98.81 197 VAL B O 1
ATOM 3297 N N . GLN B 1 198 ? 5.539 28.812 9.07 1 98.62 198 GLN B N 1
ATOM 3298 C CA . GLN B 1 198 ? 6.109 29.344 7.836 1 98.62 198 GLN B CA 1
ATOM 3299 C C . GLN B 1 198 ? 7.094 30.484 8.133 1 98.62 198 GLN B C 1
ATOM 3301 O O . GLN B 1 198 ? 8.195 30.5 7.582 1 98.62 198 GLN B O 1
ATOM 3306 N N . GLN B 1 199 ? 6.73 31.344 8.961 1 98.62 199 GLN B N 1
ATOM 3307 C CA . GLN B 1 199 ? 7.562 32.5 9.289 1 98.62 199 GLN B CA 1
ATOM 3308 C C . GLN B 1 199 ? 8.82 32.062 10.039 1 98.62 199 GLN B C 1
ATOM 3310 O O . GLN B 1 199 ? 9.914 32.562 9.758 1 98.62 199 GLN B O 1
ATOM 3315 N N . LEU B 1 200 ? 8.625 31.156 11 1 98.62 200 LEU B N 1
ATOM 3316 C CA . LEU B 1 200 ? 9.773 30.672 11.75 1 98.62 200 LEU B CA 1
ATOM 3317 C C . LEU B 1 200 ? 10.797 30 10.828 1 98.62 200 LEU B C 1
ATOM 3319 O O . LEU B 1 200 ? 11.992 30.266 10.938 1 98.62 200 LEU B O 1
ATOM 3323 N N . PHE B 1 201 ? 10.344 29.25 9.922 1 98.38 201 PHE B N 1
ATOM 3324 C CA . PHE B 1 201 ? 11.234 28.547 9.008 1 98.38 201 PHE B CA 1
ATOM 3325 C C . PHE B 1 201 ? 11.844 29.5 7.992 1 98.38 201 PHE B C 1
ATOM 3327 O O . PHE B 1 201 ? 13.023 29.375 7.637 1 98.38 201 PHE B O 1
ATOM 3334 N N . ALA B 1 202 ? 11.07 30.484 7.492 1 98.06 202 ALA B N 1
ATOM 3335 C CA . ALA B 1 202 ? 11.562 31.484 6.543 1 98.06 202 ALA B CA 1
ATOM 3336 C C . ALA B 1 202 ? 12.664 32.344 7.164 1 98.06 202 ALA B C 1
ATOM 3338 O O . ALA B 1 202 ? 13.711 32.531 6.555 1 98.06 202 ALA B O 1
ATOM 3339 N N . ARG B 1 203 ? 12.461 32.75 8.375 1 96.69 203 ARG B N 1
ATOM 3340 C CA . ARG B 1 203 ? 13.398 33.625 9.07 1 96.69 203 ARG B CA 1
ATOM 3341 C C . ARG B 1 203 ? 14.734 32.938 9.305 1 96.69 203 ARG B C 1
ATOM 3343 O O . ARG B 1 203 ? 15.781 33.562 9.367 1 96.69 203 ARG B O 1
ATOM 3350 N N . ASN B 1 204 ? 14.625 31.641 9.383 1 96.12 204 ASN B N 1
ATOM 3351 C CA . ASN B 1 204 ? 15.836 30.875 9.648 1 96.12 204 ASN B CA 1
ATOM 3352 C C . ASN B 1 204 ? 16.344 30.172 8.398 1 96.12 204 ASN B C 1
ATOM 3354 O O . ASN B 1 204 ? 17.219 29.297 8.477 1 96.12 204 ASN B O 1
ATOM 3358 N N . HIS B 1 205 ? 15.758 30.469 7.195 1 95.75 205 HIS B N 1
ATOM 3359 C CA . HIS B 1 205 ? 16.188 29.969 5.895 1 95.75 205 HIS B CA 1
ATOM 3360 C C . HIS B 1 205 ? 16.125 28.438 5.855 1 95.75 205 HIS B C 1
ATOM 3362 O O . HIS B 1 205 ? 17.062 27.797 5.398 1 95.75 205 HIS B O 1
ATOM 3368 N N . LEU B 1 206 ? 15 27.906 6.398 1 97.25 206 LEU B N 1
ATOM 3369 C CA . LEU B 1 206 ? 14.891 26.469 6.539 1 97.25 206 LEU B CA 1
ATOM 3370 C C . LEU B 1 206 ? 13.828 25.906 5.602 1 97.25 206 LEU B C 1
ATOM 3372 O O . LEU B 1 206 ? 13.555 24.703 5.613 1 97.25 206 LEU B O 1
ATOM 3376 N N . LEU B 1 207 ? 13.25 26.625 4.672 1 97.31 207 LEU B N 1
ATOM 3377 C CA . LEU B 1 207 ? 12.102 26.219 3.867 1 97.31 207 LEU B CA 1
ATOM 3378 C C . LEU B 1 207 ? 12.531 25.297 2.732 1 97.31 207 LEU B C 1
ATOM 3380 O O . LEU B 1 207 ? 11.695 24.656 2.1 1 97.31 207 LEU B O 1
ATOM 3384 N N . ASN B 1 208 ? 13.812 25.172 2.463 1 93.88 208 ASN B N 1
ATOM 3385 C CA . ASN B 1 208 ? 14.297 24.344 1.366 1 93.88 208 ASN B CA 1
ATOM 3386 C C . ASN B 1 208 ? 15.109 23.156 1.878 1 93.88 208 ASN B C 1
ATOM 3388 O O . ASN B 1 208 ? 15.984 22.641 1.173 1 93.88 208 ASN B O 1
ATOM 3392 N N . LEU B 1 209 ? 14.812 22.781 3.115 1 92.12 209 LEU B N 1
ATOM 3393 C CA . LEU B 1 209 ? 15.477 21.594 3.629 1 92.12 209 LEU B CA 1
ATOM 3394 C C . LEU B 1 209 ? 15.156 20.375 2.766 1 92.12 209 LEU B C 1
ATOM 3396 O O . LEU B 1 209 ? 14.023 20.203 2.316 1 92.12 209 LEU B O 1
ATOM 3400 N N . PRO B 1 210 ? 16.203 19.594 2.629 1 81.62 210 PRO B N 1
ATOM 3401 C CA . PRO B 1 210 ? 15.961 18.406 1.803 1 81.62 210 PRO B CA 1
ATOM 3402 C C . PRO B 1 210 ? 15.109 17.359 2.512 1 81.62 210 PRO B C 1
ATOM 3404 O O . PRO B 1 210 ? 15.094 17.312 3.744 1 81.62 210 PRO B O 1
#

Foldseek 3Di:
DPPVPDAAALVLLLVLLQVQDDDDQKGFQLSPLVSLVSVLSLLVVLDDLCVVVSVLSVVLSVQLVVVCVVPVVQSRIPLSVCCVQCVPHHGPGCNLVSVLLVLQVLQLVLQLLVQLLPDDQQDLSLVSSLVSCVVTVVVPDDPVVNVSSNVSSVSGDTSQVSLCSNHPVPDDRDDSVSSNVSSVSSSVSSVSVSVSSVVSCVVSVNNPPD/DPPLPDAAALVLLLVLLQVQDDDDQKGFQLSPLVSLVSVLSLLVVLDDLCVVVSVLSVVLSVQLVVVCVVPVVQSRIPLSVCCVQCVPHHGPGCNLVSVLLVLQVLQLVLQLLVQLLPDDQQDLSLVSSLVSCVVTVVVPDDPVVNVSSNVSSVSGDTSQVSLCSNHPVPDDRDDSVSSNVSSVSSSVSSVSVSVSSVVSCVVSVNNPPD

InterPro domains:
  IPR014830 Glycolipid transfer protein domain [PF08718] (28-166)
  IPR014830 Glycolipid transfer protein domain [PTHR10219] (5-200)
  IPR036497 Glycolipid transfer protein superfamily [G3DSA:1.10.3520.10] (1-210)
  IPR036497 Glycolipid transfer protein superfamily [SSF110004] (17-207)

Organism: Toxocara canis (NCBI:txid6265)

Sequence (420 aa):
MSDAQRLFDIDAVSDHFERSLTGDDDIDLPLYVAAYRELNKLFTLLGAVFAFVRSDVEEKESILADLYASNPKHYATVRSMISWECRHGMPEEKGSRTLLRLHRALQFVNDFLVSLKDSPDDVQVSWLCRRSYERTLSKYHGWLIRKGVEVASHTLSSRRLLVQAIVGPNRHLPSEERVNDAIRRMLNASTLVCERVQQLFARNHLLNLPMSDAQRLFDIDAVSDHFERSLTGDDDIDLPLYVAAYRELNKLFTLLGAVFAFVRSDVEEKESILADLYASNPKHYATVRSMISWECRHGMPEEKGSRTLLRLHRALQFVNDFLVSLKDSPDDVQVSWLCRRSYERTLSKYHGWLIRKGVEVASHTLSSRRLLVQAIVGPNRHLPSEERVNDAIRRMLNASTLVCERVQQLFARNHLLNLP

pLDDT: mean 93.55, std 10.02, range [33.56, 98.94]

Secondary structure (DSSP, 8-state):
--GGGSPP-HHHHHHHHHHHEETTTEEBHHHHHHHHHHHHHHHHHH-GGGHHHHHHHHHHHHHHHHHHHH-TTTTSBHHHHHHHHTTTSS--SSHHHHHHHHHHHHHHHHHHHHHHHTS-TTS-HHHHHHHHHHHTGGGGS-HHHHHHHHHHHHT---HHHHHHHHH-TTSS---HHHHHHHHHHHHHHHHHHHHHHHHHHHHTT-TT--/--GGGSPP-HHHHHHHHHHHEETTTEEBHHHHHHHHHHHHHHHHHH-GGGHHHHHHHHHHHHHHHHHHHH-TTTTSBHHHHHHHHTTTSS--SSHHHHHHHHHHHHHHHHHHHHHHHTS-TTS-HHHHHHHHHHHTGGGGS-HHHHHHHHHHHHT---HHHHHHHHH-TTSS---HHHHHHHHHHHHHHHHHHHHHHHHHHHHTT-TT--

Solvent-accessible surface area (backbone atoms only — not comparable to full-atom values): 22310 Å² total; per-residue (Å²): 123,56,82,85,67,49,74,49,47,52,65,56,29,25,49,26,34,50,67,9,58,35,86,93,63,40,37,29,35,63,34,45,45,50,20,50,56,40,54,43,39,44,34,62,71,72,32,75,78,32,47,66,60,37,50,52,51,49,51,48,44,48,54,48,52,50,50,23,73,75,37,48,77,43,33,45,26,50,60,42,31,48,54,58,31,30,68,84,56,67,65,75,57,67,53,64,55,46,48,50,55,52,52,43,50,48,52,22,52,48,50,32,49,54,51,54,70,74,46,64,68,85,47,60,43,34,56,51,47,50,54,27,33,63,75,49,42,47,84,78,48,56,70,68,58,49,50,48,51,52,57,40,32,71,63,52,55,51,40,66,58,46,50,24,52,48,69,26,71,89,49,69,82,64,52,69,64,57,48,49,50,55,51,48,50,31,44,56,26,48,49,52,50,49,50,32,53,51,48,55,31,54,76,65,72,49,80,78,62,123,121,56,81,87,68,50,75,46,46,53,64,55,28,25,49,25,37,51,67,9,57,35,86,93,62,40,38,28,34,65,34,44,45,49,19,50,57,40,54,44,40,44,34,63,70,72,32,74,76,32,45,66,58,36,50,53,51,50,50,46,44,48,54,47,50,50,50,24,73,74,37,46,78,43,34,44,26,51,60,41,31,46,55,59,30,32,69,83,56,68,65,74,56,65,52,63,54,46,50,48,55,53,50,44,49,47,51,22,52,49,50,31,49,54,51,55,70,74,47,65,70,84,47,58,43,35,56,51,47,51,53,27,32,64,74,50,40,47,84,79,48,56,70,68,60,50,50,49,51,54,57,41,32,71,64,51,55,49,40,67,57,46,50,25,52,48,70,26,71,89,48,69,82,64,51,69,66,56,47,48,48,53,52,47,50,30,46,56,26,48,49,52,50,49,51,32,54,50,48,56,30,54,77,65,72,48,80,76,62,122

Radius 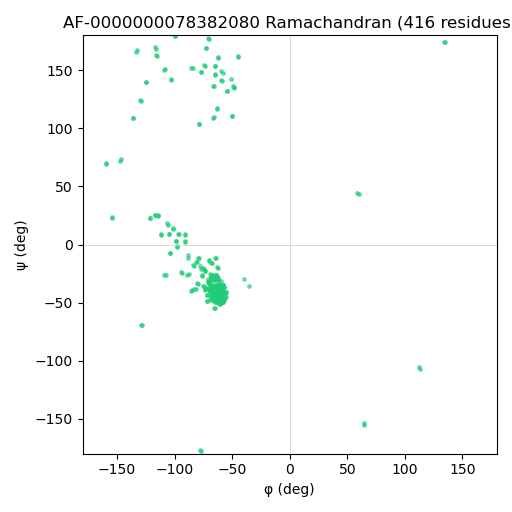of gyration: 26.5 Å; Cα contacts (8 Å, |Δi|>4): 503; chains: 2; bounding box: 54×75×52 Å